Protein AF-A0A7R8CHY5-F1 (afdb_monomer)

Sequence (376 aa):
MGLAINRKIVLGVVNCPMIDQLFTAITGKGAFLNGEKLSVSDCRSLEKAMVICEVSCGENEAKKEANIGTMKNLLNNVQAIRCPGPAALDMCWIGAGYADSFFHFGIHCWDMAAGAIIIKEAGGVIMDPDGNDFDFMAKRCLCASSRELAEEMRKLIVSYKVDRDFPERLGEKNALWEYYDNIPDSMHRPRPHYQQKSFWDCGISCFIMILDEKDRKWMLNDNNIAKVCADEGFAQSTWTIDLCYLLKKFRIPFLFTTITKGVDPWKNYSEETYYDKVLQKDTERVIRRFEEAERNCISVQERSVPLSEIITHLAKAGPIIALVNANALRTFPSLDFSNYQGHYILVVGYDLQKKSIYFQDPSFKSSVNVASFCTI

Mean predicted aligned error: 16.59 Å

Nearest PDB structures (foldseek):
  4as5-assembly2_D  TM=9.707E-01  e=3.769E-18  Mus musculus
  2bji-assembly1_B  TM=9.649E-01  e=6.362E-18  Bos taurus
  4as4-assembly1_B  TM=9.680E-01  e=1.013E-17  Homo sapiens
  7vce-assembly1_A  TM=9.677E-01  e=2.723E-17  Homo sapiens
  8wip-assembly1_B  TM=9.138E-01  e=4.398E-14  Pseudomonas aeruginosa PAO1

Organism: Lepeophtheirus salmonis (NCBI:txid72036)

Solvent-accessible surface area (backbone atoms only — not comparable to full-atom values): 21299 Å² total; per-residue (Å²): 86,54,44,64,59,95,91,38,67,44,33,15,37,48,75,43,77,93,76,73,42,41,38,37,20,37,74,96,70,37,13,24,49,77,82,43,77,38,44,29,34,90,56,56,49,52,64,75,24,35,33,41,43,78,86,81,85,77,91,54,61,64,59,47,52,22,51,52,51,20,49,61,41,43,74,77,42,39,60,41,80,43,71,88,68,58,66,36,55,50,35,38,34,23,13,56,35,78,32,31,30,37,50,52,75,73,51,51,39,84,45,38,40,16,16,55,41,21,15,44,43,11,64,23,36,68,25,25,56,90,72,48,78,60,42,59,48,49,18,41,38,30,36,16,19,24,67,59,30,40,64,54,50,38,76,39,54,48,85,65,96,61,76,43,77,59,78,75,61,92,77,68,90,63,76,75,67,76,58,58,80,80,49,72,67,53,48,78,56,87,59,67,82,42,57,38,90,58,95,42,36,26,52,57,20,42,52,51,32,72,43,54,74,67,60,30,54,53,45,72,38,88,62,37,53,61,47,53,28,56,78,72,68,39,82,80,62,70,51,75,70,57,51,50,54,51,35,53,75,71,68,48,89,82,84,48,70,34,82,64,85,56,71,74,86,84,61,79,64,87,77,51,91,87,42,78,76,60,48,57,62,50,43,56,52,45,38,49,50,58,75,42,23,61,84,70,75,41,69,78,42,81,41,84,81,55,68,70,56,54,55,39,40,42,70,75,75,42,69,45,83,44,80,38,48,50,55,64,76,71,44,85,92,59,92,78,73,88,70,85,40,84,38,37,30,26,38,32,27,38,28,62,88,77,43,27,34,32,28,38,49,18,91,46,91,78,60,81,43,79,45,52,59,89,66,112

Secondary structure (DSSP, 8-state):
-EEEETTEEEEEEEEEGGGTEEEEEETTTEEEETTEEP------SGGG-EEEE----SS-HHHHHHHHHHHHHHHTT-SEEE--S-HHHHHHHHHTTS-SEEEEES--HHHHHHHHHHHHHTT-EEE-TTSSBP-TTTTEEEEESSHHHHHHHHHH--------SSPPPTTTTS-SSTTTTTS-SEEE--------SSSS-HHHHHHHHHS-HHHHHHHHSTTHHHHHHHHHT-SS---HHHHHHHHHHTT----EEESSSSS-TTS-GGG-TTSTTHHHHHHHHHHHHHHHTGGGT--EEESPPPHHHHHHHHHHT--EEEEEEHHHHH-SS-----S--EEEEEEEEEETTTTEEEEE-TTSSS-EEEEEGGG-

Foldseek 3Di:
DWDDDPQRTAKAWDADVVVGWIWIFGPPPAIDTVNHGWAADPDQFAQAFEEEEADDDDDDPLSNVQSVQLVVLSVVGHNYYDHDDQLLVNLLCRLRHVGFKYKDAQAALVSVRRSVRSNVRNQWDKAFLVGHRDRSQQRIIMIGSDPNVSVVSSVSGDDDDDDGNDPDPVPVPDDDVVLPPPFDLKDFFFFPAAADPALACLLVRLLLRPDDPVVNVVCPPPCNVVVLCVVLVNDRHDDPLSSLVVCVVSVNDDAAEEQDQADDPPDPPVVPPPPPPPCVVVRVSRNVSSVCCVVSVHDYHNDDDDVSNQQSCLRPPFKDWDWFFPVLVVDVPDPCPPDGDTGIKIFGMDRNVQQWTWIHGSNDPDDGDIDHVVRD

pLDDT: mean 84.25, std 16.62, range [32.69, 98.75]

InterPro domains:
  IPR000760 Inositol monophosphatase-like [PF00459] (2-158)
  IPR000760 Inositol monophosphatase-like [PR00377] (28-51)
  IPR000760 Inositol monophosphatase-like [PR00377] (76-97)
  IPR000760 Inositol monophosphatase-like [PR00377] (107-131)
  IPR018616 Protein GUCD1 [PF09778] (192-373)
  IPR020550 Inositol monophosphatase, conserved site [PS00630] (110-124)
  IPR020552 Inositol monophosphatase, lithium-sensitive [PR00378] (2-12)
  IPR020552 Inositol monophosphatase, lithium-sensitive [PR00378] (30-48)
  IPR020552 Inositol monophosphatase, lithium-sensitive [PR00378] (135-157)

Structure (mmCIF, N/CA/C/O backbone):
data_AF-A0A7R8CHY5-F1
#
_entry.id   AF-A0A7R8CHY5-F1
#
loop_
_atom_site.group_PDB
_atom_site.id
_atom_site.type_symbol
_atom_site.label_atom_id
_atom_site.label_alt_id
_atom_site.label_comp_id
_atom_site.label_asym_id
_atom_site.label_entity_id
_atom_site.label_seq_id
_atom_site.pdbx_PDB_ins_code
_atom_site.Cartn_x
_atom_site.Cartn_y
_atom_site.Cartn_z
_atom_site.occupancy
_atom_site.B_iso_or_equiv
_atom_site.auth_seq_id
_atom_site.auth_comp_id
_atom_site.auth_asym_id
_atom_site.auth_atom_id
_atom_site.pdbx_PDB_model_num
ATOM 1 N N . MET A 1 1 ? -3.179 -12.370 13.352 1.00 94.25 1 MET A N 1
ATOM 2 C CA . MET A 1 1 ? -3.044 -12.534 11.888 1.00 94.25 1 MET A CA 1
ATOM 3 C C . MET A 1 1 ? -4.039 -11.620 11.192 1.00 94.25 1 MET A C 1
ATOM 5 O O . MET A 1 1 ? -5.209 -11.651 11.546 1.00 94.25 1 MET A O 1
ATOM 9 N N . GLY A 1 2 ? -3.592 -10.815 10.228 1.00 95.44 2 GLY A N 1
ATOM 10 C CA . GLY A 1 2 ? -4.470 -10.021 9.366 1.00 95.44 2 GLY A CA 1
ATOM 11 C C . GLY A 1 2 ? -4.200 -10.339 7.898 1.00 95.44 2 GLY A C 1
ATOM 12 O O . GLY A 1 2 ? -3.045 -10.521 7.518 1.00 95.44 2 GLY A O 1
ATOM 13 N N . LEU A 1 3 ? -5.251 -10.418 7.084 1.00 95.44 3 LEU A N 1
ATOM 14 C CA . LEU A 1 3 ? -5.152 -10.561 5.633 1.00 95.44 3 LEU A CA 1
ATOM 15 C C . LEU A 1 3 ? -5.591 -9.254 4.982 1.00 95.44 3 LEU A C 1
ATOM 17 O O . LEU A 1 3 ? -6.716 -8.801 5.196 1.00 95.44 3 LEU A O 1
ATOM 21 N N . ALA A 1 4 ? -4.720 -8.678 4.158 1.00 92.06 4 ALA A N 1
ATOM 22 C CA . ALA A 1 4 ? -5.037 -7.513 3.349 1.00 92.06 4 ALA A CA 1
ATOM 23 C C . ALA A 1 4 ? -5.038 -7.872 1.860 1.00 92.06 4 ALA A C 1
ATOM 25 O O . ALA A 1 4 ? -4.083 -8.458 1.353 1.00 92.06 4 ALA A O 1
ATOM 26 N N . ILE A 1 5 ? -6.098 -7.480 1.155 1.00 85.12 5 ILE A N 1
ATOM 27 C CA . ILE A 1 5 ? -6.218 -7.570 -0.302 1.00 85.12 5 ILE A CA 1
ATOM 28 C C . ILE A 1 5 ? -6.340 -6.137 -0.816 1.00 85.12 5 ILE A C 1
ATOM 30 O O . ILE A 1 5 ? -7.161 -5.368 -0.323 1.00 85.12 5 ILE A O 1
ATOM 34 N N . ASN A 1 6 ? -5.501 -5.744 -1.778 1.00 81.06 6 ASN A N 1
ATOM 35 C CA . ASN A 1 6 ? -5.486 -4.384 -2.339 1.00 81.06 6 ASN A CA 1
ATOM 36 C C . ASN A 1 6 ? -5.360 -3.278 -1.271 1.00 81.06 6 ASN A C 1
ATOM 38 O O . ASN A 1 6 ? -6.093 -2.292 -1.298 1.00 81.06 6 ASN A O 1
ATOM 42 N N . ARG A 1 7 ? -4.448 -3.457 -0.302 1.00 80.06 7 ARG A N 1
ATOM 43 C CA . ARG A 1 7 ? -4.248 -2.556 0.856 1.00 80.06 7 ARG A CA 1
ATOM 44 C C . ARG A 1 7 ? -5.487 -2.385 1.755 1.00 80.06 7 ARG A C 1
ATOM 46 O O . ARG A 1 7 ? -5.478 -1.534 2.633 1.00 80.06 7 ARG A O 1
ATOM 53 N N . LYS A 1 8 ? -6.538 -3.191 1.585 1.00 87.75 8 LYS A N 1
ATOM 54 C CA . LYS A 1 8 ? -7.704 -3.221 2.475 1.00 87.75 8 LYS A CA 1
ATOM 55 C C . LYS A 1 8 ? -7.655 -4.487 3.312 1.00 87.75 8 LYS A C 1
ATOM 57 O O . LYS A 1 8 ? -7.514 -5.581 2.772 1.00 87.75 8 LYS A O 1
ATOM 62 N N . ILE A 1 9 ? -7.760 -4.340 4.625 1.00 95.06 9 ILE A N 1
ATOM 63 C CA . ILE A 1 9 ? -7.816 -5.477 5.544 1.00 95.06 9 ILE A CA 1
ATOM 64 C C . ILE A 1 9 ? -9.185 -6.145 5.375 1.00 95.06 9 ILE A C 1
ATOM 66 O O . ILE A 1 9 ? -10.208 -5.488 5.557 1.00 95.06 9 ILE A O 1
ATOM 70 N N . VAL A 1 10 ? -9.191 -7.427 5.004 1.00 96.75 10 VAL A N 1
ATOM 71 C CA . VAL A 1 10 ? -10.413 -8.195 4.709 1.00 96.75 10 VAL A CA 1
ATOM 72 C C . VAL A 1 10 ? -10.749 -9.245 5.765 1.00 96.75 10 VAL A C 1
ATOM 74 O O . VAL A 1 10 ? -11.901 -9.662 5.872 1.00 96.75 10 VAL A O 1
ATOM 77 N N . LEU A 1 11 ? -9.750 -9.686 6.533 1.00 98.12 11 LEU A N 1
ATOM 78 C CA . LEU A 1 11 ? -9.895 -10.705 7.569 1.00 98.12 11 LEU A CA 1
ATOM 79 C C . LEU A 1 11 ? -8.902 -10.456 8.703 1.00 98.12 11 LEU A C 1
ATOM 81 O O . LEU A 1 11 ? -7.751 -10.084 8.461 1.00 98.12 11 LEU A O 1
ATOM 85 N N . GLY A 1 12 ? -9.346 -10.688 9.935 1.00 98.31 12 GLY A N 1
ATOM 86 C CA . GLY A 1 12 ? -8.539 -10.561 11.144 1.00 98.31 12 GLY A CA 1
ATOM 87 C C . GLY A 1 12 ? -8.805 -11.711 12.103 1.00 98.31 12 GLY A C 1
ATOM 88 O O . GLY A 1 12 ? -9.951 -12.105 12.299 1.00 98.31 12 GLY A O 1
ATOM 89 N N . VAL A 1 13 ? -7.735 -12.248 12.688 1.00 98.50 13 VAL A N 1
ATOM 90 C CA . VAL A 1 13 ? -7.775 -13.268 13.740 1.00 98.50 13 VAL A CA 1
ATOM 91 C C . VAL A 1 13 ? -6.792 -12.878 14.836 1.00 98.50 13 VAL A C 1
ATOM 93 O O . VAL A 1 13 ? -5.598 -12.719 14.563 1.00 98.50 13 VAL A O 1
ATOM 96 N N . VAL A 1 14 ? -7.268 -12.755 16.071 1.00 98.31 14 VAL A N 1
ATOM 97 C CA . VAL A 1 14 ? -6.438 -12.531 17.264 1.00 98.31 14 VAL A CA 1
ATOM 98 C C . VAL A 1 14 ? -6.782 -13.614 18.276 1.00 98.31 14 VAL A C 1
ATOM 100 O O . VAL A 1 14 ? -7.942 -13.776 18.631 1.00 98.31 14 VAL A O 1
ATOM 103 N N . ASN A 1 15 ? -5.784 -14.379 18.710 1.00 97.56 15 ASN A N 1
ATOM 104 C CA . ASN A 1 15 ? -5.970 -15.481 19.648 1.00 97.56 15 ASN A CA 1
ATOM 105 C C . ASN A 1 15 ? -5.137 -15.233 20.908 1.00 97.56 15 ASN A C 1
ATOM 107 O O . ASN A 1 15 ? -3.912 -15.140 20.815 1.00 97.56 15 ASN A O 1
ATOM 111 N N . CYS A 1 16 ? -5.795 -15.155 22.063 1.00 96.12 16 CYS A N 1
ATOM 112 C CA . CYS A 1 16 ? -5.159 -15.178 23.372 1.00 96.12 16 CYS A CA 1
ATOM 113 C C . CYS A 1 16 ? -5.484 -16.505 24.075 1.00 96.12 16 CYS A C 1
ATOM 115 O O . CYS A 1 16 ? -6.512 -16.606 24.750 1.00 96.12 16 CYS A O 1
ATOM 117 N N . PRO A 1 17 ? -4.619 -17.527 23.957 1.00 94.94 17 PRO A N 1
ATOM 118 C CA . PRO A 1 17 ? -4.900 -18.850 24.513 1.00 94.94 17 PRO A CA 1
ATOM 119 C C . PRO A 1 17 ? -4.932 -18.858 26.047 1.00 94.94 17 PRO A C 1
ATOM 121 O O . PRO A 1 17 ? -5.616 -19.682 26.640 1.00 94.94 17 PRO A O 1
ATOM 124 N N . MET A 1 18 ? -4.226 -17.928 26.702 1.00 95.19 18 MET A N 1
ATOM 125 C CA . MET A 1 18 ? -4.131 -17.868 28.168 1.00 95.19 18 MET A CA 1
ATOM 126 C C . MET A 1 18 ? -5.463 -17.558 28.858 1.00 95.19 18 MET A C 1
ATOM 128 O O . MET A 1 18 ? -5.639 -17.912 30.020 1.00 95.19 18 MET A O 1
ATOM 132 N N . ILE A 1 19 ? -6.376 -16.886 28.157 1.00 94.56 19 ILE A N 1
ATOM 133 C CA . ILE A 1 19 ? -7.708 -16.515 28.658 1.00 94.56 19 ILE A CA 1
ATOM 134 C C . ILE A 1 19 ? -8.823 -17.033 27.744 1.00 94.56 19 ILE A C 1
ATOM 136 O O . ILE A 1 19 ? -9.947 -16.553 27.834 1.00 94.56 19 ILE A O 1
ATOM 140 N N . ASP A 1 20 ? -8.496 -17.989 26.869 1.00 96.38 20 ASP A N 1
ATOM 141 C CA . ASP A 1 20 ? -9.414 -18.618 25.915 1.00 96.38 20 ASP A CA 1
ATOM 142 C C . ASP A 1 20 ? -10.237 -17.600 25.105 1.00 96.38 20 ASP A C 1
ATOM 144 O O . ASP A 1 20 ? -11.463 -17.640 25.073 1.00 96.38 20 ASP A O 1
ATOM 148 N N . GLN A 1 21 ? -9.561 -16.627 24.486 1.00 97.75 21 GLN A N 1
ATOM 149 C CA . GLN A 1 21 ? -10.213 -15.609 23.658 1.00 97.75 21 GLN A CA 1
ATOM 150 C C . GLN A 1 21 ? -9.728 -15.673 22.211 1.00 97.75 21 GLN A C 1
ATOM 152 O O . GLN A 1 21 ? -8.613 -15.251 21.894 1.00 97.75 21 GLN A O 1
ATOM 157 N N . LEU A 1 22 ? -10.598 -16.149 21.320 1.00 98.38 22 LEU A N 1
ATOM 158 C CA . LEU A 1 22 ? -10.405 -16.144 19.876 1.00 98.38 22 LEU A CA 1
ATOM 159 C C . LEU A 1 22 ? -11.313 -15.097 19.225 1.00 98.38 22 LEU A C 1
ATOM 161 O O . LEU A 1 22 ? -12.509 -15.315 19.029 1.00 98.38 22 LEU A O 1
ATOM 165 N N . PHE A 1 23 ? -10.716 -13.976 18.838 1.00 98.69 23 PHE A N 1
ATOM 166 C CA . PHE A 1 23 ? -11.371 -12.926 18.075 1.00 98.69 23 PHE A CA 1
ATOM 167 C C . PHE A 1 23 ? -11.214 -13.174 16.577 1.00 98.69 23 PHE A C 1
ATOM 169 O O . PHE A 1 23 ? -10.108 -13.430 16.092 1.00 98.69 23 PHE A O 1
ATOM 176 N N . THR A 1 24 ? -12.307 -13.056 15.830 1.00 98.75 24 THR A N 1
ATOM 177 C CA . THR A 1 24 ? -12.322 -13.202 14.369 1.00 98.75 24 THR A CA 1
ATOM 178 C C . THR A 1 24 ? -13.204 -12.143 13.726 1.00 98.75 24 THR A C 1
ATOM 180 O O . THR A 1 24 ? -14.217 -11.746 14.294 1.00 98.75 24 THR A O 1
ATOM 183 N N . ALA A 1 25 ? -12.836 -11.678 12.536 1.00 98.62 25 ALA A N 1
ATOM 184 C CA . ALA A 1 25 ? -13.669 -10.784 11.741 1.00 98.62 25 ALA A CA 1
ATOM 185 C C . ALA A 1 25 ? -13.397 -10.962 10.248 1.00 98.62 25 ALA A C 1
ATOM 187 O O . ALA A 1 25 ? -12.261 -11.219 9.837 1.00 98.62 25 ALA A O 1
ATOM 188 N N . ILE A 1 26 ? -14.444 -10.793 9.442 1.00 98.25 26 ILE A N 1
ATOM 189 C CA . ILE A 1 26 ? -14.385 -10.764 7.977 1.00 98.25 26 ILE A CA 1
ATOM 190 C C . ILE A 1 26 ? -15.206 -9.567 7.512 1.00 98.25 26 ILE A C 1
ATOM 192 O O . ILE A 1 26 ? -16.299 -9.340 8.028 1.00 98.25 26 ILE A O 1
ATOM 196 N N . THR A 1 27 ? -14.709 -8.827 6.520 1.00 96.00 27 THR A N 1
ATOM 197 C CA . THR A 1 27 ? -15.409 -7.652 5.987 1.00 96.00 27 THR A CA 1
ATOM 198 C C . THR A 1 27 ? -16.862 -7.956 5.612 1.00 96.00 27 THR A C 1
ATOM 200 O O . THR A 1 27 ? -17.134 -8.844 4.800 1.00 96.00 27 THR A O 1
ATOM 203 N N . GLY A 1 28 ? -17.794 -7.191 6.182 1.00 96.25 28 GLY A N 1
ATOM 204 C CA . GLY A 1 28 ? -19.232 -7.306 5.948 1.00 96.25 28 GLY A CA 1
ATOM 205 C C . GLY A 1 28 ? -19.891 -8.540 6.574 1.00 96.25 28 GLY A C 1
ATOM 206 O O . GLY A 1 28 ? -21.029 -8.858 6.225 1.00 96.25 28 GLY A O 1
ATOM 207 N N . LYS A 1 29 ? -19.196 -9.267 7.456 1.00 97.81 29 LYS A N 1
ATOM 208 C CA . LYS A 1 29 ? -19.716 -10.462 8.144 1.00 97.81 29 LYS A CA 1
ATOM 209 C C . LYS A 1 29 ? -19.791 -10.293 9.660 1.00 97.81 29 LYS A C 1
ATOM 211 O O . LYS A 1 29 ? -20.325 -11.182 10.321 1.00 97.81 29 LYS A O 1
ATOM 216 N N . GLY A 1 30 ? -19.335 -9.163 10.196 1.00 97.94 30 GLY A N 1
ATOM 217 C CA . GLY A 1 30 ? -19.265 -8.926 11.630 1.00 97.94 30 GLY A CA 1
ATOM 218 C C . GLY A 1 30 ? -17.987 -9.477 12.264 1.00 97.94 30 GLY A C 1
ATOM 219 O O . GLY A 1 30 ? -17.177 -10.159 11.625 1.00 97.94 30 GLY A O 1
ATOM 220 N N . ALA A 1 31 ? -17.820 -9.143 13.541 1.00 98.56 31 ALA A N 1
ATOM 221 C CA . ALA A 1 31 ? -16.749 -9.629 14.396 1.00 98.56 31 ALA A CA 1
ATOM 222 C C . ALA A 1 31 ? -17.303 -10.561 15.479 1.00 98.56 31 ALA A C 1
ATOM 224 O O . ALA A 1 31 ? -18.441 -10.397 15.922 1.00 98.56 31 ALA A O 1
ATOM 225 N N . PHE A 1 32 ? -16.492 -11.527 15.904 1.00 98.75 32 PHE A N 1
ATOM 226 C CA . PHE A 1 32 ? -16.882 -12.576 16.839 1.00 98.75 32 PHE A CA 1
ATOM 227 C C . PHE A 1 32 ? -15.782 -12.846 17.864 1.00 98.75 32 PHE A C 1
ATOM 229 O O . PHE A 1 32 ? -14.603 -12.829 17.511 1.00 98.75 32 PHE A O 1
ATOM 236 N N . LEU A 1 33 ? -16.175 -13.166 19.095 1.00 98.62 33 LEU A N 1
ATOM 237 C CA . LEU A 1 33 ? -15.331 -13.722 20.150 1.00 98.62 33 LEU A CA 1
ATOM 238 C C . LEU A 1 33 ? -15.844 -15.123 20.476 1.00 98.62 33 LEU A C 1
ATOM 240 O O . LEU A 1 33 ? -16.982 -15.276 20.905 1.00 98.62 33 LEU A O 1
ATOM 244 N N . ASN A 1 34 ? -15.030 -16.151 20.238 1.00 98.31 34 ASN A N 1
ATOM 245 C CA . ASN A 1 34 ? -15.402 -17.557 20.454 1.00 98.31 34 ASN A CA 1
ATOM 246 C C . ASN A 1 34 ? -16.720 -17.965 19.760 1.00 98.31 34 ASN A C 1
ATOM 248 O O . ASN A 1 34 ? -17.454 -18.818 20.246 1.00 98.31 34 ASN A O 1
ATOM 252 N N . GLY A 1 35 ? -17.017 -17.352 18.610 1.00 97.12 35 GLY A N 1
ATOM 253 C CA . GLY A 1 35 ? -18.245 -17.589 17.842 1.00 97.12 35 GLY A CA 1
ATOM 254 C C . GLY A 1 35 ? -19.426 -16.688 18.216 1.00 97.12 35 GLY A C 1
ATOM 255 O O . GLY A 1 35 ? -20.372 -16.604 17.436 1.00 97.12 35 GLY A O 1
ATOM 256 N N . GLU A 1 36 ? -19.355 -15.955 19.327 1.00 98.25 36 GLU A N 1
ATOM 257 C CA . GLU A 1 36 ? -20.380 -14.991 19.736 1.00 98.25 36 GLU A CA 1
ATOM 258 C C . GLU A 1 36 ? -20.137 -13.628 19.092 1.00 98.25 36 GLU A C 1
ATOM 260 O O . GLU A 1 36 ? -19.008 -13.135 19.055 1.00 98.25 36 GLU A O 1
ATOM 265 N N . LYS A 1 37 ? -21.195 -13.008 18.560 1.00 98.25 37 LYS A N 1
ATOM 266 C CA . LYS A 1 37 ? -21.084 -11.739 17.832 1.00 98.25 37 LYS A CA 1
ATOM 267 C C . LYS A 1 37 ? -20.717 -10.596 18.780 1.00 98.25 37 LYS A C 1
ATOM 269 O O . LYS A 1 37 ? -21.323 -10.433 19.834 1.00 98.25 37 LYS A O 1
ATOM 274 N N . LEU A 1 38 ? -19.763 -9.775 18.359 1.00 98.12 38 LEU A N 1
ATOM 275 C CA . LEU A 1 38 ? -19.302 -8.608 19.100 1.00 98.12 38 LEU A CA 1
ATOM 276 C C . LEU A 1 38 ? -20.128 -7.358 18.791 1.00 98.12 38 LEU A C 1
ATOM 278 O O . LEU A 1 38 ? -20.670 -7.196 17.695 1.00 98.12 38 LEU A O 1
ATOM 282 N N . SER A 1 39 ? -20.151 -6.459 19.769 1.00 98.19 39 SER A N 1
ATOM 283 C CA . SER A 1 39 ? -20.581 -5.074 19.635 1.00 98.19 39 SER A CA 1
ATOM 284 C C . SER A 1 39 ? -19.730 -4.226 20.567 1.00 98.19 39 SER A C 1
ATOM 286 O O . SER A 1 39 ? -19.491 -4.611 21.713 1.00 98.19 39 SER A O 1
ATOM 288 N N . VAL A 1 40 ? -19.309 -3.062 20.087 1.00 98.50 40 VAL A N 1
ATOM 289 C CA . VAL A 1 40 ? -18.692 -2.038 20.936 1.00 98.50 40 VAL A CA 1
ATOM 290 C C . VAL A 1 40 ? -19.674 -1.510 21.990 1.00 98.50 40 VAL A C 1
ATOM 292 O O . VAL A 1 40 ? -20.882 -1.743 21.904 1.00 98.50 40 VAL A O 1
ATOM 295 N N . SER A 1 41 ? -19.155 -0.779 22.980 1.00 98.12 41 SER A N 1
ATOM 296 C CA . SER A 1 41 ? -19.964 -0.114 24.006 1.00 98.12 41 SER A CA 1
ATOM 297 C C . SER A 1 41 ? -20.772 1.076 23.457 1.00 98.12 41 SER A C 1
ATOM 299 O O . SER A 1 41 ? -20.447 1.687 22.435 1.00 98.12 41 SER A O 1
ATOM 301 N N . ASP A 1 42 ? -21.794 1.495 24.205 1.00 97.56 42 ASP A N 1
ATOM 302 C CA . ASP A 1 42 ? -22.570 2.704 23.901 1.00 97.56 42 ASP A CA 1
ATOM 303 C C . ASP A 1 42 ? -21.943 4.001 24.451 1.00 97.56 42 ASP A C 1
ATOM 305 O O . ASP A 1 42 ? -22.589 5.050 24.482 1.00 97.56 42 ASP A O 1
ATOM 309 N N . CYS A 1 43 ? -20.674 3.975 24.871 1.00 97.81 43 CYS A N 1
ATOM 310 C CA . CYS A 1 43 ? -20.007 5.160 25.407 1.00 97.81 43 CYS A CA 1
ATOM 311 C C . CYS A 1 43 ? -19.796 6.232 24.319 1.00 97.81 43 CYS A C 1
ATOM 313 O O . CYS A 1 43 ? -19.354 5.941 23.202 1.00 97.81 43 CYS A O 1
ATOM 315 N N . ARG A 1 44 ? -20.145 7.484 24.642 1.00 97.06 44 ARG A N 1
ATOM 316 C CA . ARG A 1 44 ? -20.049 8.656 23.745 1.00 97.06 44 ARG A CA 1
ATOM 317 C C . ARG A 1 44 ? -19.315 9.851 24.367 1.00 97.06 44 ARG A C 1
ATOM 319 O O . ARG A 1 44 ? -19.189 10.869 23.702 1.00 97.06 44 ARG A O 1
ATOM 326 N N . SER A 1 45 ? -18.883 9.750 25.626 1.00 96.50 45 SER A N 1
ATOM 327 C CA . SER A 1 45 ? -18.353 10.873 26.414 1.00 96.50 45 SER A CA 1
ATOM 328 C C . SER A 1 45 ? -17.098 10.475 27.184 1.00 96.50 45 SER A C 1
ATOM 330 O O . SER A 1 45 ? -17.116 9.445 27.865 1.00 96.50 45 SER A O 1
ATOM 332 N N . LEU A 1 46 ? -16.064 11.318 27.162 1.00 97.31 46 LEU A N 1
ATOM 333 C CA . LEU A 1 46 ? -14.790 11.070 27.857 1.00 97.31 46 LEU A C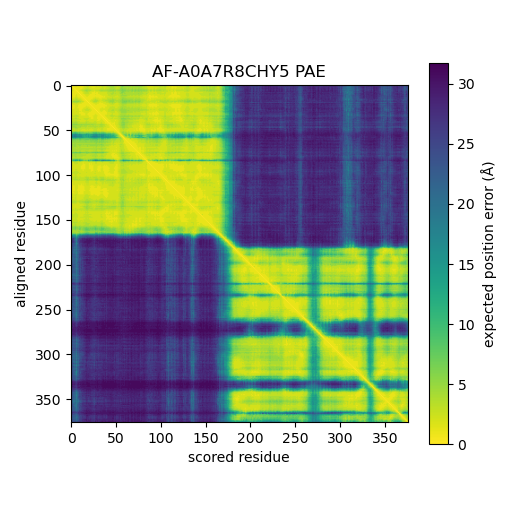A 1
ATOM 334 C C . LEU A 1 46 ? -14.943 10.706 29.341 1.00 97.31 46 LEU A C 1
ATOM 336 O O . LEU A 1 46 ? -14.355 9.729 29.793 1.00 97.31 46 LEU A O 1
ATOM 340 N N . GLU A 1 47 ? -15.781 11.426 30.086 1.00 97.12 47 GLU A N 1
ATOM 341 C CA . GLU A 1 47 ? -15.926 11.285 31.547 1.00 97.12 47 GLU A CA 1
ATOM 342 C C . GLU A 1 47 ? -16.403 9.892 32.008 1.00 97.12 47 GLU A C 1
ATOM 344 O O . GLU A 1 47 ? -16.235 9.525 33.170 1.00 97.12 47 GLU A O 1
ATOM 349 N N . LYS A 1 48 ? -16.990 9.110 31.092 1.00 97.12 48 LYS A N 1
ATOM 350 C CA . LYS A 1 48 ? -17.458 7.729 31.309 1.00 97.12 48 LYS A CA 1
ATOM 351 C C . LYS A 1 48 ? -16.589 6.694 30.600 1.00 97.12 48 LYS A C 1
ATOM 353 O O . LYS A 1 48 ? -16.883 5.510 30.682 1.00 97.12 48 LYS A O 1
ATOM 358 N N . ALA A 1 49 ? -15.573 7.134 29.865 1.00 98.06 49 ALA A N 1
ATOM 359 C CA . ALA A 1 49 ? -14.758 6.261 29.045 1.00 98.06 49 ALA A CA 1
ATOM 360 C C . ALA A 1 49 ? -13.673 5.572 29.879 1.00 98.06 49 ALA A C 1
ATOM 362 O O . ALA A 1 49 ? -12.915 6.215 30.616 1.00 98.06 49 ALA A O 1
ATOM 363 N N . MET A 1 50 ? -13.557 4.260 29.702 1.00 98.19 50 MET A N 1
ATOM 364 C CA . MET A 1 50 ? -12.376 3.488 30.049 1.00 98.19 50 MET A CA 1
ATOM 365 C C . MET A 1 50 ? -11.408 3.497 28.867 1.00 98.19 50 MET A C 1
ATOM 367 O O . MET A 1 50 ? -11.681 2.923 27.811 1.00 98.19 50 MET A O 1
ATOM 371 N N . VAL A 1 51 ? -10.263 4.148 29.053 1.00 97.88 51 VAL A N 1
ATOM 372 C CA . VAL A 1 51 ? -9.226 4.275 28.028 1.00 97.88 51 VAL A CA 1
ATOM 373 C C . VAL A 1 51 ? -8.113 3.271 28.286 1.00 97.88 51 VAL A C 1
ATOM 375 O O . VAL A 1 51 ? -7.550 3.215 29.380 1.00 97.88 51 VAL A O 1
ATOM 378 N N . ILE A 1 52 ? -7.766 2.500 27.263 1.00 96.88 52 ILE A N 1
ATOM 379 C CA . ILE A 1 52 ? -6.549 1.701 27.243 1.00 96.88 52 ILE A CA 1
ATOM 380 C C . ILE A 1 52 ? -5.421 2.530 26.622 1.00 96.88 52 ILE A C 1
ATOM 382 O O . ILE A 1 52 ? -5.582 3.125 25.557 1.00 96.88 52 ILE A O 1
ATOM 386 N N . CYS A 1 53 ? -4.269 2.566 27.280 1.00 89.75 53 CYS A N 1
ATOM 387 C CA . CYS A 1 53 ? -3.054 3.154 26.735 1.00 89.75 53 CYS A CA 1
ATOM 388 C C . CYS A 1 53 ? -1.841 2.301 27.098 1.00 89.75 53 CYS A C 1
ATOM 390 O O . CYS A 1 53 ? -1.786 1.725 28.186 1.00 89.75 53 CYS A O 1
ATOM 392 N N . GLU A 1 54 ? -0.830 2.306 26.235 1.00 83.12 54 GLU A N 1
ATOM 393 C CA . GLU A 1 54 ? 0.483 1.770 26.574 1.00 83.12 54 GLU A CA 1
ATOM 394 C C . GLU A 1 54 ? 1.451 2.905 26.919 1.00 83.12 54 GLU A C 1
ATOM 396 O O . GLU A 1 54 ? 1.563 3.910 26.211 1.00 83.12 54 GLU A O 1
ATOM 401 N N . VAL A 1 55 ? 2.203 2.720 28.002 1.00 76.44 55 VAL A N 1
ATOM 402 C CA . VAL A 1 55 ? 3.298 3.618 28.370 1.00 76.44 55 VAL A CA 1
ATOM 403 C C . VAL A 1 55 ? 4.591 3.001 27.868 1.00 76.44 55 VAL A C 1
ATOM 405 O O . VAL A 1 55 ? 5.171 2.128 28.508 1.00 76.44 55 VAL A O 1
ATOM 408 N N . SER A 1 56 ? 5.061 3.439 26.703 1.00 69.94 56 SER A N 1
ATOM 409 C CA . SER A 1 56 ? 6.339 2.933 26.209 1.00 69.94 56 SER A CA 1
ATOM 410 C C . SER A 1 56 ? 7.527 3.616 26.893 1.00 69.94 56 SER A C 1
ATOM 412 O O . SER A 1 56 ? 7.624 4.845 26.914 1.00 69.94 56 SER A O 1
ATOM 414 N N . CYS A 1 57 ? 8.484 2.806 27.335 1.00 65.50 57 CYS A N 1
ATOM 415 C CA . CYS A 1 57 ? 9.788 3.233 27.841 1.00 65.50 57 CYS A CA 1
ATOM 416 C C . CYS A 1 57 ? 10.841 3.193 26.715 1.00 65.50 57 CYS A C 1
ATOM 418 O O . CYS A 1 57 ? 10.782 2.332 25.840 1.00 65.50 57 CYS A O 1
ATOM 420 N N . GLY A 1 58 ? 11.806 4.116 26.710 1.00 68.88 58 GLY A N 1
ATOM 421 C CA . GLY A 1 58 ? 12.881 4.158 25.707 1.00 68.88 58 GLY A CA 1
ATOM 422 C C . GLY A 1 58 ? 13.656 5.475 25.730 1.00 68.88 58 GLY A C 1
ATOM 423 O O . GLY A 1 58 ? 13.369 6.335 26.552 1.00 68.88 58 GLY A O 1
ATOM 424 N N . GLU A 1 59 ? 14.625 5.653 24.833 1.00 74.62 59 GLU A N 1
ATOM 425 C CA . GLU A 1 59 ? 15.499 6.846 24.791 1.00 74.62 59 GLU A CA 1
ATOM 426 C C . GLU A 1 59 ? 14.908 8.033 24.004 1.00 74.62 59 GLU A C 1
ATOM 428 O O . GLU A 1 59 ? 15.465 9.125 24.003 1.00 74.62 59 GLU A O 1
ATOM 433 N N . ASN A 1 60 ? 13.762 7.853 23.340 1.00 82.75 60 ASN A N 1
ATOM 434 C CA . ASN A 1 60 ? 13.137 8.906 22.538 1.00 82.75 60 ASN A CA 1
ATOM 435 C C . ASN A 1 60 ? 12.413 9.938 23.427 1.00 82.75 60 ASN A C 1
ATOM 437 O O . ASN A 1 60 ? 11.293 9.699 23.878 1.00 82.75 60 ASN A O 1
ATOM 441 N N . GLU A 1 61 ? 13.036 11.098 23.642 1.00 85.88 61 GLU A N 1
ATOM 442 C CA . GLU A 1 61 ? 12.483 12.188 24.461 1.00 85.88 61 GLU A CA 1
ATOM 443 C C . GLU A 1 61 ? 11.159 12.754 23.926 1.00 85.88 61 GLU A C 1
ATOM 445 O O . GLU A 1 61 ? 10.241 12.996 24.704 1.00 85.88 61 GLU A O 1
ATOM 450 N N . ALA A 1 62 ? 10.996 12.892 22.605 1.00 85.94 62 ALA A N 1
ATOM 451 C CA . ALA A 1 62 ? 9.742 13.385 22.025 1.00 85.94 62 ALA A CA 1
ATOM 452 C C . ALA A 1 62 ? 8.565 12.439 22.319 1.00 85.94 62 ALA A C 1
ATOM 454 O O . ALA A 1 62 ? 7.461 12.885 22.626 1.00 85.94 62 ALA A O 1
ATOM 455 N N . LYS A 1 63 ? 8.817 11.125 22.282 1.00 87.31 63 LYS A N 1
ATOM 456 C CA . LYS A 1 63 ? 7.844 10.101 22.680 1.00 87.31 63 LYS A CA 1
ATOM 457 C C . LYS A 1 63 ? 7.502 10.195 24.170 1.00 87.31 63 LYS A C 1
ATOM 459 O O . LYS A 1 63 ? 6.332 10.073 24.525 1.00 87.31 63 LYS A O 1
ATOM 464 N N . LYS A 1 64 ? 8.495 10.416 25.042 1.00 88.19 64 LYS A N 1
ATOM 465 C CA . LYS A 1 64 ? 8.268 10.581 26.490 1.00 88.19 64 LYS A CA 1
ATOM 466 C C . LYS A 1 64 ? 7.400 11.797 26.785 1.00 88.19 64 LYS A C 1
ATOM 468 O O . LYS A 1 64 ? 6.413 11.662 27.501 1.00 88.19 64 LYS A O 1
ATOM 473 N N . GLU A 1 65 ? 7.734 12.947 26.206 1.00 89.62 65 GLU A N 1
ATOM 474 C CA . GLU A 1 65 ? 6.987 14.190 26.410 1.00 89.62 65 GLU A CA 1
ATOM 475 C C . GLU A 1 65 ? 5.538 14.049 25.927 1.00 89.62 65 GLU A C 1
ATOM 477 O O . GLU A 1 65 ? 4.602 14.403 26.641 1.00 89.62 65 GLU A O 1
ATOM 482 N N . ALA A 1 66 ? 5.334 13.429 24.760 1.00 90.50 66 ALA A N 1
ATOM 483 C CA . ALA A 1 66 ? 4.003 13.126 24.243 1.00 90.50 66 ALA A CA 1
ATOM 484 C C . ALA A 1 66 ? 3.205 12.181 25.161 1.00 90.50 66 ALA A C 1
ATOM 486 O O . ALA A 1 66 ? 2.028 12.435 25.431 1.00 90.50 66 ALA A O 1
ATOM 487 N N . ASN A 1 67 ? 3.834 11.124 25.688 1.00 89.88 67 ASN A N 1
ATOM 488 C CA . ASN A 1 67 ? 3.197 10.202 26.632 1.00 89.88 67 ASN A CA 1
ATOM 489 C C . ASN A 1 67 ? 2.804 10.911 27.937 1.00 89.88 67 ASN A C 1
ATOM 491 O O . ASN A 1 67 ? 1.682 10.738 28.411 1.00 89.88 67 ASN A O 1
ATOM 495 N N . ILE A 1 68 ? 3.695 11.733 28.500 1.00 90.69 68 ILE A N 1
ATOM 496 C CA . ILE A 1 68 ? 3.441 12.498 29.730 1.00 90.69 68 ILE A CA 1
ATOM 497 C C . ILE A 1 68 ? 2.321 13.519 29.504 1.00 90.69 68 ILE A C 1
ATOM 499 O O . ILE A 1 68 ? 1.380 13.583 30.298 1.00 90.69 68 ILE A O 1
ATOM 503 N N . GLY A 1 69 ? 2.389 14.285 28.411 1.00 93.00 69 GLY A N 1
ATOM 504 C CA . GLY A 1 69 ? 1.373 15.269 28.045 1.00 93.00 69 GLY A CA 1
ATOM 505 C C . GLY A 1 69 ? 0.000 14.629 27.849 1.00 93.00 69 GLY A C 1
ATOM 506 O O . GLY A 1 69 ? -0.984 15.085 28.431 1.00 93.00 69 GLY A O 1
ATOM 507 N N . THR A 1 70 ? -0.056 13.515 27.116 1.00 94.00 70 THR A N 1
ATOM 508 C CA . THR A 1 70 ? -1.304 12.772 26.899 1.00 94.00 70 THR A CA 1
ATOM 509 C C . THR A 1 70 ? -1.852 12.203 28.206 1.00 94.00 70 THR A C 1
ATOM 511 O O . THR A 1 70 ? -3.030 12.385 28.503 1.00 94.00 70 THR A O 1
ATOM 514 N N . MET A 1 71 ? -1.014 11.585 29.044 1.00 93.44 71 MET A N 1
ATOM 515 C CA . MET A 1 71 ? -1.452 11.061 30.342 1.00 93.44 71 MET A CA 1
ATOM 516 C C . MET A 1 71 ? -1.994 12.152 31.264 1.00 93.44 71 MET A C 1
ATOM 518 O O . MET A 1 71 ? -3.023 11.953 31.907 1.00 93.44 71 MET A O 1
ATOM 522 N N . LYS A 1 72 ? -1.352 13.325 31.299 1.00 94.50 72 LYS A N 1
ATOM 523 C CA . LYS A 1 72 ? -1.839 14.477 32.068 1.00 94.50 72 LYS A CA 1
ATOM 524 C C . LYS A 1 72 ? -3.220 14.936 31.592 1.00 94.50 72 LYS A C 1
ATOM 526 O O . LYS A 1 72 ? -4.062 15.287 32.418 1.00 94.50 72 LYS A O 1
ATOM 531 N N . ASN A 1 73 ? -3.463 14.916 30.283 1.00 95.75 73 ASN A N 1
ATOM 532 C CA . ASN A 1 73 ? -4.768 15.246 29.719 1.00 95.75 73 ASN A CA 1
ATOM 533 C C . ASN A 1 73 ? -5.815 14.181 30.079 1.00 95.75 73 ASN A C 1
ATOM 535 O O . ASN A 1 73 ? -6.903 14.533 30.527 1.00 95.75 73 ASN A O 1
ATOM 539 N N . LEU A 1 74 ? -5.488 12.891 29.961 1.00 95.81 74 LEU A N 1
ATOM 540 C CA . LEU A 1 74 ? -6.418 11.798 30.267 1.00 95.81 74 LEU A CA 1
ATOM 541 C C . LEU A 1 74 ? -6.843 11.782 31.739 1.00 95.81 74 LEU A C 1
ATOM 543 O O . LEU A 1 74 ? -8.036 11.699 32.015 1.00 95.81 74 LEU A O 1
ATOM 547 N N . LEU A 1 75 ? -5.900 11.935 32.676 1.00 94.94 75 LEU A N 1
ATOM 548 C CA . LEU A 1 75 ? -6.162 11.869 34.124 1.00 94.94 75 LEU A CA 1
ATOM 549 C C . LEU A 1 75 ? -7.253 12.834 34.615 1.00 94.94 75 LEU A C 1
ATOM 551 O O . LEU A 1 75 ? -7.855 12.583 35.653 1.00 94.94 75 LEU A O 1
ATOM 555 N N . ASN A 1 76 ? -7.502 13.923 33.885 1.00 93.44 76 ASN A N 1
ATOM 556 C CA . ASN A 1 76 ? -8.506 14.924 34.244 1.00 93.44 76 ASN A CA 1
ATOM 557 C C . ASN A 1 76 ? -9.851 14.745 33.528 1.00 93.44 76 ASN A C 1
ATOM 559 O O . ASN A 1 76 ? -10.808 15.425 33.883 1.00 93.44 76 ASN A O 1
ATOM 563 N N . ASN A 1 77 ? -9.920 13.896 32.500 1.00 96.25 77 ASN A N 1
ATOM 564 C CA . ASN A 1 77 ? -11.050 13.877 31.569 1.00 96.25 77 ASN A CA 1
ATOM 565 C C . ASN A 1 77 ? -11.724 12.507 31.430 1.00 96.25 77 ASN A C 1
ATOM 567 O O . ASN A 1 77 ? -12.837 12.464 30.919 1.00 96.25 77 ASN A O 1
ATOM 571 N N . VAL A 1 78 ? -11.086 11.407 31.852 1.00 97.25 78 VAL A N 1
ATOM 572 C CA . VAL A 1 78 ? -11.612 10.046 31.638 1.00 97.25 78 VAL A CA 1
ATOM 573 C C . VAL A 1 78 ? -11.948 9.318 32.934 1.00 97.25 78 VAL A C 1
ATOM 575 O O . VAL A 1 78 ? -11.378 9.611 33.983 1.00 97.25 78 VAL A O 1
ATOM 578 N N . GLN A 1 79 ? -12.853 8.337 32.863 1.00 97.25 79 GLN A N 1
ATOM 579 C CA . GLN A 1 79 ? -13.277 7.568 34.038 1.00 97.25 79 GLN A CA 1
ATOM 580 C C . GLN A 1 79 ? -12.140 6.707 34.594 1.00 97.25 79 GLN A C 1
ATOM 582 O O . GLN A 1 79 ? -11.954 6.590 35.806 1.00 97.25 79 GLN A O 1
ATOM 587 N N . ALA A 1 80 ? -11.416 6.035 33.701 1.00 96.50 80 ALA A N 1
ATOM 588 C CA . ALA A 1 80 ? -10.381 5.090 34.072 1.00 96.50 80 ALA A CA 1
ATOM 589 C C . ALA A 1 80 ? -9.365 4.917 32.947 1.00 96.50 80 ALA A C 1
ATOM 591 O O . ALA A 1 80 ? -9.711 4.921 31.769 1.00 96.50 80 ALA A O 1
ATOM 592 N N . ILE A 1 81 ? -8.114 4.686 33.340 1.00 96.25 81 ILE A N 1
ATOM 593 C CA . ILE A 1 81 ? -7.020 4.342 32.435 1.00 96.25 81 ILE A CA 1
ATOM 594 C C . ILE A 1 81 ? -6.565 2.911 32.750 1.00 96.25 81 ILE A C 1
ATOM 596 O O . ILE A 1 81 ? -6.508 2.510 33.922 1.00 96.25 81 ILE A O 1
ATOM 600 N N . ARG A 1 82 ? -6.286 2.115 31.717 1.00 95.56 82 ARG A N 1
ATOM 601 C CA . ARG A 1 82 ? -5.774 0.739 31.809 1.00 95.56 82 ARG A CA 1
ATOM 602 C C . ARG A 1 82 ? -4.578 0.559 30.874 1.00 95.56 82 ARG A C 1
ATOM 604 O O . ARG A 1 82 ? -4.490 1.229 29.855 1.00 95.56 82 ARG A O 1
ATOM 611 N N . CYS A 1 83 ? -3.693 -0.375 31.215 1.00 91.69 83 CYS A N 1
ATOM 612 C CA . CYS A 1 83 ? -2.551 -0.787 30.388 1.00 91.69 83 CYS A CA 1
ATOM 613 C C . CYS A 1 83 ? -2.436 -2.329 30.418 1.00 91.69 83 CYS A C 1
ATOM 615 O O . CYS A 1 83 ? -1.539 -2.855 31.079 1.00 91.69 83 CYS A O 1
ATOM 617 N N . PRO A 1 84 ? -3.418 -3.064 29.858 1.00 86.00 84 PRO A N 1
ATOM 618 C CA . PRO A 1 84 ? -3.617 -4.479 30.158 1.00 86.00 84 PRO A CA 1
ATOM 619 C C . PRO A 1 84 ? -2.908 -5.452 29.208 1.00 86.00 84 PRO A C 1
ATOM 621 O O . PRO A 1 84 ? -2.609 -6.568 29.634 1.00 86.00 84 PRO A O 1
ATOM 624 N N . GLY A 1 85 ? -2.664 -5.092 27.947 1.00 75.25 85 GLY A N 1
ATOM 625 C CA . GLY A 1 85 ? -2.257 -6.076 26.953 1.00 75.25 85 GLY A CA 1
ATOM 626 C C . GLY A 1 85 ? -1.484 -5.506 25.771 1.00 75.25 85 GLY A C 1
ATOM 627 O O . GLY A 1 85 ? -1.173 -4.323 25.741 1.00 75.25 85 GLY A O 1
ATOM 628 N N . PRO A 1 86 ? -1.118 -6.378 24.819 1.00 91.06 86 PRO A N 1
ATOM 629 C CA . PRO A 1 86 ? -0.570 -5.963 23.540 1.00 91.06 86 PRO A CA 1
ATOM 630 C C . PRO A 1 86 ? -1.650 -5.282 22.690 1.00 91.06 86 PRO A C 1
ATOM 632 O O . PRO A 1 86 ? -2.785 -5.765 22.636 1.00 91.06 86 PRO A O 1
ATOM 635 N N . ALA A 1 87 ? -1.261 -4.259 21.928 1.00 93.88 87 ALA A N 1
ATOM 636 C CA . ALA A 1 87 ? -2.126 -3.482 21.032 1.00 93.88 87 ALA A CA 1
ATOM 637 C C . ALA A 1 87 ? -3.208 -4.277 20.266 1.00 93.88 87 ALA A C 1
ATOM 639 O O . ALA A 1 87 ? -4.356 -3.841 20.179 1.00 93.88 87 ALA A O 1
ATOM 640 N N . ALA A 1 88 ? -2.883 -5.459 19.725 1.00 95.56 88 ALA A N 1
ATOM 641 C CA . ALA A 1 88 ? -3.854 -6.282 19.000 1.00 95.56 88 ALA A CA 1
ATOM 642 C C . ALA A 1 88 ? -5.040 -6.727 19.878 1.00 95.56 88 ALA A C 1
ATOM 644 O O . ALA A 1 88 ? -6.176 -6.743 19.402 1.00 95.56 88 ALA A O 1
ATOM 645 N N . LEU A 1 89 ? -4.789 -7.090 21.142 1.00 96.12 89 LEU A N 1
ATOM 646 C CA . LEU A 1 89 ? -5.835 -7.459 22.101 1.00 96.12 89 LEU A CA 1
ATOM 647 C C . LEU A 1 89 ? -6.579 -6.236 22.618 1.00 96.12 89 LEU A C 1
ATOM 649 O O . LEU A 1 89 ? -7.802 -6.289 22.715 1.00 96.12 89 LEU A O 1
ATOM 653 N N . ASP A 1 90 ? -5.877 -5.130 22.853 1.00 96.62 90 ASP A N 1
ATOM 654 C CA . ASP A 1 90 ? -6.506 -3.885 23.291 1.00 96.62 90 ASP A CA 1
ATOM 655 C C . ASP A 1 90 ? -7.565 -3.418 22.283 1.00 96.62 90 ASP A C 1
ATOM 657 O O . ASP A 1 90 ? -8.700 -3.136 22.664 1.00 96.62 90 ASP A O 1
ATOM 661 N N . MET A 1 91 ? -7.256 -3.457 20.980 1.00 97.31 91 MET A N 1
ATOM 662 C CA . MET A 1 91 ? -8.234 -3.187 19.915 1.00 97.31 91 MET A CA 1
ATOM 663 C C . MET A 1 91 ? -9.432 -4.146 19.945 1.00 97.31 91 MET A C 1
ATOM 665 O O . MET A 1 91 ? -10.574 -3.725 19.743 1.00 97.31 91 MET A O 1
ATOM 669 N N . CYS A 1 92 ? -9.188 -5.436 20.189 1.00 97.81 92 CYS A N 1
ATOM 670 C CA . CYS A 1 92 ? -10.246 -6.444 20.266 1.00 97.81 92 CYS A CA 1
ATOM 671 C C . CYS A 1 92 ? -11.160 -6.225 21.475 1.00 97.81 92 CYS A C 1
ATOM 673 O O . CYS A 1 92 ? -12.369 -6.414 21.367 1.00 97.81 92 CYS A O 1
ATOM 675 N N . TRP A 1 93 ? -10.609 -5.780 22.605 1.00 97.69 93 TRP A N 1
ATOM 676 C CA . TRP A 1 93 ? -11.375 -5.449 23.803 1.00 97.69 93 TRP A CA 1
ATOM 677 C C . TRP A 1 93 ? -12.221 -4.188 23.644 1.00 97.69 93 TRP A C 1
ATOM 679 O O . TRP A 1 93 ? -13.315 -4.146 24.206 1.00 97.69 93 TRP A O 1
ATOM 689 N N . ILE A 1 94 ? -11.801 -3.222 22.815 1.00 98.06 94 ILE A N 1
ATOM 690 C CA . ILE A 1 94 ? -12.709 -2.149 22.376 1.00 98.06 94 ILE A CA 1
ATOM 691 C C . ILE A 1 94 ? -13.857 -2.745 21.555 1.00 98.06 94 ILE A C 1
ATOM 693 O O . ILE A 1 94 ? -15.023 -2.473 21.831 1.00 98.06 94 ILE A O 1
ATOM 697 N N . GLY A 1 95 ? -13.535 -3.616 20.590 1.00 97.88 95 GLY A N 1
ATOM 698 C CA . GLY A 1 95 ? -14.518 -4.342 19.776 1.00 97.88 95 GLY A CA 1
ATOM 699 C C . GLY A 1 95 ? -15.527 -5.154 20.599 1.00 97.88 95 GLY A C 1
ATOM 700 O O . GLY A 1 95 ? -16.685 -5.260 20.215 1.00 97.88 95 GLY A O 1
ATOM 701 N N . ALA A 1 96 ? -15.104 -5.693 21.742 1.00 97.62 96 ALA A N 1
ATOM 702 C CA . ALA A 1 96 ? -15.953 -6.441 22.667 1.00 97.62 96 ALA A CA 1
ATOM 703 C C . ALA A 1 96 ? -16.692 -5.574 23.700 1.00 97.62 96 ALA A C 1
ATOM 705 O O . ALA A 1 96 ? -17.423 -6.114 24.529 1.00 97.62 96 ALA A O 1
ATOM 706 N N . GLY A 1 97 ? -16.482 -4.254 23.690 1.00 97.50 97 GLY A N 1
ATOM 707 C CA . GLY A 1 97 ? -17.101 -3.332 24.640 1.00 97.50 97 GLY A CA 1
ATOM 708 C C . GLY A 1 97 ? -16.563 -3.440 26.072 1.00 97.50 97 GLY A C 1
ATOM 709 O O . GLY A 1 97 ? -17.221 -2.977 26.999 1.00 97.50 97 GLY A O 1
ATOM 710 N N . TYR A 1 98 ? -15.386 -4.041 26.278 1.00 96.81 98 TYR A N 1
ATOM 711 C CA . TYR A 1 98 ? -14.733 -4.106 27.596 1.00 96.81 98 TYR A CA 1
ATOM 712 C C . TYR A 1 98 ? -14.020 -2.802 27.970 1.00 96.81 98 TYR A C 1
ATOM 714 O O . TYR A 1 98 ? -13.790 -2.539 29.150 1.00 96.81 98 TYR A O 1
ATOM 722 N N . ALA A 1 99 ? -13.674 -1.997 26.970 1.00 97.81 99 ALA A N 1
ATOM 723 C CA . ALA A 1 99 ? -13.163 -0.643 27.113 1.00 97.81 99 ALA A CA 1
ATOM 724 C C . ALA A 1 99 ? -13.672 0.219 25.949 1.00 97.81 99 ALA A C 1
ATOM 726 O O . ALA A 1 99 ? -14.215 -0.294 24.969 1.00 97.81 99 ALA A O 1
ATOM 727 N N . ASP A 1 100 ? -13.509 1.534 26.060 1.00 98.50 100 ASP A N 1
ATOM 728 C CA . ASP A 1 100 ? -14.188 2.488 25.182 1.00 98.50 100 ASP A CA 1
ATOM 729 C C . ASP A 1 100 ? -13.257 3.139 24.164 1.00 98.50 100 ASP A C 1
ATOM 731 O O . ASP A 1 100 ? -13.696 3.497 23.073 1.00 98.50 100 ASP A O 1
ATOM 735 N N . SER A 1 101 ? -11.970 3.294 24.482 1.00 98.12 101 SER A N 1
ATOM 736 C CA . SER A 1 101 ? -10.989 3.824 23.537 1.00 98.12 101 SER A CA 1
ATOM 737 C C . SER A 1 101 ? -9.588 3.269 23.777 1.00 98.12 101 SER A C 1
ATOM 739 O O . SER A 1 101 ? -9.224 2.927 24.898 1.00 98.12 101 SER A O 1
ATOM 741 N N . PHE A 1 102 ? -8.806 3.190 22.704 1.00 97.38 102 PHE A N 1
ATOM 742 C CA . PHE A 1 102 ? -7.399 2.807 22.695 1.00 97.38 102 PHE A CA 1
ATOM 743 C C . PHE A 1 102 ? -6.653 3.677 21.690 1.00 97.38 102 PHE A C 1
ATOM 745 O O . PHE A 1 102 ? -7.147 3.914 20.591 1.00 97.38 102 PHE A O 1
ATOM 752 N N . PHE A 1 103 ? -5.447 4.121 22.021 1.00 95.25 103 PHE A N 1
ATOM 753 C CA . PHE A 1 103 ? -4.572 4.775 21.053 1.00 95.25 103 PHE A CA 1
ATOM 754 C C . PHE A 1 103 ? -3.130 4.337 21.251 1.00 95.25 103 PHE A C 1
ATOM 756 O O . PHE A 1 103 ? -2.706 4.013 22.361 1.00 95.25 103 PHE A O 1
ATOM 763 N N . HIS A 1 104 ? -2.365 4.363 20.164 1.00 92.81 104 HIS A N 1
ATOM 764 C CA . HIS A 1 104 ? -0.951 4.035 20.216 1.00 92.81 104 HIS A CA 1
ATOM 765 C C . HIS A 1 104 ? -0.179 4.704 19.079 1.00 92.81 104 HIS A C 1
ATOM 767 O O . HIS A 1 104 ? -0.682 4.851 17.965 1.00 92.81 104 HIS A O 1
ATOM 773 N N . PHE A 1 105 ? 1.077 5.055 19.357 1.00 91.06 105 PHE A N 1
ATOM 774 C CA . PHE A 1 105 ? 2.062 5.522 18.380 1.00 91.06 105 PHE A CA 1
ATOM 775 C C . PHE A 1 105 ? 3.309 4.636 18.409 1.00 91.06 105 PHE A C 1
ATOM 777 O O . PHE A 1 105 ? 3.794 4.268 19.478 1.00 91.06 105 PHE A O 1
ATOM 784 N N . GLY A 1 106 ? 3.865 4.341 17.243 1.00 88.44 106 GLY A N 1
ATOM 785 C CA . GLY A 1 106 ? 5.070 3.535 17.077 1.00 88.44 106 GLY A CA 1
ATOM 786 C C . GLY A 1 106 ? 4.841 2.022 17.062 1.00 88.44 106 GLY A C 1
ATOM 787 O O . GLY A 1 106 ? 5.824 1.298 17.161 1.00 88.44 106 GLY A O 1
ATOM 788 N N . ILE A 1 107 ? 3.594 1.552 16.947 1.00 91.12 107 ILE A N 1
ATOM 789 C CA . ILE A 1 107 ? 3.289 0.131 16.690 1.00 91.12 107 ILE A CA 1
ATOM 790 C C . ILE A 1 107 ? 3.318 -0.159 15.199 1.00 91.12 107 ILE A C 1
ATOM 792 O O . ILE A 1 107 ? 3.161 0.748 14.390 1.00 91.12 107 ILE A O 1
ATOM 796 N N . HIS A 1 108 ? 3.513 -1.411 14.825 1.00 92.94 108 HIS A N 1
ATOM 797 C CA . HIS A 1 108 ? 3.689 -1.802 13.438 1.00 92.94 108 HIS A CA 1
ATOM 798 C C . HIS A 1 108 ? 2.387 -2.316 12.814 1.00 92.94 108 HIS A C 1
ATOM 800 O O . HIS A 1 108 ? 1.407 -2.640 13.489 1.00 92.94 108 HIS A O 1
ATOM 806 N N . CYS A 1 109 ? 2.378 -2.438 11.492 1.00 94.50 109 CYS A N 1
ATOM 807 C CA . CYS A 1 109 ? 1.238 -2.915 10.723 1.00 94.50 109 CYS A CA 1
ATOM 808 C C . CYS A 1 109 ? 0.738 -4.294 11.168 1.00 94.50 109 CYS A C 1
ATOM 810 O O . CYS A 1 10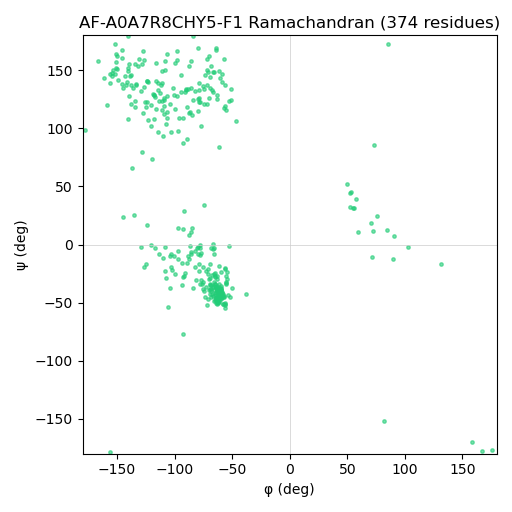9 ? -0.470 -4.540 11.167 1.00 94.50 109 CYS A O 1
ATOM 812 N N . TRP A 1 110 ? 1.636 -5.179 11.605 1.00 94.44 110 TRP A N 1
ATOM 813 C CA . TRP A 1 110 ? 1.274 -6.497 12.126 1.00 94.44 110 TRP A CA 1
ATOM 814 C C . TRP A 1 110 ? 0.581 -6.446 13.494 1.00 94.44 110 TRP A C 1
ATOM 816 O O . TRP A 1 110 ? -0.215 -7.343 13.779 1.00 94.44 110 TRP A O 1
ATOM 826 N N . ASP A 1 111 ? 0.808 -5.398 14.289 1.00 95.31 111 ASP A N 1
ATOM 827 C CA . ASP A 1 111 ? 0.133 -5.185 15.576 1.00 95.31 111 ASP A CA 1
ATOM 828 C C . ASP A 1 111 ? -1.306 -4.690 15.370 1.00 95.31 111 ASP A C 1
ATOM 830 O O . ASP A 1 111 ? -2.216 -5.055 16.112 1.00 95.31 111 ASP A O 1
ATOM 834 N N . MET A 1 112 ? -1.530 -3.888 14.323 1.00 96.06 112 MET A N 1
ATOM 835 C CA . MET A 1 112 ? -2.814 -3.226 14.074 1.00 96.06 112 MET A CA 1
ATOM 836 C C . MET A 1 112 ? -3.743 -4.003 13.140 1.00 96.06 112 MET A C 1
ATOM 838 O O . MET A 1 112 ? -4.959 -3.959 13.313 1.00 96.06 112 MET A O 1
ATOM 842 N N . ALA A 1 113 ? -3.211 -4.702 12.130 1.00 96.62 113 ALA A N 1
ATOM 843 C CA . ALA A 1 113 ? -4.018 -5.184 11.006 1.00 96.62 113 ALA A CA 1
ATOM 844 C C . ALA A 1 113 ? -5.198 -6.071 11.435 1.00 96.62 113 ALA A C 1
ATOM 846 O O . ALA A 1 113 ? -6.311 -5.898 10.952 1.00 96.62 113 ALA A O 1
ATOM 847 N N . ALA A 1 114 ? -4.978 -7.012 12.354 1.00 98.00 114 ALA A N 1
ATOM 848 C CA . ALA A 1 114 ? -6.045 -7.901 12.808 1.00 98.00 114 ALA A CA 1
ATOM 849 C C . ALA A 1 114 ? -7.083 -7.165 13.673 1.00 98.00 114 ALA A C 1
ATOM 851 O O . ALA A 1 114 ? -8.281 -7.294 13.429 1.00 98.00 114 ALA A O 1
ATOM 852 N N . GLY A 1 115 ? -6.629 -6.366 14.644 1.00 97.69 115 GLY A N 1
ATOM 853 C CA . GLY A 1 115 ? -7.507 -5.612 15.542 1.00 97.69 115 GLY A CA 1
ATOM 854 C C . GLY A 1 115 ? -8.350 -4.566 14.810 1.00 97.69 115 GLY A C 1
ATOM 855 O O . GLY A 1 115 ? -9.530 -4.409 15.111 1.00 97.69 115 GLY A O 1
ATOM 856 N N . ALA A 1 116 ? -7.789 -3.926 13.781 1.00 97.81 116 ALA A N 1
ATOM 857 C CA . ALA A 1 116 ? -8.445 -2.884 12.996 1.00 97.81 116 ALA A CA 1
ATOM 858 C C . ALA A 1 116 ? -9.731 -3.348 12.295 1.00 97.81 116 ALA A C 1
ATOM 860 O O . ALA A 1 116 ? -10.730 -2.630 12.288 1.00 97.81 116 ALA A O 1
ATOM 861 N N . ILE A 1 117 ? -9.729 -4.543 11.697 1.00 98.38 117 ILE A N 1
ATOM 862 C CA . ILE A 1 117 ? -10.946 -5.090 11.078 1.00 98.38 117 ILE A CA 1
ATOM 863 C C . ILE A 1 117 ? -11.931 -5.602 12.132 1.00 98.38 117 ILE A C 1
ATOM 865 O O . ILE A 1 117 ? -13.135 -5.474 11.938 1.00 98.38 117 ILE A O 1
ATOM 869 N N . ILE A 1 118 ? -11.437 -6.113 13.266 1.00 98.62 118 ILE A N 1
ATOM 870 C CA . ILE A 1 118 ? -12.278 -6.594 14.370 1.00 98.62 118 ILE A CA 1
ATOM 871 C C . ILE A 1 118 ? -13.095 -5.449 14.969 1.00 98.62 118 ILE A C 1
ATOM 873 O O . ILE A 1 118 ? -14.317 -5.556 15.034 1.00 98.62 118 ILE A O 1
ATOM 877 N N . ILE A 1 119 ? -12.463 -4.329 15.335 1.00 98.06 119 ILE A N 1
ATOM 878 C CA . ILE A 1 119 ? -13.194 -3.174 15.877 1.00 98.06 119 ILE A CA 1
ATOM 879 C C . ILE A 1 119 ? -14.179 -2.594 14.856 1.00 98.06 119 ILE A C 1
ATOM 881 O O . ILE A 1 119 ? -15.316 -2.283 15.206 1.00 98.06 119 ILE A O 1
ATOM 885 N N . LYS A 1 120 ? -13.773 -2.498 13.585 1.00 97.94 120 LYS A N 1
ATOM 886 C CA . LYS A 1 120 ? -14.620 -1.965 12.515 1.00 97.94 120 LYS A CA 1
ATOM 887 C C . LYS A 1 120 ? -15.881 -2.807 12.316 1.00 97.94 120 LYS A C 1
ATOM 889 O O . LYS A 1 120 ? -16.976 -2.263 12.224 1.00 97.94 120 LYS A O 1
ATOM 894 N N . GLU A 1 121 ? -15.740 -4.128 12.263 1.00 98.50 121 GLU A N 1
ATOM 895 C CA . GLU A 1 121 ? -16.868 -5.050 12.090 1.00 98.50 121 GLU A CA 1
ATOM 896 C C . GLU A 1 121 ? -17.716 -5.215 13.366 1.00 98.50 121 GLU A C 1
ATOM 898 O O . GLU A 1 121 ? -18.875 -5.619 13.276 1.00 98.50 121 GLU A O 1
ATOM 903 N N . ALA A 1 122 ? -17.178 -4.866 14.539 1.00 98.44 122 ALA A N 1
ATOM 904 C CA . ALA A 1 122 ? -17.928 -4.754 15.793 1.00 98.44 122 ALA A CA 1
ATOM 905 C C . ALA A 1 122 ? -18.720 -3.433 15.924 1.00 98.44 122 ALA A C 1
ATOM 907 O O . ALA A 1 122 ? -19.413 -3.230 16.919 1.00 98.44 122 ALA A O 1
ATOM 908 N N . GLY A 1 123 ? -18.624 -2.530 14.939 1.00 98.00 123 GLY A N 1
ATOM 909 C CA . GLY A 1 123 ? -19.330 -1.244 14.926 1.00 98.00 123 GLY A CA 1
ATOM 910 C C . GLY A 1 123 ? -18.563 -0.075 15.551 1.00 98.00 123 GLY A C 1
ATOM 911 O O . GLY A 1 123 ? -19.128 1.006 15.696 1.00 98.00 123 GLY A O 1
ATOM 912 N N . GLY A 1 124 ? -17.292 -0.267 15.905 1.00 98.00 124 GLY A N 1
ATOM 913 C CA . GLY A 1 124 ? -16.430 0.794 16.415 1.00 98.00 124 GLY A CA 1
ATOM 914 C C . GLY A 1 124 ? -15.773 1.635 15.324 1.00 98.00 124 GLY A C 1
ATOM 915 O O . GLY A 1 124 ? -15.921 1.406 14.121 1.00 98.00 124 GLY A O 1
ATOM 916 N N . VAL A 1 125 ? -14.988 2.610 15.769 1.00 97.94 125 VAL A N 1
ATOM 917 C CA . VAL A 1 125 ? -14.229 3.533 14.924 1.00 97.94 125 VAL A CA 1
ATOM 918 C C . VAL A 1 125 ? -12.742 3.257 15.072 1.00 97.94 125 VAL A C 1
ATOM 920 O O . VAL A 1 125 ? -12.240 3.095 16.182 1.00 97.94 125 VAL A O 1
ATOM 923 N N . ILE A 1 126 ? -12.031 3.259 13.946 1.00 97.56 126 ILE A N 1
ATOM 924 C CA . ILE A 1 126 ? -10.573 3.320 13.898 1.00 97.56 126 ILE A CA 1
ATOM 925 C C . ILE A 1 126 ? -10.143 4.438 12.946 1.00 97.56 126 ILE A C 1
ATOM 927 O O . ILE A 1 126 ? -10.669 4.550 11.838 1.00 97.56 126 ILE A O 1
ATOM 931 N N . MET A 1 127 ? -9.211 5.278 13.387 1.00 96.75 127 MET A N 1
ATOM 932 C CA . MET A 1 127 ? -8.723 6.443 12.646 1.00 96.75 127 MET A CA 1
ATOM 933 C C . MET A 1 127 ? -7.279 6.795 13.016 1.00 96.75 127 MET A C 1
ATOM 935 O O . MET A 1 127 ? -6.694 6.220 13.935 1.00 96.75 127 MET A O 1
ATOM 939 N N . ASP A 1 128 ? -6.695 7.742 12.290 1.00 95.19 128 ASP A N 1
ATOM 940 C CA . ASP A 1 128 ? -5.438 8.375 12.674 1.00 95.19 128 ASP A CA 1
ATOM 941 C C . ASP A 1 128 ? -5.687 9.381 13.822 1.00 95.19 128 ASP A C 1
ATOM 943 O O . ASP A 1 128 ? -6.651 10.151 13.740 1.00 95.19 128 ASP A O 1
ATOM 947 N N . PRO A 1 129 ? -4.846 9.424 14.876 1.00 94.12 129 PRO A N 1
ATOM 948 C CA . PRO A 1 129 ? -5.006 10.382 15.975 1.00 94.12 129 PRO A CA 1
ATOM 949 C C . PRO A 1 129 ? -5.055 11.856 15.534 1.00 94.12 129 PRO A C 1
ATOM 951 O O . PRO A 1 129 ? -5.718 12.664 16.181 1.00 94.12 129 PRO A O 1
ATOM 954 N N . ASP A 1 130 ? -4.432 12.214 14.407 1.00 91.38 130 ASP A N 1
ATOM 955 C CA . ASP A 1 130 ? -4.466 13.581 13.873 1.00 91.38 130 ASP A CA 1
ATOM 956 C C . ASP A 1 130 ? -5.783 13.912 13.145 1.00 91.38 130 ASP A C 1
ATOM 958 O O . ASP A 1 130 ? -5.983 15.053 12.730 1.00 91.38 130 ASP A O 1
ATOM 962 N N . GLY A 1 131 ? -6.715 12.962 13.011 1.00 89.81 131 GLY A N 1
ATOM 963 C CA . GLY A 1 131 ? -8.016 13.158 12.358 1.00 89.81 131 GLY A CA 1
ATOM 964 C C . GLY A 1 131 ? -8.132 12.597 10.942 1.00 89.81 131 GLY A C 1
ATOM 965 O O . GLY A 1 131 ? -9.199 12.706 10.342 1.00 89.81 131 GLY A O 1
ATOM 966 N N . ASN A 1 132 ? -7.054 12.029 10.400 1.00 91.44 132 ASN A N 1
ATOM 967 C CA . ASN A 1 132 ? -7.046 11.436 9.063 1.00 91.44 132 ASN A CA 1
ATOM 968 C C . ASN A 1 132 ? -7.658 10.026 9.063 1.00 91.44 132 ASN A C 1
ATOM 970 O O . ASN A 1 132 ? -7.870 9.409 10.113 1.00 91.44 132 ASN A O 1
ATOM 974 N N . ASP A 1 133 ? -7.895 9.498 7.863 1.00 92.06 133 ASP A N 1
ATOM 975 C CA . ASP A 1 133 ? -8.274 8.099 7.689 1.00 92.06 133 ASP A CA 1
ATOM 976 C C . ASP A 1 133 ? -7.207 7.162 8.262 1.00 92.06 133 ASP A C 1
ATOM 978 O O . ASP A 1 133 ? -6.006 7.442 8.223 1.00 92.06 133 ASP A O 1
ATOM 982 N N . PHE A 1 134 ? -7.657 6.025 8.791 1.00 94.94 134 PHE A N 1
ATOM 983 C CA . PHE A 1 134 ? -6.756 5.018 9.330 1.00 94.94 134 PHE A CA 1
ATOM 984 C C . PHE A 1 134 ? -5.842 4.443 8.243 1.00 94.94 134 PHE A C 1
ATOM 986 O O . PHE A 1 134 ? -6.301 3.872 7.251 1.00 94.94 134 PHE A O 1
ATOM 993 N N . ASP A 1 135 ? -4.540 4.513 8.501 1.00 91.12 135 ASP A N 1
ATOM 994 C CA . ASP A 1 135 ? -3.500 3.885 7.704 1.00 91.12 135 ASP A CA 1
ATOM 995 C C . ASP A 1 135 ? -2.671 2.952 8.590 1.00 91.12 135 ASP A C 1
ATOM 997 O O . ASP A 1 135 ? -1.842 3.383 9.394 1.00 91.12 135 ASP A O 1
ATOM 1001 N N . PHE A 1 136 ? -2.870 1.647 8.411 1.00 90.81 136 PHE A N 1
ATOM 1002 C CA . PHE A 1 136 ? -2.194 0.611 9.191 1.00 90.81 136 PHE A CA 1
ATOM 1003 C C . PHE A 1 136 ? -0.671 0.555 8.968 1.00 90.81 136 PHE A C 1
ATOM 1005 O O . PHE A 1 136 ? -0.006 -0.230 9.629 1.00 90.81 136 PHE A O 1
ATOM 1012 N N . MET A 1 137 ? -0.102 1.371 8.074 1.00 90.69 137 MET A N 1
ATOM 1013 C CA . MET A 1 137 ? 1.345 1.499 7.849 1.00 90.69 137 MET A CA 1
ATOM 1014 C C . MET A 1 137 ? 1.934 2.770 8.483 1.00 90.69 137 MET A C 1
ATOM 1016 O O . MET A 1 137 ? 3.156 2.938 8.505 1.00 90.69 137 MET A O 1
ATOM 1020 N N . ALA A 1 138 ? 1.092 3.678 8.993 1.00 90.12 138 ALA A N 1
ATOM 1021 C CA . ALA A 1 138 ? 1.499 4.963 9.574 1.00 90.12 138 ALA A CA 1
ATOM 1022 C C . ALA A 1 138 ? 2.061 4.854 11.002 1.00 90.12 138 ALA A C 1
ATOM 1024 O O . ALA A 1 138 ? 2.440 5.859 11.602 1.00 90.12 138 ALA A O 1
ATOM 1025 N N . LYS A 1 139 ? 2.109 3.636 11.549 1.00 92.56 139 LYS A N 1
ATOM 1026 C CA . LYS A 1 139 ? 2.505 3.329 12.926 1.00 92.56 139 LYS A CA 1
ATOM 1027 C C . LYS A 1 139 ? 1.726 4.073 14.005 1.00 92.56 139 LYS A C 1
ATOM 1029 O O . LYS A 1 139 ? 2.268 4.408 15.058 1.00 92.56 139 LYS A O 1
ATOM 1034 N N . ARG A 1 140 ? 0.459 4.380 13.756 1.00 93.19 140 ARG A N 1
ATOM 1035 C CA . ARG A 1 140 ? -0.385 5.092 14.713 1.00 93.19 140 ARG A CA 1
ATOM 1036 C C . ARG A 1 140 ? -1.847 4.773 14.491 1.00 93.19 140 ARG A C 1
ATOM 1038 O O . ARG A 1 140 ? -2.281 4.600 13.355 1.00 93.19 140 ARG A O 1
ATOM 1045 N N . CYS A 1 141 ? -2.600 4.719 15.577 1.00 95.75 141 CYS A N 1
ATOM 1046 C CA . CYS A 1 141 ? -4.033 4.486 15.527 1.00 95.75 141 CYS A CA 1
ATOM 1047 C C . CYS A 1 141 ? -4.731 5.086 16.745 1.00 95.75 141 CYS A C 1
ATOM 1049 O O . CYS A 1 141 ? -4.175 5.120 17.844 1.00 95.75 141 CYS A O 1
ATOM 1051 N N . LEU A 1 142 ? -5.980 5.479 16.538 1.00 97.50 142 LEU A N 1
ATOM 1052 C CA . LEU A 1 142 ? -6.974 5.763 17.556 1.00 97.50 142 LEU A CA 1
ATOM 1053 C C . LEU A 1 142 ? -8.192 4.883 17.272 1.00 97.50 142 LEU A C 1
ATOM 1055 O O . LEU A 1 142 ? -8.766 4.927 16.187 1.00 97.50 142 LEU A O 1
ATOM 1059 N N . CYS A 1 143 ? -8.560 4.083 18.257 1.00 97.94 143 CYS A N 1
ATOM 1060 C CA . CYS A 1 143 ? -9.719 3.213 18.290 1.00 97.94 143 CYS A CA 1
ATOM 1061 C C . CYS A 1 143 ? -10.713 3.752 19.320 1.00 97.94 143 CYS A C 1
ATOM 1063 O O . CYS A 1 143 ? -10.312 4.166 20.411 1.00 97.94 143 CYS A O 1
ATOM 1065 N N . ALA A 1 144 ? -12.003 3.728 19.009 1.00 98.44 144 ALA A N 1
ATOM 1066 C CA . ALA A 1 144 ? -13.050 4.107 19.951 1.00 98.44 144 ALA A CA 1
ATOM 1067 C C . ALA A 1 144 ? -14.357 3.361 19.676 1.00 98.44 144 ALA A C 1
ATOM 1069 O O . ALA A 1 144 ? -14.617 2.936 18.550 1.00 98.44 144 ALA A O 1
ATOM 1070 N N . SER A 1 145 ? -15.208 3.248 20.691 1.00 98.25 145 SER A N 1
ATOM 1071 C CA . SER A 1 145 ? -16.548 2.673 20.560 1.00 98.25 145 SER A CA 1
ATOM 1072 C C . SER A 1 145 ? -17.512 3.552 19.754 1.00 98.25 145 SER A C 1
ATOM 1074 O O . SER A 1 145 ? -18.528 3.067 19.267 1.00 98.25 145 SER A O 1
ATOM 1076 N N . SER A 1 146 ? -17.195 4.836 19.558 1.00 98.12 146 SER A N 1
ATOM 1077 C CA . SER A 1 146 ? -18.007 5.770 18.773 1.00 98.12 146 SER A CA 1
ATOM 1078 C C . SER A 1 146 ? -17.186 6.867 18.105 1.00 98.12 146 SER A C 1
ATOM 1080 O O . SER A 1 146 ? -16.047 7.141 18.494 1.00 98.12 146 SER A O 1
ATOM 1082 N N . ARG A 1 147 ? -17.774 7.524 17.096 1.00 97.31 147 ARG A N 1
ATOM 1083 C CA . ARG A 1 147 ? -17.123 8.648 16.408 1.00 97.31 147 ARG A CA 1
ATOM 1084 C C . ARG A 1 147 ? -17.014 9.860 17.325 1.00 97.31 147 ARG A C 1
ATOM 1086 O O . ARG A 1 147 ? -15.993 10.534 17.300 1.00 97.31 147 ARG A O 1
ATOM 1093 N N . GLU A 1 148 ? -18.033 10.106 18.141 1.00 98.12 148 GLU A N 1
ATOM 1094 C CA . GLU A 1 148 ? -18.070 11.182 19.126 1.00 98.12 148 GLU A CA 1
ATOM 1095 C C . GLU A 1 148 ? -16.906 11.046 20.109 1.00 98.12 148 GLU A C 1
ATOM 1097 O O . GLU A 1 148 ? -16.106 11.972 20.242 1.00 98.12 148 GLU A O 1
ATOM 1102 N N . LEU A 1 149 ? -16.738 9.857 20.701 1.00 98.31 149 LEU A N 1
ATOM 1103 C CA . LEU A 1 149 ? -15.640 9.598 21.627 1.00 98.31 149 LEU A CA 1
ATOM 1104 C C . LEU A 1 149 ? -14.271 9.709 20.939 1.00 98.31 149 LEU A C 1
ATOM 1106 O O . LEU A 1 149 ? -13.346 10.264 21.525 1.00 98.31 149 LEU A O 1
ATOM 1110 N N . ALA A 1 150 ? -14.129 9.244 19.692 1.00 97.88 150 ALA A N 1
ATOM 1111 C CA . ALA A 1 150 ? -12.881 9.396 18.939 1.00 97.88 150 ALA A CA 1
ATOM 1112 C C . ALA A 1 150 ? -12.503 10.878 18.727 1.00 97.88 150 ALA A C 1
ATOM 1114 O O . ALA A 1 150 ? -11.347 11.264 18.918 1.00 97.88 150 ALA A O 1
ATOM 1115 N N . GLU A 1 151 ? -13.474 11.728 18.377 1.00 97.62 151 GLU A N 1
ATOM 1116 C CA . GLU A 1 151 ? -13.255 13.170 18.194 1.00 97.62 151 GLU A CA 1
ATOM 1117 C C . GLU A 1 151 ? -12.954 13.905 19.505 1.00 97.62 151 GLU A C 1
ATOM 1119 O O . GLU A 1 151 ? -12.254 14.921 19.497 1.00 97.62 151 GLU A O 1
ATOM 1124 N N . GLU A 1 152 ? -13.456 13.424 20.641 1.00 97.62 152 GLU A N 1
ATOM 1125 C CA . GLU A 1 152 ? -13.051 13.950 21.943 1.00 97.62 152 GLU A CA 1
ATOM 1126 C C . GLU A 1 152 ? -11.640 13.487 22.329 1.00 97.62 152 GLU A C 1
ATOM 1128 O O . GLU A 1 152 ? -10.806 14.304 22.723 1.00 97.62 152 GLU A O 1
ATOM 1133 N N . MET A 1 153 ? -11.336 12.201 22.142 1.00 97.44 153 MET A N 1
ATOM 1134 C CA . MET A 1 153 ? -10.050 11.596 22.495 1.00 97.44 153 MET A CA 1
ATOM 1135 C C . MET A 1 153 ? -8.870 12.245 21.776 1.00 97.44 153 MET A C 1
ATOM 1137 O O . MET A 1 153 ? -7.863 12.560 22.409 1.00 97.44 153 MET A O 1
ATOM 1141 N N . ARG A 1 154 ? -8.988 12.526 20.474 1.00 96.31 154 ARG A N 1
ATOM 1142 C CA . ARG A 1 154 ? -7.912 13.189 19.715 1.00 96.31 154 ARG A CA 1
ATOM 1143 C C . ARG A 1 154 ? -7.528 14.570 20.255 1.00 96.31 154 ARG A C 1
ATOM 1145 O O . ARG A 1 154 ? -6.407 15.004 20.034 1.00 96.31 154 ARG A O 1
ATOM 1152 N N . LYS A 1 155 ? -8.424 15.263 20.973 1.00 96.44 155 LYS A N 1
ATOM 1153 C CA . LYS A 1 155 ? -8.116 16.564 21.600 1.00 96.44 155 LYS A CA 1
ATOM 1154 C C . LYS A 1 155 ? -7.202 16.410 22.817 1.00 96.44 155 LYS A C 1
ATOM 1156 O O . LYS A 1 155 ? -6.545 17.371 23.205 1.00 96.44 155 LYS A O 1
ATOM 1161 N N . LEU A 1 156 ? -7.184 15.224 23.427 1.00 96.06 156 LEU A N 1
ATOM 1162 C CA . LEU A 1 156 ? -6.351 14.906 24.586 1.00 96.06 156 LEU A CA 1
ATOM 1163 C C . LEU A 1 156 ? -4.988 14.328 24.186 1.00 96.06 156 LEU A C 1
ATOM 1165 O O . LEU A 1 156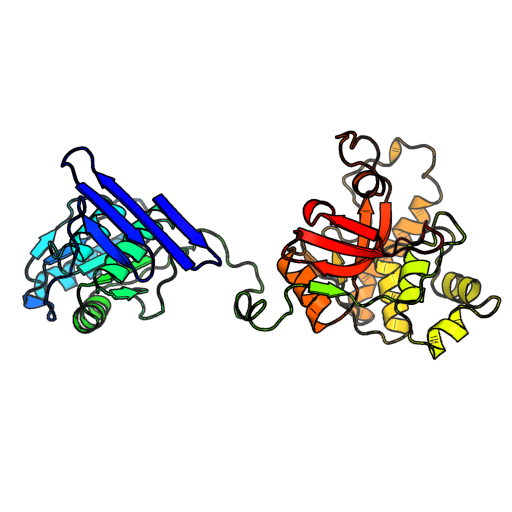 ? -4.040 14.417 24.968 1.00 96.06 156 LEU A O 1
ATOM 1169 N N . ILE A 1 157 ? -4.892 13.735 22.995 1.00 95.06 157 ILE A N 1
ATOM 1170 C CA . ILE A 1 157 ? -3.692 13.054 22.507 1.00 95.06 157 ILE A CA 1
ATOM 1171 C C . ILE A 1 157 ? -2.662 14.071 22.009 1.00 95.06 157 ILE A C 1
ATOM 1173 O O . ILE A 1 157 ? -2.935 14.888 21.133 1.00 95.06 157 ILE A O 1
ATOM 1177 N N . VAL A 1 158 ? -1.446 13.982 22.543 1.00 93.31 158 VAL A N 1
ATOM 1178 C CA . VAL A 1 158 ? -0.288 14.736 22.060 1.00 93.31 158 VAL A CA 1
ATOM 1179 C C . VAL A 1 158 ? 0.453 13.878 21.038 1.00 93.31 158 VAL A C 1
ATOM 1181 O O . VAL A 1 158 ? 1.086 12.884 21.389 1.00 93.31 158 VAL A O 1
ATOM 1184 N N . SER A 1 159 ? 0.371 14.255 19.764 1.00 89.75 159 SER A N 1
ATOM 1185 C CA . SER A 1 159 ? 1.059 13.550 18.679 1.00 89.75 159 SER A CA 1
ATOM 1186 C C . SER A 1 159 ? 2.566 13.821 18.680 1.00 89.75 159 SER A C 1
ATOM 1188 O O . SER A 1 159 ? 3.022 14.932 18.948 1.00 89.75 159 SER A O 1
ATOM 1190 N N . TYR A 1 160 ? 3.350 12.817 18.289 1.00 88.25 160 TYR A N 1
ATOM 1191 C CA . TYR A 1 160 ? 4.764 12.972 17.945 1.00 88.25 160 TYR A CA 1
ATOM 1192 C C . TYR A 1 160 ? 5.060 12.305 16.601 1.00 88.25 160 TYR A C 1
ATOM 1194 O O . TYR A 1 160 ? 4.303 11.460 16.116 1.00 88.25 160 TYR A O 1
ATOM 1202 N N . LYS A 1 161 ? 6.167 12.707 15.972 1.00 83.94 161 LYS A N 1
ATOM 1203 C CA . LYS A 1 161 ? 6.553 12.176 14.665 1.00 83.94 161 LYS A CA 1
ATOM 1204 C C . LYS A 1 161 ? 6.993 10.717 14.791 1.00 83.94 161 LYS A C 1
ATOM 1206 O O . LYS A 1 161 ? 7.914 10.403 15.542 1.00 83.94 161 LYS A O 1
ATOM 1211 N N . VAL A 1 162 ? 6.375 9.860 13.987 1.00 85.31 162 VAL A N 1
ATOM 1212 C CA . VAL A 1 162 ? 6.757 8.460 13.784 1.00 85.31 162 VAL A CA 1
ATOM 1213 C C . VAL A 1 162 ? 6.932 8.196 12.299 1.00 85.31 162 VAL A C 1
ATOM 1215 O O . VAL A 1 162 ? 6.120 8.628 11.481 1.00 85.31 162 VAL A O 1
ATOM 1218 N N . ASP A 1 163 ? 8.004 7.491 11.956 1.00 81.44 163 ASP A N 1
ATOM 1219 C CA . ASP A 1 163 ? 8.235 7.062 10.585 1.00 81.44 163 ASP A CA 1
ATOM 1220 C C . ASP A 1 163 ? 7.383 5.833 10.275 1.00 81.44 163 ASP A C 1
ATOM 1222 O O . ASP A 1 163 ? 7.270 4.913 11.091 1.00 81.44 163 ASP A O 1
ATOM 1226 N N . ARG A 1 164 ? 6.815 5.804 9.071 1.00 86.38 164 ARG A N 1
ATOM 1227 C CA . ARG A 1 164 ? 5.997 4.698 8.560 1.00 86.38 164 ARG A CA 1
ATOM 1228 C C . ARG A 1 164 ? 6.768 3.372 8.580 1.00 86.38 164 ARG A C 1
ATOM 1230 O O . ARG A 1 164 ? 7.998 3.358 8.607 1.00 86.38 164 ARG A O 1
ATOM 1237 N N . ASP A 1 165 ? 6.059 2.244 8.557 1.00 78.00 165 ASP A N 1
ATOM 1238 C CA . ASP A 1 165 ? 6.690 0.911 8.471 1.00 78.00 165 ASP A CA 1
ATOM 1239 C C . ASP A 1 165 ? 7.531 0.733 7.217 1.00 78.00 165 ASP A C 1
ATOM 1241 O O . ASP A 1 165 ? 8.606 0.141 7.247 1.00 78.00 165 ASP A O 1
ATOM 1245 N N . PHE A 1 166 ? 7.041 1.294 6.120 1.00 72.38 166 PHE A N 1
ATOM 1246 C CA . PHE A 1 166 ? 7.731 1.312 4.850 1.00 72.38 166 PHE A CA 1
ATOM 1247 C C . PHE A 1 166 ? 7.647 2.735 4.307 1.00 72.38 166 PHE A C 1
ATOM 1249 O O . PHE A 1 166 ? 6.577 3.354 4.401 1.00 72.38 166 PHE A O 1
ATOM 1256 N N . PRO A 1 167 ? 8.749 3.276 3.759 1.00 56.78 167 PRO A N 1
ATOM 1257 C CA . PRO A 1 167 ? 8.708 4.577 3.117 1.00 56.78 167 PRO A CA 1
ATOM 1258 C C . PRO A 1 167 ? 7.647 4.551 2.015 1.00 56.78 167 PRO A C 1
ATOM 1260 O O . PRO A 1 167 ? 7.541 3.576 1.265 1.00 56.78 167 PRO A O 1
ATOM 1263 N N . GLU A 1 168 ? 6.851 5.619 1.920 1.00 50.47 168 GLU A N 1
ATOM 1264 C CA . GLU A 1 168 ? 6.041 5.846 0.725 1.00 50.47 168 GLU A CA 1
ATOM 1265 C C . GLU A 1 168 ? 6.992 5.789 -0.469 1.00 50.47 168 GLU A C 1
ATOM 1267 O O . GLU A 1 168 ? 8.001 6.501 -0.495 1.00 50.47 168 GLU A O 1
ATOM 1272 N N . ARG A 1 169 ? 6.722 4.914 -1.446 1.00 42.53 169 ARG A N 1
ATOM 1273 C CA . ARG A 1 169 ? 7.476 4.958 -2.699 1.00 42.53 169 ARG A CA 1
ATOM 1274 C C . ARG A 1 169 ? 7.293 6.368 -3.253 1.00 42.53 169 ARG A C 1
ATOM 1276 O O . ARG A 1 169 ? 6.160 6.783 -3.497 1.00 42.53 169 ARG A O 1
ATOM 1283 N N . LEU A 1 170 ? 8.392 7.113 -3.380 1.00 32.69 170 LEU A N 1
ATOM 1284 C CA . LEU A 1 170 ? 8.424 8.462 -3.948 1.00 32.69 170 LEU A CA 1
ATOM 1285 C C . LEU A 1 170 ? 7.620 8.462 -5.260 1.00 32.69 170 LEU A C 1
ATOM 1287 O O . LEU A 1 170 ? 8.045 7.866 -6.246 1.00 32.69 170 LEU A O 1
ATOM 1291 N N . GLY A 1 171 ? 6.422 9.056 -5.222 1.00 40.88 171 GLY A N 1
ATOM 1292 C CA . GLY A 1 171 ? 5.425 9.006 -6.300 1.00 40.88 171 GLY A CA 1
ATOM 1293 C C . GLY A 1 171 ? 3.995 8.648 -5.861 1.00 40.88 171 GLY A C 1
ATOM 1294 O O . GLY A 1 171 ? 3.058 8.947 -6.589 1.00 40.88 171 GLY A O 1
ATOM 1295 N N . GLU A 1 172 ? 3.788 8.080 -4.668 1.00 41.19 172 GLU A N 1
ATOM 1296 C CA . GLU A 1 172 ? 2.482 7.554 -4.216 1.00 41.19 172 GLU A CA 1
ATOM 1297 C C . GLU A 1 172 ? 1.592 8.547 -3.434 1.00 41.19 172 GLU A C 1
ATOM 1299 O O . GLU A 1 172 ? 0.779 8.126 -2.615 1.00 41.19 172 GLU A O 1
ATOM 1304 N N . LYS A 1 173 ? 1.679 9.866 -3.673 1.00 34.44 173 LYS A N 1
ATOM 1305 C CA . LYS A 1 173 ? 0.730 10.814 -3.045 1.00 34.44 173 LYS A CA 1
ATOM 1306 C C . LYS A 1 173 ? -0.631 10.919 -3.734 1.00 34.44 173 LYS A C 1
ATOM 1308 O O . LYS A 1 173 ? -1.492 11.603 -3.210 1.00 34.44 173 LYS A O 1
ATOM 1313 N N . ASN A 1 174 ? -0.842 10.230 -4.854 1.00 37.00 174 ASN A N 1
ATOM 1314 C CA . ASN A 1 174 ? -2.151 9.982 -5.462 1.00 37.00 174 ASN A CA 1
ATOM 1315 C C . ASN A 1 174 ? -2.026 8.789 -6.429 1.00 37.00 174 ASN A C 1
ATOM 1317 O O . ASN A 1 174 ? -1.027 8.681 -7.131 1.00 37.00 174 ASN A O 1
ATOM 1321 N N . ALA A 1 175 ? -3.057 7.944 -6.499 1.00 36.41 175 ALA A N 1
ATOM 1322 C CA . ALA A 1 175 ? -3.252 6.880 -7.495 1.00 36.41 175 ALA A CA 1
ATOM 1323 C C . ALA A 1 175 ? -2.375 5.610 -7.391 1.00 36.41 175 ALA A C 1
ATOM 1325 O O . ALA A 1 175 ? -1.422 5.414 -8.137 1.00 36.41 175 ALA A O 1
ATOM 1326 N N . LEU A 1 176 ? -2.816 4.645 -6.576 1.00 38.03 176 LEU A N 1
ATOM 1327 C CA . LEU A 1 176 ? -2.566 3.223 -6.878 1.00 38.03 176 LEU A CA 1
ATOM 1328 C C . LEU A 1 176 ? -3.822 2.344 -6.898 1.00 38.03 176 LEU A C 1
ATOM 1330 O O . LEU A 1 176 ? -3.791 1.291 -7.527 1.00 38.03 176 LEU A O 1
ATOM 1334 N N . TRP A 1 177 ? -4.939 2.759 -6.291 1.00 36.94 177 TRP A N 1
ATOM 1335 C CA . TRP A 1 177 ? -6.200 2.004 -6.356 1.00 36.94 177 TRP A CA 1
ATOM 1336 C C . TRP A 1 177 ? -7.221 2.580 -7.353 1.00 36.94 177 TRP A C 1
ATOM 1338 O O . TRP A 1 177 ? -7.954 1.802 -7.945 1.00 36.94 177 TRP A O 1
ATOM 1348 N N . GLU A 1 178 ? -7.142 3.863 -7.729 1.00 38.78 178 GLU A N 1
ATOM 1349 C CA . GLU A 1 178 ? -7.808 4.366 -8.955 1.00 38.78 178 GLU A CA 1
ATOM 1350 C C . GLU A 1 178 ? -7.199 3.790 -10.259 1.00 38.78 178 GLU A C 1
ATOM 1352 O O . GLU A 1 178 ? -7.652 4.075 -11.370 1.00 38.78 178 GLU A O 1
ATOM 1357 N N . TYR A 1 179 ? -6.132 2.991 -10.155 1.00 41.28 179 TYR A N 1
ATOM 1358 C CA . TYR A 1 179 ? -5.409 2.450 -11.305 1.00 41.28 179 TYR A CA 1
ATOM 1359 C C . TYR A 1 179 ? -6.076 1.202 -11.908 1.00 41.28 179 TYR A C 1
ATOM 1361 O O . TYR A 1 179 ? -6.018 1.046 -13.126 1.00 41.28 179 TYR A O 1
ATOM 1369 N N . TYR A 1 180 ? -6.773 0.385 -11.104 1.00 41.50 180 TYR A N 1
ATOM 1370 C CA . TYR A 1 180 ? -7.474 -0.820 -11.577 1.00 41.50 180 TYR A CA 1
ATOM 1371 C C . TYR A 1 180 ? -8.995 -0.673 -11.711 1.00 41.50 180 TYR A C 1
ATOM 1373 O O . TYR A 1 180 ? -9.590 -1.428 -12.471 1.00 41.50 180 TYR A O 1
ATOM 1381 N N . ASP A 1 181 ? -9.621 0.317 -11.067 1.00 43.81 181 ASP A N 1
ATOM 1382 C CA . ASP A 1 181 ? -11.088 0.460 -11.072 1.00 43.81 181 ASP A CA 1
ATOM 1383 C C . ASP A 1 181 ? -11.684 0.853 -12.445 1.00 43.81 181 ASP A C 1
ATOM 1385 O O . ASP A 1 181 ? -12.898 0.919 -12.587 1.00 43.81 181 ASP A O 1
ATOM 1389 N N . ASN A 1 182 ? -10.855 1.081 -13.476 1.00 58.91 182 ASN A N 1
ATOM 1390 C CA . ASN A 1 182 ? -11.292 1.470 -14.826 1.00 58.91 182 ASN A CA 1
ATOM 1391 C C . ASN A 1 182 ? -10.428 0.889 -15.968 1.00 58.91 182 ASN A C 1
ATOM 1393 O O . ASN A 1 182 ? -10.366 1.478 -17.051 1.00 58.91 182 ASN A O 1
ATOM 1397 N N . ILE A 1 183 ? -9.719 -0.227 -15.758 1.00 72.75 183 ILE A N 1
ATOM 1398 C CA . ILE A 1 183 ? -8.993 -0.906 -16.846 1.00 72.75 183 ILE A CA 1
ATOM 1399 C C . ILE A 1 183 ? -9.572 -2.306 -17.073 1.00 72.75 183 ILE A C 1
ATOM 1401 O O . ILE A 1 183 ? -9.930 -2.973 -16.107 1.00 72.75 183 ILE A O 1
ATOM 1405 N N . PRO A 1 184 ? -9.699 -2.766 -18.327 1.00 83.38 184 PRO A N 1
ATOM 1406 C CA . PRO A 1 184 ? -10.276 -4.075 -18.608 1.00 83.38 184 PRO A CA 1
ATOM 1407 C C . PRO A 1 184 ? -9.396 -5.210 -18.062 1.00 83.38 184 PRO A C 1
ATOM 1409 O O . PRO A 1 184 ? -8.168 -5.097 -18.062 1.00 83.38 184 PRO A O 1
ATOM 1412 N N . ASP A 1 185 ? -10.025 -6.324 -17.668 1.00 83.12 185 ASP A N 1
ATOM 1413 C CA . ASP A 1 185 ? -9.365 -7.543 -17.159 1.00 83.12 185 ASP A CA 1
ATOM 1414 C C . ASP A 1 185 ? -8.298 -8.100 -18.112 1.00 83.12 185 ASP A C 1
ATOM 1416 O O . ASP A 1 185 ? -7.314 -8.718 -17.698 1.00 83.12 185 ASP A O 1
ATOM 1420 N N . SER A 1 186 ? -8.481 -7.874 -19.410 1.00 89.06 186 SER A N 1
ATOM 1421 C CA . SER A 1 186 ? -7.491 -8.157 -20.433 1.00 89.06 186 SER A CA 1
ATOM 1422 C C . SER A 1 186 ? -7.544 -7.085 -21.506 1.00 89.06 186 SER A C 1
ATOM 1424 O O . SER A 1 186 ? -8.607 -6.576 -21.863 1.00 89.06 186 SER A O 1
ATOM 1426 N N . MET A 1 187 ? -6.380 -6.757 -22.051 1.00 89.81 187 MET A N 1
ATOM 1427 C CA . MET A 1 187 ? -6.272 -5.866 -23.187 1.00 89.81 187 MET A CA 1
ATOM 1428 C C . MET A 1 187 ? -5.173 -6.348 -24.116 1.00 89.81 187 MET A C 1
ATOM 1430 O O . MET A 1 187 ? -4.078 -6.684 -23.674 1.00 89.81 187 MET A O 1
ATOM 1434 N N . HIS A 1 188 ? -5.441 -6.320 -25.415 1.00 89.88 188 HIS A N 1
ATOM 1435 C CA . HIS A 1 188 ? -4.468 -6.678 -26.431 1.00 89.88 188 HIS A CA 1
ATOM 1436 C C . HIS A 1 188 ? -4.541 -5.683 -27.594 1.00 89.88 188 HIS A C 1
ATOM 1438 O O . HIS A 1 188 ? -5.594 -5.507 -28.202 1.00 89.88 188 HIS A O 1
ATOM 1444 N N . ARG A 1 189 ? -3.423 -5.003 -27.882 1.00 86.00 189 ARG A N 1
ATOM 1445 C CA . ARG A 1 189 ? -3.291 -3.996 -28.948 1.00 86.00 189 ARG A CA 1
ATOM 1446 C C . ARG A 1 189 ? -2.218 -4.424 -29.958 1.00 86.00 189 ARG A C 1
ATOM 1448 O O . ARG A 1 189 ? -1.119 -3.865 -29.937 1.00 86.00 189 ARG A O 1
ATOM 1455 N N . PRO A 1 190 ? -2.499 -5.417 -30.819 1.00 79.69 190 PRO A N 1
ATOM 1456 C CA . PRO A 1 190 ? -1.508 -5.926 -31.758 1.00 79.69 190 PRO A CA 1
ATOM 1457 C C . PRO A 1 190 ? -1.005 -4.813 -32.684 1.00 79.69 190 PRO A C 1
ATOM 1459 O O . PRO A 1 190 ? -1.776 -3.970 -33.151 1.00 79.69 190 PRO A O 1
ATOM 1462 N N . ARG A 1 191 ? 0.302 -4.816 -32.957 1.00 88.06 191 ARG A N 1
ATOM 1463 C CA . ARG A 1 191 ? 0.939 -3.918 -33.924 1.00 88.06 191 ARG A CA 1
ATOM 1464 C C . ARG A 1 191 ? 1.372 -4.693 -35.168 1.00 88.06 191 ARG A C 1
ATOM 1466 O O . ARG A 1 191 ? 1.535 -5.913 -35.099 1.00 88.06 191 ARG A O 1
ATOM 1473 N N . PRO A 1 192 ? 1.557 -4.027 -36.319 1.00 89.31 192 PRO A N 1
ATOM 1474 C CA . PRO A 1 192 ? 2.182 -4.658 -37.472 1.00 89.31 192 PRO A CA 1
ATOM 1475 C C . PRO A 1 192 ? 3.558 -5.187 -37.087 1.00 89.31 192 PRO A C 1
ATOM 1477 O O . PRO A 1 192 ? 4.419 -4.427 -36.649 1.00 89.31 192 PRO A O 1
ATOM 1480 N N . HIS A 1 193 ? 3.729 -6.499 -37.214 1.00 91.00 193 HIS A N 1
ATOM 1481 C CA . HIS A 1 193 ? 4.962 -7.166 -36.826 1.00 91.00 193 HIS A CA 1
ATOM 1482 C C . HIS A 1 193 ? 6.083 -6.834 -37.809 1.00 91.00 193 HIS A C 1
ATOM 1484 O O . HIS A 1 193 ? 5.872 -6.858 -39.023 1.00 91.00 193 HIS A O 1
ATOM 1490 N N . TYR A 1 194 ? 7.278 -6.568 -37.288 1.00 90.44 194 TYR A N 1
ATOM 1491 C CA . TYR A 1 194 ? 8.485 -6.386 -38.085 1.00 90.44 194 TYR A CA 1
ATOM 1492 C C . TYR A 1 194 ? 9.599 -7.294 -37.565 1.00 90.44 194 TYR A C 1
ATOM 1494 O O . TYR A 1 194 ? 10.083 -7.126 -36.447 1.00 90.44 194 TYR A O 1
ATOM 1502 N N . GLN A 1 195 ? 9.993 -8.271 -38.378 1.00 90.12 195 GLN A N 1
ATOM 1503 C CA . GLN A 1 195 ? 11.066 -9.190 -38.021 1.00 90.12 195 GLN A CA 1
ATOM 1504 C C . GLN A 1 195 ? 12.425 -8.487 -38.127 1.00 90.12 195 GLN A C 1
ATOM 1506 O O . GLN A 1 195 ? 12.710 -7.831 -39.133 1.00 90.12 195 GLN A O 1
ATOM 1511 N N . GLN A 1 196 ? 13.267 -8.668 -37.110 1.00 89.00 196 GLN A N 1
ATOM 1512 C CA . GLN A 1 196 ? 14.644 -8.181 -37.116 1.00 89.00 196 GLN A CA 1
ATOM 1513 C C . GLN A 1 196 ? 15.438 -8.808 -38.270 1.00 89.00 196 GLN A C 1
ATOM 1515 O O . GLN A 1 196 ? 15.242 -9.978 -38.613 1.00 89.00 196 GLN A O 1
ATOM 1520 N N . LYS A 1 197 ? 16.335 -8.031 -38.881 1.00 86.31 197 LYS A N 1
ATOM 1521 C CA . LYS A 1 197 ? 17.150 -8.455 -40.031 1.00 86.31 197 LYS A CA 1
ATOM 1522 C C . LYS A 1 197 ? 18.595 -8.762 -39.646 1.00 86.31 197 LYS A C 1
ATOM 152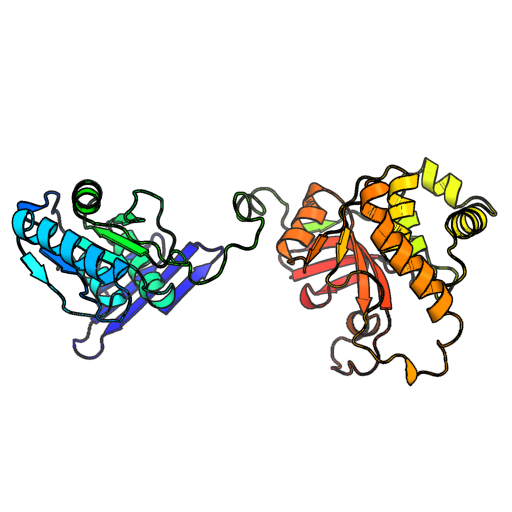4 O O . LYS A 1 197 ? 19.351 -9.266 -40.471 1.00 86.31 197 LYS A O 1
ATOM 1529 N N . SER A 1 198 ? 19.008 -8.429 -38.430 1.00 83.2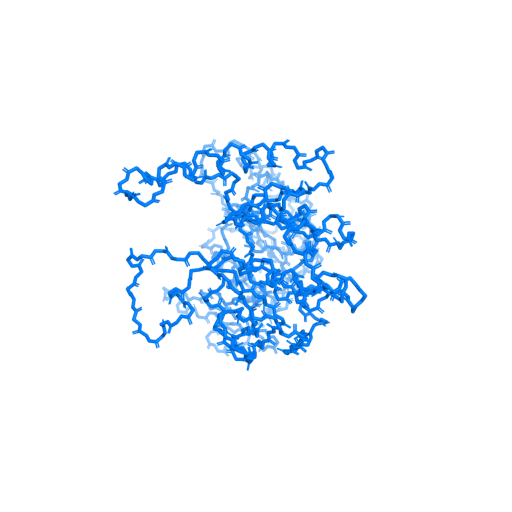5 198 SER A N 1
ATOM 1530 C CA . SER A 1 198 ? 20.358 -8.611 -37.899 1.00 83.25 198 SER A CA 1
ATOM 1531 C C . SER A 1 198 ? 20.304 -9.052 -36.430 1.00 83.25 198 SER A C 1
ATOM 1533 O O . SER A 1 198 ? 19.239 -9.260 -35.853 1.00 83.25 198 SER A O 1
ATOM 1535 N N . PHE A 1 199 ? 21.463 -9.264 -35.807 1.00 77.81 199 PHE A N 1
ATOM 1536 C CA . PHE A 1 199 ? 21.533 -9.661 -34.393 1.00 77.81 199 PHE A CA 1
ATOM 1537 C C . PHE A 1 199 ? 21.335 -8.482 -33.422 1.00 77.81 199 PHE A C 1
ATOM 1539 O O . PHE A 1 199 ? 21.056 -8.704 -32.250 1.00 77.81 199 PHE A O 1
ATOM 1546 N N . TRP A 1 200 ? 21.473 -7.241 -33.896 1.00 81.06 200 TRP A N 1
ATOM 1547 C CA . TRP A 1 200 ? 21.522 -6.030 -33.066 1.00 81.06 200 TRP A CA 1
ATOM 1548 C C . TRP A 1 200 ? 20.328 -5.080 -33.257 1.00 81.06 200 TRP A C 1
ATOM 1550 O O . TRP A 1 200 ? 20.188 -4.098 -32.523 1.00 81.06 200 TRP A O 1
ATOM 1560 N N . ASP A 1 201 ? 19.470 -5.336 -34.246 1.00 85.88 201 ASP A N 1
ATOM 1561 C CA . ASP A 1 201 ? 18.378 -4.447 -34.655 1.00 85.88 201 ASP A CA 1
ATOM 1562 C C . ASP A 1 201 ? 17.020 -4.835 -34.046 1.00 85.88 201 ASP A C 1
ATOM 1564 O O . ASP A 1 201 ? 15.985 -4.321 -34.473 1.00 85.88 201 ASP A O 1
ATOM 1568 N N . CYS A 1 202 ? 16.986 -5.696 -33.021 1.00 88.69 202 CYS A N 1
ATOM 1569 C CA . CYS A 1 202 ? 15.743 -6.042 -32.321 1.00 88.69 202 CYS A CA 1
ATOM 1570 C C . CYS A 1 202 ? 15.078 -4.806 -31.684 1.00 88.69 202 CYS A C 1
ATOM 1572 O O . CYS A 1 202 ? 13.868 -4.631 -31.808 1.00 88.69 202 CYS A O 1
ATOM 1574 N N . GLY A 1 203 ? 15.858 -3.877 -31.115 1.00 90.12 203 GLY A N 1
ATOM 1575 C CA . GLY A 1 203 ? 15.338 -2.606 -30.589 1.00 90.12 203 GLY A CA 1
ATOM 1576 C C . GLY A 1 203 ? 14.745 -1.700 -31.675 1.00 90.12 203 GLY A C 1
ATOM 1577 O O . GLY A 1 203 ? 13.647 -1.167 -31.514 1.00 90.12 203 GLY A O 1
ATOM 1578 N N . ILE A 1 204 ? 15.431 -1.578 -32.819 1.00 91.38 204 ILE A N 1
ATOM 1579 C CA . ILE A 1 204 ? 14.939 -0.830 -33.990 1.00 91.38 204 ILE A CA 1
ATOM 1580 C C . ILE A 1 204 ? 13.672 -1.475 -34.553 1.00 91.38 204 ILE A C 1
ATOM 1582 O O . ILE A 1 204 ? 12.743 -0.782 -34.957 1.00 91.38 204 ILE A O 1
ATOM 1586 N N . SER A 1 205 ? 13.600 -2.801 -34.536 1.00 92.44 205 SER A N 1
ATOM 1587 C CA . SER A 1 205 ? 12.424 -3.544 -34.975 1.00 92.44 205 SER A CA 1
ATOM 1588 C C . SER A 1 205 ? 11.216 -3.246 -34.087 1.00 92.44 205 SER A C 1
ATOM 1590 O O . SER A 1 205 ? 10.156 -2.905 -34.610 1.00 92.44 205 SER A O 1
ATOM 1592 N N . CYS A 1 206 ? 11.383 -3.256 -32.759 1.00 93.44 206 CYS A N 1
ATOM 1593 C CA . CYS A 1 206 ? 10.346 -2.815 -31.820 1.00 93.44 206 CYS A CA 1
ATOM 1594 C C . CYS A 1 206 ? 9.930 -1.355 -32.060 1.00 93.44 206 CYS A C 1
ATOM 1596 O O . CYS A 1 206 ? 8.741 -1.040 -32.035 1.00 93.44 206 CYS A O 1
ATOM 1598 N N . PHE A 1 207 ? 10.891 -0.469 -32.342 1.00 94.38 207 PHE A N 1
ATOM 1599 C CA . PHE A 1 207 ? 10.614 0.920 -32.706 1.00 94.38 207 PHE A CA 1
ATOM 1600 C C . PHE A 1 207 ? 9.778 1.026 -33.996 1.00 94.38 207 PHE A C 1
ATOM 1602 O O . PHE A 1 207 ? 8.789 1.749 -34.034 1.00 94.38 207 PHE A O 1
ATOM 1609 N N . ILE A 1 208 ? 10.092 0.259 -35.040 1.00 93.25 208 ILE A N 1
ATOM 1610 C CA . ILE A 1 208 ? 9.321 0.250 -36.295 1.00 93.25 208 ILE A CA 1
ATOM 1611 C C . ILE A 1 208 ? 7.872 -0.215 -36.067 1.00 93.25 208 ILE A C 1
ATOM 1613 O O . ILE A 1 208 ? 6.948 0.320 -36.685 1.00 93.25 208 ILE A O 1
ATOM 1617 N N . MET A 1 209 ? 7.652 -1.184 -35.173 1.00 93.38 209 MET A N 1
ATOM 1618 C CA . MET A 1 209 ? 6.314 -1.701 -34.856 1.00 93.38 209 MET A CA 1
ATOM 1619 C C . MET A 1 209 ? 5.402 -0.653 -34.190 1.00 93.38 209 MET A C 1
ATOM 1621 O O . MET A 1 209 ? 4.180 -0.728 -34.339 1.00 93.38 209 MET A O 1
ATOM 1625 N N . ILE A 1 210 ? 5.955 0.333 -33.473 1.00 93.69 210 ILE A N 1
ATOM 1626 C CA . ILE A 1 210 ? 5.160 1.373 -32.791 1.00 93.69 210 ILE A CA 1
ATOM 1627 C C . ILE A 1 210 ? 4.869 2.604 -33.654 1.00 93.69 210 ILE A C 1
ATOM 1629 O O . ILE A 1 210 ? 3.982 3.380 -33.298 1.00 93.69 210 ILE A O 1
ATOM 1633 N N . LEU A 1 211 ? 5.586 2.782 -34.768 1.00 92.56 211 LEU A N 1
ATOM 1634 C CA . LEU A 1 211 ? 5.388 3.913 -35.674 1.00 92.56 211 LEU A CA 1
ATOM 1635 C C . LEU A 1 211 ? 3.978 3.917 -36.277 1.00 92.56 211 LEU A C 1
ATOM 1637 O O . LEU A 1 211 ? 3.376 2.865 -36.542 1.00 92.56 211 LEU A O 1
ATOM 1641 N N . ASP A 1 212 ? 3.480 5.123 -36.553 1.00 90.44 212 ASP A N 1
ATOM 1642 C CA . ASP A 1 212 ? 2.295 5.287 -37.384 1.00 90.44 212 ASP A CA 1
ATOM 1643 C C . ASP A 1 212 ? 2.552 4.787 -38.816 1.00 90.44 212 ASP A C 1
ATOM 1645 O O . ASP A 1 212 ? 3.673 4.459 -39.209 1.00 90.44 212 ASP A O 1
ATOM 1649 N N . GLU A 1 213 ? 1.499 4.670 -39.621 1.00 89.69 213 GLU A N 1
ATOM 1650 C CA . GLU A 1 213 ? 1.633 4.088 -40.955 1.00 89.69 213 GLU A CA 1
ATOM 1651 C C . GLU A 1 213 ? 2.555 4.896 -41.881 1.00 89.69 213 GLU A C 1
ATOM 1653 O O . GLU A 1 213 ? 3.280 4.308 -42.688 1.00 89.69 213 GLU A O 1
ATOM 1658 N N . LYS A 1 214 ? 2.542 6.226 -41.763 1.00 91.44 214 LYS A N 1
ATOM 1659 C CA . LYS A 1 214 ? 3.306 7.128 -42.623 1.00 91.44 214 LYS A CA 1
ATOM 1660 C C . LYS A 1 214 ? 4.793 7.038 -42.297 1.00 91.44 214 LYS A C 1
ATOM 1662 O O . LYS A 1 214 ? 5.596 6.795 -43.199 1.00 91.44 214 LYS A O 1
ATOM 1667 N N . ASP A 1 215 ? 5.141 7.181 -41.025 1.00 92.31 215 ASP A N 1
ATOM 1668 C CA . ASP A 1 215 ? 6.518 7.133 -40.544 1.00 92.31 215 ASP A CA 1
ATOM 1669 C C . ASP A 1 215 ? 7.095 5.726 -40.673 1.00 92.31 215 ASP A C 1
ATOM 1671 O O . ASP A 1 215 ? 8.257 5.568 -41.046 1.00 92.31 215 ASP A O 1
ATOM 1675 N N . ARG A 1 216 ? 6.273 4.686 -40.477 1.00 93.00 216 ARG A N 1
ATOM 1676 C CA . ARG A 1 216 ? 6.676 3.302 -40.740 1.00 93.00 216 ARG A CA 1
ATOM 1677 C C . ARG A 1 216 ? 6.998 3.082 -42.213 1.00 93.00 216 ARG A C 1
ATOM 1679 O O . ARG A 1 216 ? 8.055 2.540 -42.516 1.00 93.00 216 ARG A O 1
ATOM 1686 N N . LYS A 1 217 ? 6.123 3.495 -43.138 1.00 91.50 217 LYS A N 1
ATOM 1687 C CA . LYS A 1 217 ? 6.391 3.388 -44.585 1.00 91.50 217 LYS A CA 1
ATOM 1688 C C . LYS A 1 217 ? 7.657 4.149 -44.967 1.00 91.50 217 LYS A C 1
ATOM 1690 O O . LYS A 1 217 ? 8.470 3.626 -45.719 1.00 91.50 217 LYS A O 1
ATOM 1695 N N . TRP A 1 218 ? 7.850 5.344 -44.411 1.00 92.00 218 TRP A N 1
ATOM 1696 C CA . TRP A 1 218 ? 9.072 6.111 -44.623 1.00 92.00 218 TRP A CA 1
ATOM 1697 C C . TRP A 1 218 ? 10.307 5.365 -44.105 1.00 92.00 218 TRP A C 1
ATOM 1699 O O . TRP A 1 218 ? 11.268 5.219 -44.853 1.00 92.00 218 TRP A O 1
ATOM 1709 N N . MET A 1 219 ? 10.276 4.836 -42.880 1.00 89.62 219 MET A N 1
ATOM 1710 C CA . MET A 1 219 ? 11.386 4.062 -42.310 1.00 89.62 219 MET A CA 1
ATOM 1711 C C . MET A 1 219 ? 11.715 2.820 -43.136 1.00 89.62 219 MET A C 1
ATOM 1713 O O . MET A 1 219 ? 12.884 2.494 -43.297 1.00 89.62 219 MET A O 1
ATOM 1717 N N . LEU A 1 220 ? 10.700 2.140 -43.670 1.00 88.88 220 LEU A N 1
ATOM 1718 C CA . LEU A 1 220 ? 10.862 0.902 -44.432 1.00 88.88 220 LEU A CA 1
ATOM 1719 C C . LEU A 1 220 ? 11.308 1.102 -45.886 1.00 88.88 220 LEU A C 1
ATOM 1721 O O . LEU A 1 220 ? 11.633 0.113 -46.540 1.00 88.88 220 LEU A O 1
ATOM 1725 N N . ASN A 1 221 ? 11.344 2.338 -46.388 1.00 89.62 221 ASN A N 1
ATOM 1726 C CA . ASN A 1 221 ? 11.916 2.622 -47.701 1.00 89.62 221 ASN A CA 1
ATOM 1727 C C . ASN A 1 221 ? 13.431 2.373 -47.708 1.00 89.62 221 ASN A C 1
ATOM 1729 O O . ASN A 1 221 ? 14.121 2.584 -46.704 1.00 89.62 221 ASN A O 1
ATOM 1733 N N . ASP A 1 222 ? 13.945 1.963 -48.869 1.00 75.94 222 ASP A N 1
ATOM 1734 C CA . ASP A 1 222 ? 15.352 1.608 -49.044 1.00 75.94 222 ASP A CA 1
ATOM 1735 C C . ASP A 1 222 ? 16.291 2.707 -48.520 1.00 75.94 222 ASP A C 1
ATOM 1737 O O . ASP A 1 222 ? 16.122 3.896 -48.792 1.00 75.94 222 ASP A O 1
ATOM 1741 N N . ASN A 1 223 ? 17.304 2.279 -47.763 1.00 80.81 223 ASN A N 1
ATOM 1742 C CA . ASN A 1 223 ? 18.360 3.090 -47.142 1.00 80.81 223 ASN A CA 1
ATOM 1743 C C . ASN A 1 223 ? 17.963 3.986 -45.956 1.00 80.81 223 ASN A C 1
ATOM 1745 O O . ASN A 1 223 ? 18.866 4.464 -45.268 1.00 80.81 223 ASN A O 1
ATOM 1749 N N . ASN A 1 224 ? 16.678 4.182 -45.638 1.00 86.31 224 ASN A N 1
ATOM 1750 C CA . ASN A 1 224 ? 16.301 5.084 -44.541 1.00 86.31 224 ASN A CA 1
ATOM 1751 C C . ASN A 1 224 ? 16.701 4.552 -43.160 1.00 86.31 224 ASN A C 1
ATOM 1753 O O . ASN A 1 224 ? 17.224 5.321 -42.360 1.00 86.31 224 ASN A O 1
ATOM 1757 N N . ILE A 1 225 ? 16.559 3.247 -42.896 1.00 85.19 225 ILE A N 1
ATOM 1758 C CA . ILE A 1 225 ? 17.051 2.639 -41.643 1.00 85.19 225 ILE A CA 1
ATOM 1759 C C . ILE A 1 225 ? 18.557 2.870 -41.499 1.00 85.19 225 ILE A C 1
ATOM 1761 O O . ILE A 1 225 ? 19.004 3.384 -40.480 1.00 85.19 225 ILE A O 1
ATOM 1765 N N . ALA A 1 226 ? 19.333 2.545 -42.537 1.00 83.12 226 ALA A N 1
ATOM 1766 C CA . ALA A 1 226 ? 20.786 2.696 -42.518 1.00 83.12 226 ALA A CA 1
ATOM 1767 C C . ALA A 1 226 ? 21.205 4.159 -42.315 1.00 83.12 226 ALA A C 1
ATOM 1769 O O . ALA A 1 226 ? 22.105 4.438 -41.527 1.00 83.12 226 ALA A O 1
ATOM 1770 N N . LYS A 1 227 ? 20.512 5.095 -42.973 1.00 85.38 227 LYS A N 1
ATOM 1771 C CA . LYS A 1 227 ? 20.732 6.532 -42.808 1.00 85.38 227 LYS A CA 1
ATOM 1772 C C . LYS A 1 227 ? 20.411 7.001 -41.390 1.00 85.38 227 LYS A C 1
ATOM 1774 O O . LYS A 1 227 ? 21.224 7.689 -40.794 1.00 85.38 227 LYS A O 1
ATOM 1779 N N . VAL A 1 228 ? 19.263 6.612 -40.836 1.00 85.81 228 VAL A N 1
ATOM 1780 C CA . VAL A 1 228 ? 18.870 6.969 -39.464 1.00 85.81 228 VAL A CA 1
ATOM 1781 C C . VAL A 1 228 ? 19.867 6.409 -38.455 1.00 85.81 228 VAL A C 1
ATOM 1783 O O . VAL A 1 228 ? 20.288 7.133 -37.560 1.00 85.81 228 VAL A O 1
ATOM 1786 N N . CYS A 1 229 ? 20.290 5.157 -38.625 1.00 83.19 229 CYS A N 1
ATOM 1787 C CA . CYS A 1 229 ? 21.327 4.556 -37.800 1.00 83.19 229 CYS A CA 1
ATOM 1788 C C . CYS A 1 229 ? 22.648 5.333 -37.908 1.00 83.19 229 CYS A C 1
ATOM 1790 O O . CYS A 1 229 ? 23.226 5.672 -36.882 1.00 83.19 229 CYS A O 1
ATOM 1792 N N . ALA A 1 230 ? 23.085 5.703 -39.114 1.00 83.88 230 ALA A N 1
ATOM 1793 C CA . ALA A 1 230 ? 24.299 6.494 -39.309 1.00 83.88 230 ALA A CA 1
ATOM 1794 C C . ALA A 1 230 ? 24.207 7.898 -38.680 1.00 83.88 230 ALA A C 1
ATOM 1796 O O . ALA A 1 230 ? 25.113 8.288 -37.946 1.00 83.88 230 ALA A O 1
ATOM 1797 N N . ASP A 1 231 ? 23.107 8.623 -38.913 1.00 83.50 231 ASP A N 1
ATOM 1798 C CA . ASP A 1 231 ? 22.865 9.976 -38.391 1.00 83.50 231 ASP A CA 1
ATOM 1799 C C . ASP A 1 231 ? 22.851 10.000 -36.855 1.00 83.50 231 ASP A C 1
ATOM 1801 O O . ASP A 1 231 ? 23.329 10.942 -36.228 1.00 83.50 231 ASP A O 1
ATOM 1805 N N . GLU A 1 232 ? 22.304 8.954 -36.238 1.00 82.75 232 GLU A N 1
ATOM 1806 C CA . GLU A 1 232 ? 22.243 8.816 -34.784 1.00 82.75 232 GLU A CA 1
ATOM 1807 C C . GLU A 1 232 ? 23.513 8.186 -34.179 1.00 82.75 232 GLU A C 1
ATOM 1809 O O . GLU A 1 232 ? 23.682 8.155 -32.956 1.00 82.75 232 GLU A O 1
ATOM 1814 N N . GLY A 1 233 ? 24.432 7.692 -35.009 1.00 75.44 233 GLY A N 1
ATOM 1815 C CA . GLY A 1 233 ? 25.648 7.014 -34.562 1.00 75.44 233 GLY A CA 1
ATOM 1816 C C . GLY A 1 233 ? 25.420 5.585 -34.055 1.00 75.44 233 GLY A C 1
ATOM 1817 O O . GLY A 1 233 ? 26.213 5.085 -33.255 1.00 75.44 233 GLY A O 1
ATOM 1818 N N . PHE A 1 234 ? 24.349 4.917 -34.493 1.00 70.25 234 PHE A N 1
ATOM 1819 C CA . PHE A 1 234 ? 24.101 3.486 -34.295 1.00 70.25 234 PHE A CA 1
ATOM 1820 C C . PHE A 1 234 ? 24.811 2.685 -35.393 1.00 70.25 234 PHE A C 1
ATOM 1822 O O . PHE A 1 234 ? 24.438 2.765 -36.558 1.00 70.25 234 PHE A O 1
ATOM 1829 N N . ALA A 1 235 ? 25.855 1.927 -35.043 1.00 67.06 235 ALA A N 1
ATOM 1830 C CA . ALA A 1 235 ? 26.561 1.074 -36.003 1.00 67.06 235 ALA A CA 1
ATOM 1831 C C . ALA A 1 235 ? 25.991 -0.354 -36.025 1.00 67.06 235 ALA A C 1
ATOM 1833 O O . ALA A 1 235 ? 25.265 -0.718 -36.943 1.00 67.06 235 ALA A O 1
ATOM 1834 N N . GLN A 1 236 ? 26.328 -1.165 -35.018 1.00 72.06 236 GLN A N 1
ATOM 1835 C CA . GLN A 1 236 ? 25.928 -2.578 -34.905 1.00 72.06 236 GLN A CA 1
ATOM 1836 C C . GLN A 1 236 ? 25.441 -2.923 -33.487 1.00 72.06 236 GLN A C 1
ATOM 1838 O O . GLN A 1 236 ? 25.577 -4.052 -33.028 1.00 72.06 236 GLN A O 1
ATOM 1843 N N . SER A 1 237 ? 24.945 -1.924 -32.755 1.00 79.38 237 SER A N 1
ATOM 1844 C CA . SER A 1 237 ? 24.624 -2.028 -31.330 1.00 79.38 237 SER A CA 1
ATOM 1845 C C . SER A 1 237 ? 23.628 -0.937 -30.955 1.00 79.38 237 SER A C 1
ATOM 1847 O O . SER A 1 237 ? 23.911 0.255 -31.140 1.00 79.38 237 SER A O 1
ATOM 1849 N N . THR A 1 238 ? 22.460 -1.366 -30.473 1.00 84.06 238 THR A N 1
ATOM 1850 C CA . THR A 1 238 ? 21.334 -0.505 -30.094 1.00 84.06 238 THR A CA 1
ATOM 1851 C C . THR A 1 238 ? 21.121 -0.591 -28.589 1.00 84.06 238 THR A C 1
ATOM 1853 O O . THR A 1 238 ? 20.869 -1.679 -28.075 1.00 84.06 238 THR A O 1
ATOM 1856 N N . TRP A 1 239 ? 21.166 0.548 -27.900 1.00 88.31 239 TRP A N 1
ATOM 1857 C CA . TRP A 1 239 ? 20.880 0.657 -26.468 1.00 88.31 239 TRP A CA 1
ATOM 1858 C C . TRP A 1 239 ? 19.524 1.319 -26.210 1.00 88.31 239 TRP A C 1
ATOM 1860 O O . TRP A 1 239 ? 18.952 1.987 -27.065 1.00 88.31 239 TRP A O 1
ATOM 1870 N N . THR A 1 240 ? 18.979 1.195 -25.000 1.00 91.06 240 THR A N 1
ATOM 1871 C CA . THR A 1 240 ? 17.638 1.740 -24.716 1.00 91.06 240 THR A CA 1
ATOM 1872 C C . THR A 1 240 ? 17.621 3.268 -24.831 1.00 91.06 240 THR A C 1
ATOM 1874 O O . THR A 1 240 ? 16.647 3.847 -25.313 1.00 91.06 240 THR A O 1
ATOM 1877 N N . ILE A 1 241 ? 18.727 3.930 -24.465 1.00 91.69 241 ILE A N 1
ATOM 1878 C CA . ILE A 1 241 ? 18.876 5.381 -24.626 1.00 91.69 241 ILE A CA 1
ATOM 1879 C C . ILE A 1 241 ? 18.893 5.794 -26.105 1.00 91.69 241 ILE A C 1
ATOM 1881 O O . ILE A 1 241 ? 18.359 6.841 -26.457 1.00 91.69 241 ILE A O 1
ATOM 1885 N N . ASP A 1 242 ? 19.417 4.952 -26.993 1.00 91.75 242 ASP A N 1
ATOM 1886 C CA . ASP A 1 242 ? 19.426 5.185 -28.438 1.00 91.75 242 ASP A CA 1
ATOM 1887 C C . ASP A 1 242 ? 17.997 5.257 -28.989 1.00 91.75 242 ASP A C 1
ATOM 1889 O O . ASP A 1 242 ? 17.629 6.198 -29.700 1.00 91.75 242 ASP A O 1
ATOM 1893 N N . LEU A 1 243 ? 17.152 4.319 -28.553 1.00 92.81 243 LEU A N 1
ATOM 1894 C CA . LEU A 1 243 ? 15.728 4.293 -28.887 1.00 92.81 243 LEU A CA 1
ATOM 1895 C C . LEU A 1 243 ? 14.990 5.539 -28.381 1.00 92.81 243 LEU A C 1
ATOM 1897 O O . LEU A 1 243 ? 14.093 6.027 -29.063 1.00 92.81 243 LEU A O 1
ATOM 1901 N N . CYS A 1 244 ? 15.376 6.103 -27.233 1.00 93.62 244 CYS A N 1
ATOM 1902 C CA . CYS A 1 244 ? 14.753 7.317 -26.693 1.00 93.62 244 CYS A CA 1
ATOM 1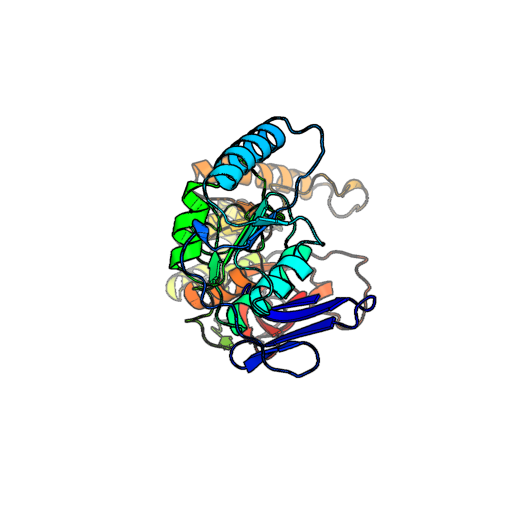903 C C . CYS A 1 244 ? 14.953 8.534 -27.607 1.00 93.62 244 CYS A C 1
ATOM 1905 O O . CYS A 1 244 ? 14.027 9.316 -27.826 1.00 93.62 244 CYS A O 1
ATOM 1907 N N . TYR A 1 245 ? 16.141 8.683 -28.192 1.00 92.62 245 TYR A N 1
ATOM 1908 C CA . TYR A 1 245 ? 16.399 9.749 -29.163 1.00 92.62 245 TYR A CA 1
ATOM 1909 C C . TYR A 1 245 ? 15.643 9.519 -30.477 1.00 92.62 245 TYR A C 1
ATOM 1911 O O . TYR A 1 245 ? 15.136 10.480 -31.056 1.00 92.62 245 TYR A O 1
ATOM 1919 N N . LEU A 1 246 ? 15.481 8.265 -30.917 1.00 92.31 246 LEU A N 1
ATOM 1920 C CA . LEU A 1 246 ? 14.613 7.949 -32.058 1.00 92.31 246 LEU A CA 1
ATOM 1921 C C . LEU A 1 246 ? 13.157 8.318 -31.770 1.00 92.31 246 LEU A C 1
ATOM 1923 O O . LEU A 1 246 ? 12.545 9.051 -32.543 1.00 92.31 246 LEU A O 1
ATOM 1927 N N . LEU A 1 247 ? 12.615 7.894 -30.629 1.00 92.56 247 LEU A N 1
ATOM 1928 C CA . LEU A 1 247 ? 11.266 8.263 -30.194 1.00 92.56 247 LEU A CA 1
ATOM 1929 C C . LEU A 1 247 ? 11.085 9.787 -30.181 1.00 92.56 247 LEU A C 1
ATOM 1931 O O . LEU A 1 247 ? 10.094 10.301 -30.702 1.00 92.56 247 LEU A O 1
ATOM 1935 N N . LYS A 1 248 ? 12.083 10.524 -29.680 1.00 91.44 248 LYS A N 1
ATOM 1936 C CA . LYS A 1 248 ? 12.096 11.991 -29.683 1.00 91.44 248 LYS A CA 1
ATOM 1937 C C . LYS A 1 248 ? 12.093 12.579 -31.097 1.00 91.44 248 LYS A C 1
ATOM 1939 O O . LYS A 1 248 ? 11.304 13.486 -31.367 1.00 91.44 248 LYS A O 1
ATOM 1944 N N . LYS A 1 249 ? 12.943 12.073 -31.995 1.00 88.94 249 LYS A N 1
ATOM 1945 C CA . LYS A 1 249 ? 13.067 12.522 -33.394 1.00 88.94 249 LYS A CA 1
ATOM 1946 C C . LYS A 1 249 ? 11.758 12.369 -34.165 1.00 88.94 249 LYS A C 1
ATOM 1948 O O . LYS A 1 249 ? 11.376 13.270 -34.907 1.00 88.94 249 LYS A O 1
ATOM 1953 N N . PHE A 1 250 ? 11.043 11.276 -33.914 1.00 88.69 250 PHE A N 1
ATOM 1954 C CA . PHE A 1 250 ? 9.724 10.994 -34.486 1.00 88.69 250 PHE A CA 1
ATOM 1955 C C . PHE A 1 250 ? 8.567 11.576 -33.657 1.00 88.69 250 PHE A C 1
ATOM 1957 O O . PHE A 1 250 ? 7.404 11.333 -33.955 1.00 88.69 250 PHE A O 1
ATOM 1964 N N . ARG A 1 251 ? 8.868 12.391 -32.634 1.00 87.69 251 ARG A N 1
ATOM 1965 C CA . ARG A 1 251 ? 7.890 13.084 -31.775 1.00 87.69 251 ARG A CA 1
ATOM 1966 C C . ARG A 1 251 ? 6.878 12.148 -31.106 1.00 87.69 251 ARG A C 1
ATOM 1968 O O . ARG A 1 251 ? 5.751 12.551 -30.829 1.00 87.69 251 ARG A O 1
ATOM 1975 N N . ILE A 1 252 ? 7.290 10.921 -30.811 1.00 88.69 252 ILE A N 1
ATOM 1976 C CA . ILE A 1 252 ? 6.485 9.961 -30.062 1.00 88.69 252 ILE A CA 1
ATOM 1977 C C . ILE A 1 252 ? 6.605 10.313 -28.578 1.00 88.69 252 ILE A C 1
ATOM 1979 O O . ILE A 1 252 ? 7.726 10.400 -28.082 1.00 88.69 252 ILE A O 1
ATOM 1983 N N . PRO A 1 253 ? 5.501 10.538 -27.845 1.00 87.25 253 PRO A N 1
ATOM 1984 C CA . PRO A 1 253 ? 5.554 10.707 -26.398 1.00 87.25 253 PRO A CA 1
ATOM 1985 C C . PRO A 1 253 ? 5.981 9.400 -25.727 1.00 87.25 253 PRO A C 1
ATOM 1987 O O . PRO A 1 253 ? 5.413 8.346 -26.011 1.00 87.25 253 PRO A O 1
ATOM 1990 N N . PHE A 1 254 ? 6.957 9.459 -24.825 1.00 90.75 254 PHE A N 1
ATOM 1991 C CA . PHE A 1 254 ? 7.442 8.278 -24.117 1.00 90.75 254 PHE A CA 1
ATOM 1992 C C . PHE A 1 254 ? 7.863 8.601 -22.685 1.00 90.75 254 PHE A C 1
ATOM 1994 O O . PHE A 1 254 ? 8.144 9.748 -22.337 1.00 90.75 254 PHE A O 1
ATOM 2001 N N . LEU A 1 255 ? 7.930 7.547 -21.874 1.00 90.00 255 LEU A N 1
ATOM 2002 C CA . LEU A 1 255 ? 8.537 7.535 -20.551 1.00 90.00 255 LEU A CA 1
ATOM 2003 C C . LEU A 1 255 ? 9.702 6.545 -20.584 1.00 90.00 255 LEU A C 1
ATOM 2005 O O . LEU A 1 255 ? 9.510 5.402 -20.996 1.00 90.00 255 LEU A O 1
ATOM 2009 N N . PHE A 1 256 ? 10.887 6.964 -20.138 1.00 92.69 256 PHE A N 1
ATOM 2010 C CA . PHE A 1 256 ? 12.043 6.080 -20.023 1.00 92.69 256 PHE A CA 1
ATOM 2011 C C . PHE A 1 256 ? 12.397 5.834 -18.556 1.00 92.69 256 PHE A C 1
ATOM 2013 O O . PHE A 1 256 ? 12.643 6.764 -17.785 1.00 92.69 256 PHE A O 1
ATOM 2020 N N . THR A 1 257 ? 12.418 4.556 -18.188 1.00 89.94 257 THR A N 1
ATOM 2021 C CA . THR A 1 257 ? 12.798 4.057 -16.867 1.00 89.94 257 THR A CA 1
ATOM 2022 C C . THR A 1 257 ? 13.937 3.052 -17.018 1.00 89.94 257 THR A C 1
ATOM 2024 O O . THR A 1 257 ? 13.971 2.274 -17.972 1.00 89.94 257 THR A O 1
ATOM 2027 N N . THR A 1 258 ? 14.896 3.085 -16.101 1.00 88.06 258 THR A N 1
ATOM 2028 C CA . THR A 1 258 ? 16.019 2.140 -16.052 1.00 88.06 258 THR A CA 1
ATOM 2029 C C . THR A 1 258 ? 16.488 1.971 -14.611 1.00 88.06 258 THR A C 1
ATOM 2031 O O . THR A 1 258 ? 16.347 2.891 -13.820 1.00 88.06 258 THR A O 1
ATOM 2034 N N . ILE A 1 259 ? 17.055 0.824 -14.244 1.00 82.38 259 ILE A N 1
ATOM 2035 C CA . ILE A 1 259 ? 17.702 0.635 -12.929 1.00 82.38 259 ILE A CA 1
ATOM 2036 C C . ILE A 1 259 ? 19.178 1.052 -12.928 1.00 82.38 259 ILE A C 1
ATOM 2038 O O . ILE A 1 259 ? 19.782 1.162 -11.869 1.00 82.38 259 ILE A O 1
ATOM 2042 N N . THR A 1 260 ? 19.750 1.281 -14.111 1.00 78.75 260 THR A N 1
ATOM 2043 C CA . THR A 1 260 ? 21.155 1.655 -14.292 1.00 78.75 260 THR A CA 1
ATOM 2044 C C . THR A 1 260 ? 21.245 2.725 -15.371 1.00 78.75 260 THR A C 1
ATOM 2046 O O . THR A 1 260 ? 20.705 2.557 -16.471 1.00 78.75 260 THR A O 1
ATOM 2049 N N . LYS A 1 261 ? 21.911 3.841 -15.070 1.00 78.06 261 LYS A N 1
ATOM 2050 C CA . LYS A 1 261 ? 22.283 4.849 -16.071 1.00 78.06 261 LYS A CA 1
ATOM 2051 C C . LYS A 1 261 ? 23.657 4.515 -16.645 1.00 78.06 261 LYS A C 1
ATOM 2053 O O . LYS A 1 261 ? 24.588 4.247 -15.895 1.00 78.06 261 LYS A O 1
ATOM 2058 N N . GLY A 1 262 ? 23.787 4.573 -17.967 1.00 74.62 262 GLY A N 1
ATOM 2059 C CA . GLY A 1 262 ? 25.028 4.224 -18.656 1.00 74.62 262 GLY A CA 1
ATOM 2060 C C . GLY A 1 262 ? 25.207 2.718 -18.858 1.00 74.62 262 GLY A C 1
ATOM 2061 O O . GLY A 1 262 ? 24.235 1.974 -18.991 1.00 74.62 262 GLY A O 1
ATOM 2062 N N . VAL A 1 263 ? 26.466 2.292 -18.925 1.00 69.56 263 VAL A N 1
ATOM 2063 C CA . VAL A 1 263 ? 26.866 0.881 -19.009 1.00 69.56 263 VAL A CA 1
ATOM 2064 C C . VAL A 1 263 ? 27.150 0.395 -17.587 1.00 69.56 263 VAL A C 1
ATOM 2066 O O . VAL A 1 263 ? 27.832 1.095 -16.844 1.00 69.56 263 VAL A O 1
ATOM 2069 N N . ASP A 1 264 ? 26.603 -0.758 -17.194 1.00 60.41 264 ASP A N 1
ATOM 2070 C CA . ASP A 1 264 ? 26.736 -1.300 -15.832 1.00 60.41 264 ASP A CA 1
ATOM 2071 C C . ASP A 1 264 ? 28.219 -1.442 -15.416 1.00 60.41 264 ASP A C 1
ATOM 2073 O O . ASP A 1 264 ? 28.938 -2.239 -16.025 1.00 60.41 264 ASP A O 1
ATOM 2077 N N . PRO A 1 265 ? 28.686 -0.696 -14.392 1.00 47.12 265 PRO A N 1
ATOM 2078 C CA . PRO A 1 265 ? 30.079 -0.721 -13.957 1.00 47.12 265 PRO A CA 1
ATOM 2079 C C . PRO A 1 265 ? 30.445 -1.951 -13.106 1.00 47.12 265 PRO A C 1
ATOM 2081 O O . PRO A 1 265 ? 31.624 -2.143 -12.819 1.00 47.12 265 PRO A O 1
ATOM 2084 N N . TRP A 1 266 ? 29.476 -2.779 -12.686 1.00 41.47 266 TRP A N 1
ATOM 2085 C CA . TRP A 1 266 ? 29.699 -3.917 -11.776 1.00 41.47 266 TRP A CA 1
ATOM 2086 C C . TRP A 1 266 ? 29.854 -5.274 -12.468 1.00 41.47 266 TRP A C 1
ATOM 2088 O O . TRP A 1 266 ? 30.197 -6.261 -11.815 1.00 41.47 266 TRP A O 1
ATOM 2098 N N . LYS A 1 267 ? 29.665 -5.344 -13.788 1.00 46.50 267 LYS A N 1
ATOM 2099 C CA . LYS A 1 267 ? 30.088 -6.498 -14.585 1.00 46.50 267 LYS A CA 1
ATOM 2100 C C . LYS A 1 267 ? 31.450 -6.203 -15.197 1.00 46.50 267 LYS A C 1
ATOM 2102 O O . LYS A 1 267 ? 31.557 -5.416 -16.134 1.00 46.50 267 LYS A O 1
ATOM 2107 N N . ASN A 1 268 ? 32.483 -6.878 -14.700 1.00 37.81 268 ASN A N 1
ATOM 2108 C CA . ASN A 1 268 ? 33.753 -7.020 -15.407 1.00 37.81 268 ASN A CA 1
ATOM 2109 C C . ASN A 1 268 ? 33.499 -7.763 -16.733 1.00 37.81 268 ASN A C 1
ATOM 2111 O O . ASN A 1 268 ? 33.681 -8.971 -16.827 1.00 37.81 268 ASN A O 1
ATOM 2115 N N . TYR A 1 269 ? 33.086 -7.045 -17.780 1.00 47.81 269 TYR A N 1
ATOM 2116 C CA . TYR A 1 269 ? 33.044 -7.562 -19.155 1.00 47.81 269 TYR A CA 1
ATOM 2117 C C . TYR A 1 269 ? 34.456 -7.851 -19.713 1.00 47.81 269 TYR A C 1
ATOM 2119 O O . TYR A 1 269 ? 34.586 -8.314 -20.840 1.00 47.81 269 TYR A O 1
ATOM 2127 N N . SER A 1 270 ? 35.509 -7.618 -18.919 1.00 40.66 270 SER A N 1
ATOM 2128 C CA . SER A 1 270 ? 36.922 -7.845 -19.239 1.00 40.66 270 SER A CA 1
ATOM 2129 C C . SER A 1 270 ? 37.318 -9.313 -19.436 1.00 40.66 270 SER A C 1
ATOM 2131 O O . SER A 1 270 ? 38.456 -9.573 -19.815 1.00 40.66 270 SER A O 1
ATOM 2133 N N . GLU A 1 271 ? 36.435 -10.276 -19.155 1.00 42.34 271 GLU A N 1
ATOM 2134 C CA . GLU A 1 271 ? 36.723 -11.708 -19.345 1.00 42.34 271 GLU A CA 1
ATOM 2135 C C . GLU A 1 271 ? 36.122 -12.294 -20.638 1.00 42.34 271 GLU A C 1
ATOM 2137 O O . GLU A 1 271 ? 36.501 -13.392 -21.047 1.00 42.34 271 GLU A O 1
ATOM 2142 N N . GLU A 1 272 ? 35.258 -11.561 -21.352 1.00 43.81 272 GLU A N 1
ATOM 2143 C CA . GLU A 1 272 ? 34.672 -12.026 -22.614 1.00 43.81 272 GLU A CA 1
ATOM 2144 C C . GLU A 1 272 ? 35.333 -11.357 -23.828 1.00 43.81 272 GLU A C 1
ATOM 2146 O O . GLU A 1 272 ? 34.950 -10.275 -24.275 1.00 43.81 272 GLU A O 1
ATOM 2151 N N . THR A 1 273 ? 36.303 -12.065 -24.417 1.00 39.69 273 THR A N 1
ATOM 2152 C CA . THR A 1 273 ? 37.122 -11.692 -25.600 1.00 39.69 273 THR A CA 1
ATOM 2153 C C . THR A 1 273 ? 36.354 -11.269 -26.868 1.00 39.69 273 THR A C 1
ATOM 2155 O O . THR A 1 273 ? 36.965 -10.902 -27.873 1.00 39.69 273 THR A O 1
ATOM 2158 N N . TYR A 1 274 ? 35.020 -11.283 -26.852 1.00 41.06 274 TYR A N 1
ATOM 2159 C CA . TYR A 1 274 ? 34.165 -10.838 -27.951 1.00 41.06 274 TYR A CA 1
ATOM 2160 C C . TYR A 1 274 ? 33.944 -9.307 -27.976 1.00 41.06 274 TYR A C 1
ATOM 2162 O O . TYR A 1 274 ? 33.595 -8.759 -29.022 1.00 41.06 274 TYR A O 1
ATOM 2170 N N . TYR A 1 275 ? 34.173 -8.587 -26.866 1.00 48.06 275 TYR A N 1
ATOM 2171 C CA . TYR A 1 275 ? 33.621 -7.235 -26.673 1.00 48.06 275 TYR A CA 1
ATOM 2172 C C . TYR A 1 275 ? 34.607 -6.043 -26.706 1.00 48.06 275 TYR A C 1
ATOM 2174 O O . TYR A 1 275 ? 34.168 -4.899 -26.842 1.00 48.06 275 TYR A O 1
ATOM 2182 N N . ASP A 1 276 ? 35.923 -6.255 -26.672 1.00 44.44 276 ASP A N 1
ATOM 2183 C CA . ASP A 1 276 ? 36.886 -5.219 -26.241 1.00 44.44 276 ASP A CA 1
ATOM 2184 C C . ASP A 1 276 ? 36.990 -3.935 -27.090 1.00 44.44 276 ASP A C 1
ATOM 2186 O O . ASP A 1 276 ? 37.287 -2.869 -26.557 1.00 44.44 276 ASP A O 1
ATOM 2190 N N . LYS A 1 277 ? 36.743 -3.973 -28.407 1.00 43.16 277 LYS A N 1
ATOM 2191 C CA . 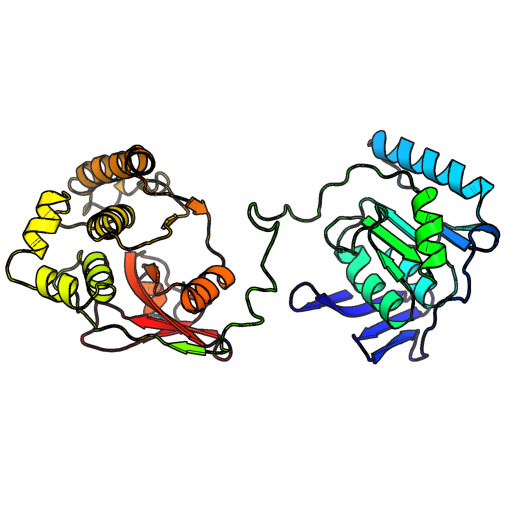LYS A 1 277 ? 36.854 -2.763 -29.261 1.00 43.16 277 LYS A CA 1
ATOM 2192 C C . LYS A 1 277 ? 35.522 -2.088 -29.577 1.00 43.16 277 LYS A C 1
ATOM 2194 O O . LYS A 1 277 ? 35.500 -0.894 -29.874 1.00 43.16 277 LYS A O 1
ATOM 2199 N N . VAL A 1 278 ? 34.425 -2.843 -29.543 1.00 48.81 278 VAL A N 1
ATOM 2200 C CA . VAL A 1 278 ? 33.076 -2.334 -29.837 1.00 48.81 278 VAL A CA 1
ATOM 2201 C C . VAL A 1 278 ? 32.478 -1.690 -28.587 1.00 48.81 278 VAL A C 1
ATOM 2203 O O . VAL A 1 278 ? 31.893 -0.611 -28.692 1.00 48.81 278 VAL A O 1
ATOM 2206 N N . LEU A 1 279 ? 32.729 -2.259 -27.397 1.00 54.28 279 LEU A N 1
ATOM 2207 C CA . LEU A 1 279 ? 32.196 -1.707 -26.154 1.00 54.28 279 LEU A CA 1
ATOM 2208 C C . LEU A 1 279 ? 32.772 -0.331 -25.818 1.00 54.28 279 LEU A C 1
ATOM 2210 O O . LEU A 1 279 ? 32.027 0.495 -25.315 1.00 54.28 279 LEU A O 1
ATOM 2214 N N . GLN A 1 280 ? 34.045 -0.038 -26.105 1.00 57.03 280 GLN A N 1
ATOM 2215 C CA . GLN A 1 280 ? 34.641 1.249 -25.712 1.00 57.03 280 GLN A CA 1
ATOM 2216 C C . GLN A 1 280 ? 33.971 2.440 -26.422 1.00 57.03 280 GLN A C 1
ATOM 2218 O O . GLN A 1 280 ? 33.563 3.401 -25.772 1.00 57.03 280 GLN A O 1
ATOM 2223 N N . LYS A 1 281 ? 33.763 2.340 -27.744 1.00 61.75 281 LYS A N 1
ATOM 2224 C CA . LYS A 1 281 ? 33.060 3.374 -28.527 1.00 61.75 281 LYS A CA 1
ATOM 2225 C C . LYS A 1 281 ? 31.569 3.452 -28.200 1.00 61.75 281 LYS A C 1
ATOM 2227 O O . LYS A 1 281 ? 31.011 4.547 -28.155 1.00 61.75 281 LYS A O 1
ATOM 2232 N N . ASP A 1 282 ? 30.924 2.308 -27.965 1.00 74.19 282 ASP A N 1
ATOM 2233 C CA . ASP A 1 282 ? 29.526 2.272 -27.531 1.00 74.19 282 ASP A CA 1
ATOM 2234 C C . ASP A 1 282 ? 29.355 2.883 -26.137 1.00 74.19 282 ASP A C 1
ATOM 2236 O O . ASP A 1 282 ? 28.412 3.635 -25.919 1.00 74.19 282 ASP A O 1
ATOM 2240 N N . THR A 1 283 ? 30.291 2.627 -25.223 1.00 76.19 283 THR A N 1
ATOM 2241 C CA . THR A 1 283 ? 30.272 3.134 -23.846 1.00 76.19 283 THR A CA 1
ATOM 2242 C C . THR A 1 283 ? 30.375 4.650 -23.824 1.00 76.19 283 THR A C 1
ATOM 2244 O O . THR A 1 283 ? 29.517 5.301 -23.234 1.00 76.19 283 THR A O 1
ATOM 2247 N N . GLU A 1 284 ? 31.353 5.230 -24.525 1.00 80.31 284 GLU A N 1
ATOM 2248 C CA . GLU A 1 284 ? 31.491 6.689 -24.635 1.00 80.31 284 GLU A CA 1
ATOM 2249 C C . GLU A 1 284 ? 30.220 7.336 -25.204 1.00 80.31 284 GLU A C 1
ATOM 2251 O O . GLU A 1 284 ? 29.709 8.317 -24.661 1.00 80.31 284 GLU A O 1
ATOM 2256 N N . ARG A 1 285 ? 29.660 6.753 -26.273 1.00 85.75 285 ARG A N 1
ATOM 2257 C CA . ARG A 1 285 ? 28.412 7.221 -26.888 1.00 85.75 285 ARG A CA 1
ATOM 2258 C C . ARG A 1 285 ? 27.236 7.151 -25.914 1.00 85.75 285 ARG A C 1
ATOM 2260 O O . ARG A 1 285 ? 26.484 8.120 -25.814 1.00 85.75 285 ARG A O 1
ATOM 2267 N N . VAL A 1 286 ? 27.050 6.011 -25.249 1.00 86.69 286 VAL A N 1
ATOM 2268 C CA . VAL A 1 286 ? 25.923 5.751 -24.344 1.00 86.69 286 VAL A CA 1
ATOM 2269 C C . VAL A 1 286 ? 26.002 6.673 -23.134 1.00 86.69 286 VAL A C 1
ATOM 2271 O O . VAL A 1 286 ? 25.017 7.345 -22.836 1.00 86.69 286 VAL A O 1
ATOM 2274 N N . ILE A 1 287 ? 27.169 6.771 -22.489 1.00 86.38 287 ILE A N 1
ATOM 2275 C CA . ILE A 1 287 ? 27.397 7.680 -21.356 1.00 86.38 287 ILE A CA 1
ATOM 2276 C C . ILE A 1 287 ? 27.072 9.116 -21.766 1.00 86.38 287 ILE A C 1
ATOM 2278 O O . ILE A 1 287 ? 26.224 9.747 -21.135 1.00 86.38 287 ILE A O 1
ATOM 2282 N N . ARG A 1 288 ? 27.633 9.594 -22.885 1.00 87.88 288 ARG A N 1
ATOM 2283 C CA . ARG A 1 288 ? 27.358 10.945 -23.387 1.00 87.88 288 ARG A CA 1
ATOM 2284 C C . ARG A 1 288 ? 25.865 11.177 -23.641 1.00 87.88 288 ARG A C 1
ATOM 2286 O O . ARG A 1 288 ? 25.340 12.224 -23.281 1.00 87.88 288 ARG A O 1
ATOM 2293 N N . ARG A 1 289 ? 25.153 10.206 -24.228 1.00 90.94 289 ARG A N 1
ATOM 2294 C CA . ARG A 1 289 ? 23.698 10.301 -24.460 1.00 90.94 289 ARG A CA 1
ATOM 2295 C C . ARG A 1 289 ? 22.903 10.381 -23.155 1.00 90.94 289 ARG A C 1
ATOM 2297 O O . ARG A 1 289 ? 21.915 11.105 -23.109 1.00 90.94 289 ARG A O 1
ATOM 2304 N N . PHE A 1 290 ? 23.316 9.682 -22.098 1.00 90.88 290 PHE A N 1
ATOM 2305 C CA . PHE A 1 290 ? 22.695 9.825 -20.777 1.00 90.88 290 PHE A CA 1
ATOM 2306 C C . PHE A 1 290 ? 22.969 11.204 -20.155 1.00 90.88 290 PHE A C 1
ATOM 2308 O O . PHE A 1 290 ? 22.040 11.818 -19.636 1.00 90.88 290 PHE A O 1
ATOM 2315 N N . GLU A 1 291 ? 24.198 11.718 -20.250 1.00 89.94 291 GLU A N 1
ATOM 2316 C CA . GLU A 1 291 ? 24.573 13.058 -19.759 1.00 89.94 291 GLU A CA 1
ATOM 2317 C C . GLU A 1 291 ? 23.860 14.191 -20.518 1.00 89.94 291 GLU A C 1
ATOM 2319 O O . GLU A 1 291 ? 23.530 15.241 -19.964 1.00 89.94 291 GLU A O 1
ATOM 2324 N N . GLU A 1 292 ? 23.611 13.995 -21.811 1.00 92.00 292 GLU A N 1
ATOM 2325 C CA . GLU A 1 292 ? 22.936 14.956 -22.679 1.00 92.00 292 GLU A CA 1
ATOM 2326 C C . GLU A 1 292 ? 21.407 14.816 -22.685 1.00 92.00 292 GLU A C 1
ATOM 2328 O O . GLU A 1 292 ? 20.731 15.701 -23.218 1.00 92.00 292 GLU A O 1
ATOM 2333 N N . ALA A 1 293 ? 20.847 13.751 -22.103 1.00 91.56 293 ALA A N 1
ATOM 2334 C CA . ALA A 1 293 ? 19.426 13.417 -22.209 1.00 91.56 293 ALA A CA 1
ATOM 2335 C C . ALA A 1 293 ? 18.516 14.560 -21.735 1.00 91.56 293 ALA A C 1
ATOM 2337 O O . ALA A 1 293 ? 17.629 14.996 -22.472 1.00 91.56 293 ALA A O 1
ATOM 2338 N N . GLU A 1 294 ? 18.775 15.108 -20.545 1.00 88.69 294 GLU A N 1
ATOM 2339 C CA . GLU A 1 294 ? 17.955 16.175 -19.963 1.00 88.69 294 GLU A CA 1
ATOM 2340 C C . GLU A 1 294 ? 18.008 17.457 -20.809 1.00 88.69 294 GLU A C 1
ATOM 2342 O O . GLU A 1 294 ? 16.968 18.044 -21.115 1.00 88.69 294 GLU A O 1
ATOM 2347 N N . ARG A 1 295 ? 19.201 17.823 -21.305 1.00 91.38 295 ARG A N 1
ATOM 2348 C CA . ARG A 1 295 ? 19.389 18.957 -22.231 1.00 91.38 295 ARG A CA 1
ATOM 2349 C C . ARG A 1 295 ? 18.660 18.762 -23.564 1.00 91.38 295 ARG A C 1
ATOM 2351 O O . ARG A 1 295 ? 18.277 19.742 -24.193 1.00 91.38 295 ARG A O 1
ATOM 2358 N N . ASN A 1 296 ? 18.439 17.515 -23.979 1.00 87.75 296 ASN A N 1
ATOM 2359 C CA . ASN A 1 296 ? 17.672 17.153 -25.175 1.00 87.75 296 ASN A CA 1
ATOM 2360 C C . ASN A 1 296 ? 16.180 16.887 -24.886 1.00 87.75 296 ASN A C 1
ATOM 2362 O O . ASN A 1 296 ? 15.454 16.364 -25.741 1.00 87.75 296 ASN A O 1
ATOM 2366 N N . CYS A 1 297 ? 15.693 17.267 -23.699 1.00 87.31 297 CYS A N 1
ATOM 2367 C CA . CYS A 1 297 ? 14.318 17.055 -23.249 1.00 87.31 297 CYS A CA 1
ATOM 2368 C C . CYS A 1 297 ? 13.901 15.572 -23.262 1.00 87.31 297 CYS A C 1
ATOM 2370 O O . CYS A 1 297 ? 12.775 15.246 -23.655 1.00 87.31 297 CYS A O 1
ATOM 2372 N N . ILE A 1 298 ? 14.818 14.685 -22.871 1.00 90.56 298 ILE A N 1
ATOM 2373 C CA . ILE A 1 298 ? 14.589 13.261 -22.626 1.00 90.56 298 ILE A CA 1
ATOM 2374 C C . ILE A 1 298 ? 14.684 13.040 -21.115 1.00 90.56 298 ILE A C 1
ATOM 2376 O O . ILE A 1 298 ? 15.750 13.179 -20.520 1.00 90.56 298 ILE A O 1
ATOM 2380 N N . SER A 1 299 ? 13.555 12.711 -20.484 1.00 88.25 299 SER A N 1
ATOM 2381 C CA . SER A 1 299 ? 13.508 12.422 -19.049 1.00 88.25 299 SER A CA 1
ATOM 2382 C C . SER A 1 299 ? 13.899 10.967 -18.791 1.00 88.25 299 SER A C 1
ATOM 2384 O O . SER A 1 299 ? 13.286 10.054 -19.346 1.00 88.25 299 SER A O 1
ATOM 2386 N N . VAL A 1 300 ? 14.912 10.762 -17.947 1.00 89.38 300 VAL A N 1
ATOM 2387 C CA . VAL A 1 300 ? 15.408 9.440 -17.543 1.00 89.38 300 VAL A CA 1
ATOM 2388 C C . VAL A 1 300 ? 15.078 9.213 -16.071 1.00 89.38 300 VAL A C 1
ATOM 2390 O O . VAL A 1 300 ? 15.605 9.908 -15.203 1.00 89.38 300 VAL A O 1
ATOM 2393 N N . GLN A 1 301 ? 14.236 8.224 -15.774 1.00 88.69 301 GLN A N 1
ATOM 2394 C CA . GLN A 1 301 ? 13.907 7.847 -14.399 1.00 88.69 301 GLN A CA 1
ATOM 2395 C C . GLN A 1 301 ? 14.716 6.625 -13.969 1.00 88.69 301 GLN A C 1
ATOM 2397 O O . GLN A 1 301 ? 14.556 5.541 -14.524 1.00 88.69 301 GLN A O 1
ATOM 2402 N N . GLU A 1 302 ? 15.571 6.793 -12.962 1.00 89.44 302 GLU A N 1
ATOM 2403 C CA . GLU A 1 302 ? 16.371 5.692 -12.426 1.00 89.44 302 GLU A CA 1
ATOM 2404 C C . GLU A 1 302 ? 15.627 4.972 -11.301 1.00 89.44 302 GLU A C 1
ATOM 2406 O O . GLU A 1 302 ? 15.660 5.397 -10.147 1.00 89.44 302 GLU A O 1
ATOM 2411 N N . ARG A 1 303 ? 14.869 3.935 -11.658 1.00 87.62 303 ARG A N 1
ATOM 2412 C CA . ARG A 1 303 ? 14.057 3.137 -10.736 1.00 87.62 303 ARG A CA 1
ATOM 2413 C C . ARG A 1 303 ? 13.584 1.845 -11.392 1.00 87.62 303 ARG A C 1
ATOM 2415 O O . ARG A 1 303 ? 13.431 1.771 -12.610 1.00 87.62 303 ARG A O 1
ATOM 2422 N N . SER A 1 304 ? 13.245 0.857 -10.569 1.00 83.19 304 SER A N 1
ATOM 2423 C CA . SER A 1 304 ? 12.450 -0.288 -11.016 1.00 83.19 304 SER A CA 1
ATOM 2424 C C . SER A 1 304 ? 11.002 0.128 -11.295 1.00 83.19 304 SER A C 1
ATOM 2426 O O . SER A 1 304 ? 10.448 1.007 -10.625 1.00 83.19 304 SER A O 1
ATOM 2428 N N . VAL A 1 305 ? 10.370 -0.540 -12.260 1.00 82.62 305 VAL A N 1
ATOM 2429 C CA . VAL A 1 305 ? 8.957 -0.337 -12.591 1.00 82.62 305 VAL A CA 1
ATOM 2430 C C . VAL A 1 305 ? 8.142 -1.501 -12.030 1.00 82.62 305 VAL A C 1
ATOM 2432 O O . VAL A 1 305 ? 8.414 -2.650 -12.374 1.00 82.62 305 VAL A O 1
ATOM 2435 N N . PRO A 1 306 ? 7.152 -1.256 -11.155 1.00 83.31 306 PRO A N 1
ATOM 2436 C CA . PRO A 1 306 ? 6.284 -2.321 -10.677 1.00 83.31 306 PRO A CA 1
ATOM 2437 C C . PRO A 1 306 ? 5.332 -2.784 -11.787 1.00 83.31 306 PRO A C 1
ATOM 2439 O O . PRO A 1 306 ? 4.866 -1.984 -12.599 1.00 83.31 306 PRO A O 1
ATOM 2442 N N . LEU A 1 307 ? 4.942 -4.061 -11.748 1.00 82.00 307 LEU A N 1
ATOM 2443 C CA . LEU A 1 307 ? 3.982 -4.648 -12.690 1.00 82.00 307 LEU A CA 1
ATOM 2444 C C . LEU A 1 307 ? 2.691 -3.822 -12.826 1.00 82.00 307 LEU A C 1
ATOM 2446 O O . LEU A 1 307 ? 2.165 -3.673 -13.920 1.00 82.00 307 LEU A O 1
ATOM 2450 N N . SER A 1 308 ? 2.192 -3.231 -11.739 1.00 77.88 308 SER A N 1
ATOM 2451 C CA . SER A 1 308 ? 0.988 -2.391 -11.773 1.00 77.88 308 SER A CA 1
ATOM 2452 C C . SER A 1 308 ? 1.108 -1.176 -12.694 1.00 77.88 308 SER A C 1
ATOM 2454 O O . SER A 1 308 ? 0.136 -0.787 -13.345 1.00 77.88 308 SER A O 1
ATOM 2456 N N . GLU A 1 309 ? 2.297 -0.581 -12.761 1.00 84.00 309 GLU A N 1
ATOM 2457 C CA . GLU A 1 309 ? 2.574 0.544 -13.647 1.00 84.00 309 GLU A CA 1
ATOM 2458 C C . GLU A 1 309 ? 2.700 0.074 -15.098 1.00 84.00 309 GLU A C 1
ATOM 2460 O O . GLU A 1 309 ? 2.120 0.700 -15.980 1.00 84.00 309 GLU A O 1
ATOM 2465 N N . ILE A 1 310 ? 3.344 -1.077 -15.333 1.00 89.19 310 ILE A N 1
ATOM 2466 C CA . ILE A 1 310 ? 3.406 -1.731 -16.652 1.00 89.19 310 ILE A CA 1
ATOM 2467 C C . ILE A 1 310 ? 1.992 -1.979 -17.188 1.00 89.19 310 ILE A C 1
ATOM 2469 O O . ILE A 1 310 ? 1.649 -1.525 -18.278 1.00 89.19 310 ILE A O 1
ATOM 2473 N N . ILE A 1 311 ? 1.145 -2.653 -16.406 1.00 89.44 311 ILE A N 1
ATOM 2474 C CA . ILE A 1 311 ? -0.228 -3.001 -16.790 1.00 89.44 311 ILE A CA 1
ATOM 2475 C C . ILE A 1 311 ? -1.046 -1.755 -17.113 1.00 89.44 311 ILE A C 1
ATOM 2477 O O . ILE A 1 311 ? -1.761 -1.708 -18.114 1.00 89.44 311 ILE A O 1
ATOM 2481 N N . THR A 1 312 ? -0.925 -0.714 -16.299 1.00 84.94 312 THR A N 1
ATOM 2482 C CA . THR A 1 312 ? -1.740 0.480 -16.508 1.00 84.94 312 THR A CA 1
ATOM 2483 C C . THR A 1 312 ? -1.218 1.349 -17.638 1.00 84.94 312 THR A C 1
ATOM 2485 O O . THR A 1 312 ? -2.014 1.938 -18.369 1.00 84.94 312 THR A O 1
ATOM 2488 N N . HIS A 1 313 ? 0.100 1.403 -17.833 1.00 89.44 313 HIS A N 1
ATOM 2489 C CA . HIS A 1 313 ? 0.680 2.031 -19.010 1.00 89.44 313 HIS A CA 1
ATOM 2490 C C . HIS A 1 313 ? 0.190 1.334 -20.280 1.00 89.44 313 HIS A C 1
ATOM 2492 O O . HIS A 1 313 ? -0.271 2.011 -21.199 1.00 89.44 313 HIS A O 1
ATOM 2498 N N . LEU A 1 314 ? 0.186 -0.004 -20.296 1.00 91.19 314 LEU A N 1
ATOM 2499 C CA . LEU A 1 314 ? -0.405 -0.776 -21.387 1.00 91.19 314 LEU A CA 1
ATOM 2500 C C . LEU A 1 314 ? -1.869 -0.376 -21.587 1.00 91.19 314 LEU A C 1
ATOM 2502 O O . LEU A 1 314 ? -2.243 0.009 -22.693 1.00 91.19 314 LEU A O 1
ATOM 2506 N N . ALA A 1 315 ? -2.680 -0.390 -20.525 1.00 89.12 315 ALA A N 1
ATOM 2507 C CA . ALA A 1 315 ? -4.107 -0.068 -20.581 1.00 89.12 315 ALA A CA 1
ATOM 2508 C C . ALA A 1 315 ? -4.405 1.347 -21.112 1.00 89.12 315 ALA A C 1
ATOM 2510 O O . ALA A 1 315 ? -5.303 1.532 -21.939 1.00 89.12 315 ALA A O 1
ATOM 2511 N N . LYS A 1 316 ? -3.662 2.358 -20.652 1.00 85.19 316 LYS A N 1
ATOM 2512 C CA . LYS A 1 316 ? -4.014 3.774 -20.848 1.00 85.19 316 LYS A CA 1
ATOM 2513 C C . LYS A 1 316 ? -3.182 4.474 -21.919 1.00 85.19 316 LYS A C 1
ATOM 2515 O O . LYS A 1 316 ? -3.727 5.288 -22.655 1.00 85.19 316 LYS A O 1
ATOM 2520 N N . ALA A 1 317 ? -1.894 4.161 -22.027 1.00 87.25 317 ALA A N 1
ATOM 2521 C CA . ALA A 1 317 ? -0.953 4.916 -22.851 1.00 87.25 317 ALA A CA 1
ATOM 2522 C C . ALA A 1 317 ? -0.575 4.175 -24.137 1.00 87.25 317 ALA A C 1
ATOM 2524 O O . ALA A 1 317 ? -0.752 4.710 -25.231 1.00 87.25 317 ALA A O 1
ATOM 2525 N N . GLY A 1 318 ? -0.101 2.931 -24.046 1.00 89.75 318 GLY A N 1
ATOM 2526 C CA . GLY A 1 318 ? 0.403 2.245 -25.229 1.00 89.75 318 GLY A CA 1
ATOM 2527 C C . GLY A 1 318 ? 1.369 1.097 -24.953 1.00 89.75 318 GLY A C 1
ATOM 2528 O O . GLY A 1 318 ? 1.489 0.642 -23.820 1.00 89.75 318 GLY A O 1
ATOM 2529 N N . PRO A 1 319 ? 2.012 0.578 -26.013 1.00 94.12 319 PRO A N 1
ATOM 2530 C CA . PRO A 1 319 ? 2.927 -0.549 -25.913 1.00 94.12 319 PRO A CA 1
ATOM 2531 C C . PRO A 1 319 ? 4.242 -0.158 -25.227 1.00 94.12 319 PRO A C 1
ATOM 2533 O O . PRO A 1 319 ? 4.618 1.012 -25.208 1.00 94.12 319 PRO A O 1
ATOM 2536 N N . ILE A 1 320 ? 4.962 -1.155 -24.716 1.00 94.94 320 ILE A N 1
ATOM 2537 C CA . ILE A 1 320 ? 6.231 -0.974 -24.000 1.00 94.94 320 ILE A CA 1
ATOM 2538 C C . ILE A 1 320 ? 7.340 -1.684 -24.769 1.00 94.94 320 ILE A C 1
ATOM 2540 O O . ILE A 1 320 ? 7.214 -2.865 -25.085 1.00 94.94 320 ILE A O 1
ATOM 2544 N N . ILE A 1 321 ? 8.440 -0.985 -25.045 1.00 94.88 321 ILE A N 1
ATOM 2545 C CA . ILE A 1 321 ? 9.675 -1.621 -25.511 1.00 94.88 321 ILE A CA 1
ATOM 2546 C C . ILE A 1 321 ? 10.455 -2.051 -24.269 1.00 94.88 321 ILE A C 1
ATOM 2548 O O . ILE A 1 321 ? 10.885 -1.201 -23.492 1.00 94.88 321 ILE A O 1
ATOM 2552 N N . ALA A 1 322 ? 10.619 -3.357 -24.077 1.00 93.06 322 ALA A N 1
ATOM 2553 C CA . ALA A 1 322 ? 11.301 -3.923 -22.917 1.00 93.06 322 ALA A CA 1
ATOM 2554 C C . ALA A 1 322 ? 12.591 -4.625 -23.348 1.00 93.06 322 ALA A C 1
ATOM 2556 O O . ALA A 1 322 ? 12.582 -5.400 -24.305 1.00 93.06 322 ALA A O 1
ATOM 2557 N N . LEU A 1 323 ? 13.688 -4.360 -22.634 1.00 89.19 323 LEU A N 1
ATOM 2558 C CA . LEU A 1 323 ? 14.918 -5.144 -22.725 1.00 89.19 323 LEU A CA 1
ATOM 2559 C C . LEU A 1 323 ? 14.833 -6.277 -21.706 1.00 89.19 323 LEU A C 1
ATOM 2561 O O . LEU A 1 323 ? 14.752 -6.021 -20.507 1.00 89.19 323 LEU A O 1
ATOM 2565 N N . VAL A 1 324 ? 14.866 -7.515 -22.177 1.00 86.19 324 VAL A N 1
ATOM 2566 C CA . VAL A 1 324 ? 14.722 -8.707 -21.339 1.00 86.19 324 VAL A CA 1
ATOM 2567 C C . VAL A 1 324 ? 15.872 -9.678 -21.574 1.00 86.19 324 VAL A C 1
ATOM 2569 O O . VAL A 1 324 ? 16.628 -9.551 -22.536 1.00 86.19 324 VAL A O 1
ATOM 2572 N N . ASN A 1 325 ? 16.013 -10.665 -20.690 1.00 80.19 325 ASN A N 1
ATOM 2573 C CA . ASN A 1 325 ? 16.914 -11.786 -20.931 1.00 80.19 325 ASN A CA 1
ATOM 2574 C C . ASN A 1 325 ? 16.227 -12.793 -21.870 1.00 80.19 325 ASN A C 1
ATOM 2576 O O . ASN A 1 325 ? 15.236 -13.417 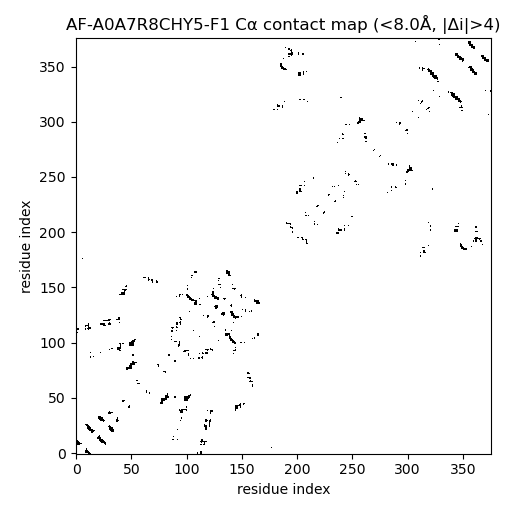-21.489 1.00 80.19 325 ASN A O 1
ATOM 2580 N N . ALA A 1 326 ? 16.762 -12.980 -23.079 1.00 72.00 326 ALA A N 1
ATOM 2581 C CA . ALA A 1 326 ? 16.220 -13.888 -24.091 1.00 72.00 326 ALA A CA 1
ATOM 2582 C C . ALA A 1 326 ? 16.056 -15.326 -23.578 1.00 72.00 326 ALA A C 1
ATOM 2584 O O . ALA A 1 326 ? 15.119 -16.020 -23.971 1.00 72.00 326 ALA A O 1
ATOM 2585 N N . ASN A 1 327 ? 16.931 -15.769 -22.671 1.00 68.62 327 ASN A N 1
ATOM 2586 C CA . ASN A 1 327 ? 16.851 -17.107 -22.089 1.00 68.62 327 ASN A CA 1
ATOM 2587 C C . ASN A 1 327 ? 15.641 -17.244 -21.155 1.00 68.62 327 ASN A C 1
ATOM 2589 O O . ASN A 1 327 ? 14.909 -18.225 -21.250 1.00 68.62 327 ASN A O 1
ATOM 2593 N N . ALA A 1 328 ? 15.331 -16.209 -20.368 1.00 65.56 328 ALA A N 1
ATOM 2594 C CA . ALA A 1 328 ? 14.154 -16.193 -19.496 1.00 65.56 328 ALA A CA 1
ATOM 2595 C C . ALA A 1 328 ? 12.821 -16.215 -20.273 1.00 65.56 328 ALA A C 1
ATOM 2597 O O . ALA A 1 328 ? 11.812 -16.679 -19.748 1.00 65.56 328 ALA A O 1
ATOM 2598 N N . LEU A 1 329 ? 12.816 -15.753 -21.531 1.00 64.75 329 LEU A N 1
ATOM 2599 C CA . LEU A 1 329 ? 11.658 -15.860 -22.427 1.00 64.75 329 LEU A CA 1
ATOM 2600 C C . LEU A 1 329 ? 11.479 -17.264 -23.026 1.00 64.75 329 LEU A C 1
ATOM 2602 O O . LEU A 1 329 ? 10.356 -17.645 -23.351 1.00 64.75 329 LEU A O 1
ATOM 2606 N N . ARG A 1 330 ? 12.572 -18.012 -23.229 1.00 59.47 330 ARG A N 1
ATOM 2607 C CA . ARG A 1 330 ? 12.576 -19.289 -23.968 1.00 59.47 330 ARG A CA 1
ATOM 2608 C C . ARG A 1 330 ? 12.373 -20.512 -23.077 1.00 59.47 330 ARG A C 1
ATOM 2610 O O . ARG A 1 330 ? 11.867 -21.520 -23.562 1.00 59.47 330 ARG A O 1
ATOM 2617 N N . THR A 1 331 ? 12.756 -20.450 -21.803 1.00 46.34 331 THR A N 1
ATOM 2618 C CA . THR A 1 331 ? 12.768 -21.620 -20.915 1.00 46.34 331 THR A CA 1
ATOM 2619 C C . THR A 1 331 ? 11.769 -21.503 -19.768 1.00 46.34 331 THR A C 1
ATOM 2621 O O . THR A 1 331 ? 12.079 -20.989 -18.698 1.00 46.34 331 THR A O 1
ATOM 2624 N N . PHE A 1 332 ? 10.592 -22.097 -19.948 1.00 38.31 332 PHE A N 1
ATOM 2625 C CA . PHE A 1 332 ? 9.895 -22.778 -18.854 1.00 38.31 332 PHE A CA 1
ATOM 2626 C C . PHE A 1 332 ? 9.979 -24.290 -19.149 1.00 38.31 332 PHE A C 1
ATOM 2628 O O . PHE A 1 332 ? 9.484 -24.674 -20.210 1.00 38.31 332 PHE A O 1
ATOM 2635 N N . PRO A 1 333 ? 10.586 -25.158 -18.299 1.00 42.34 333 PRO A N 1
ATOM 2636 C CA . PRO A 1 333 ? 11.033 -24.976 -16.913 1.00 42.34 333 PRO A CA 1
ATOM 2637 C C . PRO A 1 333 ? 12.511 -25.394 -16.694 1.00 42.34 333 PRO A C 1
ATOM 2639 O O . PRO A 1 333 ? 12.782 -26.475 -16.174 1.00 42.34 333 PRO A O 1
ATOM 2642 N N . SER A 1 334 ? 13.491 -24.562 -17.054 1.00 37.06 334 SER A N 1
ATOM 2643 C CA . SER A 1 334 ? 14.896 -24.817 -16.685 1.00 37.06 334 SER A CA 1
ATOM 2644 C C . SER A 1 334 ? 15.562 -23.550 -16.154 1.00 37.06 334 SER A C 1
ATOM 2646 O O . SER A 1 334 ? 15.672 -22.554 -16.861 1.00 37.06 334 SER A O 1
ATOM 2648 N N . LEU A 1 335 ? 15.989 -23.620 -14.891 1.00 38.53 335 LEU A N 1
ATOM 2649 C CA . LEU A 1 335 ? 16.650 -22.592 -14.074 1.00 38.53 335 LEU A CA 1
ATOM 2650 C C . LEU A 1 335 ? 18.124 -22.352 -14.466 1.00 38.53 335 LEU A C 1
ATOM 2652 O O . LEU A 1 335 ? 18.953 -22.085 -13.600 1.00 38.53 335 LEU A O 1
ATOM 2656 N N . ASP A 1 336 ? 18.481 -22.462 -15.747 1.00 38.69 336 ASP A N 1
ATOM 2657 C CA . ASP A 1 336 ? 19.855 -22.188 -16.181 1.00 38.69 336 ASP A CA 1
ATOM 2658 C C . ASP A 1 336 ? 19.986 -20.719 -16.611 1.00 38.69 336 ASP A C 1
ATOM 2660 O O . ASP A 1 336 ? 19.757 -20.340 -17.759 1.00 38.69 336 ASP A O 1
ATOM 2664 N N . PHE A 1 337 ? 20.283 -19.862 -15.632 1.00 47.97 337 PHE A N 1
ATOM 2665 C CA . PHE A 1 337 ? 20.478 -18.415 -15.796 1.00 47.97 337 PHE A CA 1
ATOM 2666 C C . PHE A 1 337 ? 21.916 -18.040 -16.192 1.00 47.97 337 PHE A C 1
ATOM 2668 O O . PHE A 1 337 ? 22.276 -16.864 -16.133 1.00 47.97 337 PHE A O 1
ATOM 2675 N N . SER A 1 338 ? 22.750 -19.018 -16.555 1.00 44.19 338 SER A N 1
ATOM 2676 C CA . SER A 1 338 ? 24.208 -18.857 -16.603 1.00 44.19 338 SER A CA 1
ATOM 2677 C C . SER A 1 338 ? 24.709 -17.846 -17.640 1.00 44.19 338 SER A C 1
ATOM 2679 O O . SER A 1 338 ? 25.716 -17.201 -17.375 1.00 44.19 338 SER A O 1
ATOM 2681 N N . ASN A 1 339 ? 23.977 -17.596 -18.735 1.00 56.38 339 ASN A N 1
ATOM 2682 C CA . ASN A 1 339 ? 24.350 -16.585 -19.733 1.00 56.38 339 ASN A CA 1
ATOM 2683 C C . ASN A 1 339 ? 23.219 -15.570 -19.969 1.00 56.38 339 ASN A C 1
ATOM 2685 O O . ASN A 1 339 ? 22.122 -15.919 -20.407 1.00 56.38 339 ASN A O 1
ATOM 2689 N N . TYR A 1 340 ? 23.476 -14.291 -19.689 1.00 57.09 340 TYR A N 1
ATOM 2690 C CA . TYR A 1 340 ? 22.555 -13.194 -20.003 1.00 57.09 340 TYR A CA 1
ATOM 2691 C C . TYR A 1 340 ? 22.640 -12.851 -21.492 1.00 57.09 340 TYR A C 1
ATOM 2693 O O . TYR A 1 340 ? 23.703 -12.471 -21.975 1.00 57.09 340 TYR A O 1
ATOM 2701 N N . GLN A 1 341 ? 21.516 -12.921 -22.206 1.00 68.56 341 GLN A N 1
ATOM 2702 C CA . GLN A 1 341 ? 21.421 -12.442 -23.583 1.00 68.56 341 GLN A CA 1
ATOM 2703 C C . GLN A 1 341 ? 20.353 -11.350 -23.658 1.00 68.56 341 GLN A C 1
ATOM 2705 O O . GLN A 1 341 ? 19.160 -11.646 -23.646 1.00 68.56 341 GLN A O 1
ATOM 2710 N N . GLY A 1 342 ? 20.778 -10.087 -23.707 1.00 76.19 342 GLY A N 1
ATOM 2711 C CA . GLY A 1 342 ? 19.863 -8.952 -23.833 1.00 76.19 342 GLY A CA 1
ATOM 2712 C C . GLY A 1 342 ? 19.096 -9.001 -25.155 1.00 76.19 342 GLY A C 1
ATOM 2713 O O . GLY A 1 342 ? 19.693 -9.155 -26.219 1.00 76.19 342 GLY A O 1
ATOM 2714 N N . HIS A 1 343 ? 17.772 -8.880 -25.091 1.00 87.25 343 HIS A N 1
ATOM 2715 C CA . HIS A 1 343 ? 16.899 -8.902 -26.261 1.00 87.25 343 HIS A CA 1
ATOM 2716 C C . HIS A 1 343 ? 15.709 -7.965 -26.081 1.00 87.25 343 HIS A C 1
ATOM 2718 O O . HIS A 1 343 ? 15.082 -7.954 -25.022 1.00 87.25 343 HIS A O 1
ATOM 2724 N N . TYR A 1 344 ? 15.398 -7.171 -27.105 1.00 91.62 344 TYR A N 1
ATOM 2725 C CA . TYR A 1 344 ? 14.257 -6.262 -27.069 1.00 91.62 344 TYR A CA 1
ATOM 2726 C C . TYR A 1 344 ? 12.990 -6.947 -27.566 1.00 91.62 344 TYR A C 1
ATOM 2728 O O . TYR A 1 344 ? 12.973 -7.545 -28.641 1.00 91.62 344 TYR A O 1
ATOM 2736 N N . ILE A 1 345 ? 11.909 -6.763 -26.817 1.00 92.69 345 ILE A N 1
ATOM 2737 C CA . ILE A 1 345 ? 10.558 -7.179 -27.194 1.00 92.69 345 ILE A CA 1
ATOM 2738 C C . ILE A 1 345 ? 9.588 -6.005 -27.095 1.00 92.69 345 ILE A C 1
ATOM 2740 O O . ILE A 1 345 ? 9.837 -5.030 -26.380 1.00 92.69 345 ILE A O 1
ATOM 2744 N N . LEU A 1 346 ? 8.467 -6.105 -27.807 1.00 94.06 346 LEU A N 1
ATOM 2745 C CA . LEU A 1 346 ? 7.383 -5.137 -27.722 1.00 94.06 346 LEU A CA 1
ATOM 2746 C C . LEU A 1 3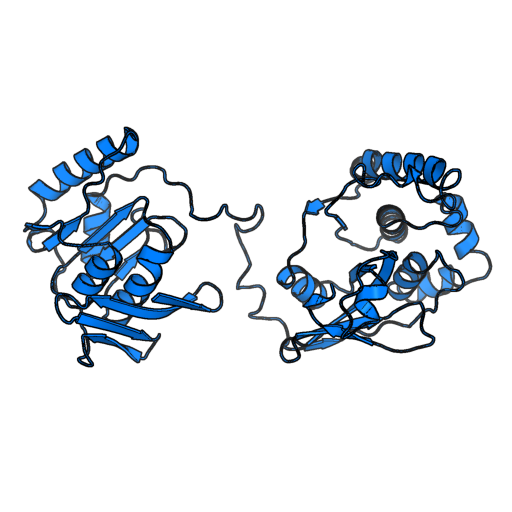46 ? 6.208 -5.734 -26.951 1.00 94.06 346 LEU A C 1
ATOM 2748 O O . LEU A 1 346 ? 5.496 -6.590 -27.465 1.00 94.06 346 LEU A O 1
ATOM 2752 N N . VAL A 1 347 ? 5.961 -5.265 -25.734 1.00 94.44 347 VAL A N 1
ATOM 2753 C CA . VAL A 1 347 ? 4.788 -5.658 -24.949 1.00 94.44 347 VAL A CA 1
ATOM 2754 C C . VAL A 1 347 ? 3.578 -4.875 -25.452 1.00 94.44 347 VAL A C 1
ATOM 2756 O O . VAL A 1 347 ? 3.583 -3.645 -25.480 1.00 94.44 347 VAL A O 1
ATOM 2759 N N . VAL A 1 348 ? 2.537 -5.592 -25.868 1.00 94.31 348 VAL A N 1
ATOM 2760 C CA . VAL A 1 348 ? 1.355 -5.050 -26.560 1.00 94.31 348 VAL A CA 1
ATOM 2761 C C . VAL A 1 348 ? 0.045 -5.305 -25.811 1.00 94.31 348 VAL A C 1
ATOM 2763 O O . VAL A 1 348 ? -1.026 -4.909 -26.278 1.00 94.31 348 VAL A O 1
ATOM 2766 N N . GLY A 1 349 ? 0.093 -5.964 -24.654 1.00 93.50 349 GLY A N 1
ATOM 2767 C CA . GLY A 1 349 ? -1.104 -6.237 -23.872 1.00 93.50 349 GLY A CA 1
ATOM 2768 C C . GLY A 1 349 ? -0.875 -7.088 -22.630 1.00 93.50 349 GLY A C 1
ATOM 2769 O O . GLY A 1 349 ? 0.251 -7.469 -22.318 1.00 93.50 349 GLY A O 1
ATOM 2770 N N . TYR A 1 350 ? -1.971 -7.400 -21.945 1.00 93.19 350 TYR A N 1
ATOM 2771 C CA . TYR A 1 350 ? -2.003 -8.215 -20.737 1.00 93.19 350 TYR A CA 1
ATOM 2772 C C . TYR A 1 350 ? -3.325 -8.980 -20.567 1.00 93.19 350 TYR A C 1
ATOM 2774 O O . TYR A 1 350 ? -4.346 -8.669 -21.185 1.00 93.19 350 TYR A O 1
ATOM 2782 N N . ASP A 1 351 ? -3.302 -9.973 -19.686 1.00 89.00 351 ASP A N 1
ATOM 2783 C CA . ASP A 1 351 ? -4.441 -10.752 -19.206 1.00 89.00 351 ASP A CA 1
ATOM 2784 C C . ASP A 1 351 ? -4.246 -10.991 -17.699 1.00 89.00 351 ASP A C 1
ATOM 2786 O O . ASP A 1 351 ? -3.342 -11.723 -17.282 1.00 89.00 351 ASP A O 1
ATOM 2790 N N . LEU A 1 352 ? -5.051 -10.310 -16.875 1.00 83.12 352 LEU A N 1
ATOM 2791 C CA . LEU A 1 352 ? -4.940 -10.357 -15.414 1.00 83.12 352 LEU A CA 1
ATOM 2792 C C . LEU A 1 352 ? -5.352 -11.718 -14.853 1.00 83.12 352 LEU A C 1
ATOM 2794 O O . LEU A 1 352 ? -4.749 -12.185 -13.885 1.00 83.12 352 LEU A O 1
ATOM 2798 N N . GLN A 1 353 ? -6.336 -12.374 -15.476 1.00 80.25 353 GLN A N 1
ATOM 2799 C CA . GLN A 1 353 ? -6.826 -13.680 -15.036 1.00 80.25 353 GLN A CA 1
ATOM 2800 C C . GLN A 1 353 ? -5.772 -14.763 -15.277 1.00 80.25 353 GLN A C 1
ATOM 2802 O O . GLN A 1 353 ? -5.506 -15.580 -14.396 1.00 80.25 353 GLN A O 1
ATOM 2807 N N . LYS A 1 354 ? -5.112 -14.728 -16.440 1.00 80.38 354 LYS A N 1
ATOM 2808 C CA . LYS A 1 354 ? -4.024 -15.657 -16.786 1.00 80.38 354 LYS A CA 1
ATOM 2809 C C . LYS A 1 354 ? -2.667 -15.266 -16.211 1.00 80.38 354 LYS A C 1
ATOM 2811 O O . LYS A 1 354 ? -1.712 -16.026 -16.349 1.00 80.38 354 LYS A O 1
ATOM 2816 N N . LYS A 1 355 ? -2.576 -14.099 -15.571 1.00 80.88 355 LYS A N 1
ATOM 2817 C CA . LYS A 1 355 ? -1.330 -13.516 -15.062 1.00 80.88 355 LYS A CA 1
ATOM 2818 C C . LYS A 1 355 ? -0.236 -13.440 -16.133 1.00 80.88 355 LYS A C 1
ATOM 2820 O O . LYS A 1 355 ? 0.914 -13.818 -15.896 1.00 80.88 355 LYS A O 1
ATOM 2825 N N . SER A 1 356 ? -0.614 -12.993 -17.327 1.00 85.75 356 SER A N 1
ATOM 2826 C CA . SER A 1 356 ? 0.247 -13.033 -18.508 1.00 85.75 356 SER A CA 1
ATOM 2827 C C . SER A 1 356 ? 0.235 -11.734 -19.301 1.00 85.75 356 SER A C 1
ATOM 2829 O O . SER A 1 356 ? -0.743 -10.991 -19.295 1.00 85.75 356 SER A O 1
ATOM 2831 N N . ILE A 1 357 ? 1.305 -11.496 -20.044 1.00 90.38 357 ILE A N 1
ATOM 2832 C CA . ILE A 1 357 ? 1.456 -10.403 -21.004 1.00 90.38 357 ILE A CA 1
ATOM 2833 C C . ILE A 1 357 ? 1.428 -10.923 -22.438 1.00 90.38 357 ILE A C 1
ATOM 2835 O O . ILE A 1 357 ? 1.890 -12.027 -22.725 1.00 90.38 357 ILE A O 1
ATOM 2839 N N . TYR A 1 358 ? 0.940 -10.080 -23.342 1.00 91.50 358 TYR A N 1
ATOM 2840 C CA . TYR A 1 358 ? 1.054 -10.271 -24.783 1.00 91.50 358 TYR A CA 1
ATOM 2841 C C . TYR A 1 358 ? 2.235 -9.451 -25.292 1.00 91.50 358 TYR A C 1
ATOM 2843 O O . TYR A 1 358 ? 2.303 -8.248 -25.032 1.00 91.50 358 TYR A O 1
ATOM 2851 N N . PHE A 1 359 ? 3.148 -10.071 -26.032 1.00 92.31 359 PHE A N 1
ATOM 2852 C CA . PHE A 1 359 ? 4.308 -9.385 -26.599 1.00 92.31 359 PHE A CA 1
ATOM 2853 C C . PHE A 1 359 ? 4.610 -9.847 -28.025 1.00 92.31 359 PHE A C 1
ATOM 2855 O O . PHE A 1 359 ? 4.253 -10.949 -28.431 1.00 92.31 359 PHE A O 1
ATOM 2862 N N . GLN A 1 360 ? 5.273 -8.996 -28.797 1.00 91.62 360 GLN A N 1
ATOM 2863 C CA . GLN A 1 360 ? 5.799 -9.301 -30.119 1.00 91.62 360 GLN A CA 1
ATOM 2864 C C . GLN A 1 360 ? 7.314 -9.364 -30.030 1.00 91.62 360 GLN A C 1
ATOM 2866 O O . GLN A 1 360 ? 7.965 -8.441 -29.537 1.00 91.62 360 GLN A O 1
ATOM 2871 N N . ASP A 1 361 ? 7.859 -10.481 -30.491 1.00 90.44 361 ASP A N 1
ATOM 2872 C CA . ASP A 1 361 ? 9.289 -10.737 -30.463 1.00 90.44 361 ASP A CA 1
ATOM 2873 C C . ASP A 1 361 ? 9.853 -10.623 -31.890 1.00 90.44 361 ASP A C 1
ATOM 2875 O O . ASP A 1 361 ? 9.503 -11.446 -32.749 1.00 90.44 361 ASP A O 1
ATOM 2879 N N . PRO A 1 362 ? 10.718 -9.624 -32.160 1.00 89.69 362 PRO A N 1
ATOM 2880 C CA . PRO A 1 362 ? 11.318 -9.405 -33.473 1.00 89.69 362 PRO A CA 1
ATOM 2881 C C . PRO A 1 362 ? 12.088 -10.599 -34.046 1.00 89.69 362 PRO A C 1
ATOM 2883 O O . PRO A 1 362 ? 12.292 -10.646 -35.256 1.00 89.69 362 PRO A O 1
ATOM 2886 N N . SER A 1 363 ? 12.517 -11.566 -33.231 1.00 86.31 363 SER A N 1
ATOM 2887 C CA . SER A 1 363 ? 13.233 -12.756 -33.707 1.00 86.31 363 SER A CA 1
ATOM 2888 C C . SER A 1 363 ? 12.337 -13.731 -34.482 1.00 86.31 363 SER A C 1
ATOM 2890 O O . SER A 1 363 ? 12.837 -14.518 -35.289 1.00 86.31 363 SER A O 1
ATOM 2892 N N . PHE A 1 364 ? 11.015 -13.676 -34.294 1.00 82.50 364 PHE A N 1
ATOM 2893 C CA . PHE A 1 364 ? 10.063 -14.587 -34.937 1.00 82.50 364 PHE A CA 1
ATOM 2894 C C . PHE A 1 364 ? 9.392 -13.960 -36.169 1.00 82.50 364 PHE A C 1
ATOM 2896 O O . PHE A 1 364 ? 9.294 -12.743 -36.293 1.00 82.50 364 PHE A O 1
ATOM 2903 N N . LYS A 1 365 ? 8.913 -14.797 -37.102 1.00 73.50 365 LYS A N 1
ATOM 2904 C CA . LYS A 1 365 ? 8.349 -14.347 -38.393 1.00 73.50 365 LYS A CA 1
ATOM 2905 C C . LYS A 1 365 ? 6.968 -13.692 -38.287 1.00 73.50 365 LYS A C 1
ATOM 2907 O O . LYS A 1 365 ? 6.715 -12.742 -39.016 1.00 73.50 365 LYS A O 1
ATOM 2912 N N . SER A 1 366 ? 6.096 -14.167 -37.397 1.00 64.06 366 SER A N 1
ATOM 2913 C CA . SER A 1 366 ? 4.834 -13.496 -37.048 1.00 64.06 366 SER A CA 1
ATOM 2914 C C . SER A 1 366 ? 4.095 -14.267 -35.951 1.00 64.06 366 SER A C 1
ATOM 2916 O O . SER A 1 366 ? 3.389 -15.236 -36.237 1.00 64.06 366 SER A O 1
ATOM 2918 N N . SER A 1 367 ? 4.213 -13.837 -34.700 1.00 67.50 367 SER A N 1
ATOM 2919 C CA . SER A 1 367 ? 3.294 -14.257 -33.640 1.00 67.50 367 SER A CA 1
ATOM 2920 C C . SER A 1 367 ? 3.271 -13.226 -32.519 1.00 67.50 367 SER A C 1
ATOM 2922 O O . SER A 1 367 ? 4.304 -12.682 -32.129 1.00 67.50 367 SER A O 1
ATOM 2924 N N . VAL A 1 368 ? 2.072 -12.958 -32.001 1.00 76.50 368 VAL A N 1
ATOM 2925 C CA . VAL A 1 368 ? 1.938 -12.443 -30.639 1.00 76.50 368 VAL A CA 1
ATOM 2926 C C . VAL A 1 368 ? 2.208 -13.625 -29.720 1.00 76.50 368 VAL A C 1
ATOM 2928 O O . VAL A 1 368 ? 1.531 -14.649 -29.809 1.00 76.50 368 VAL A O 1
ATOM 2931 N N . ASN A 1 369 ? 3.211 -13.483 -28.870 1.00 81.69 369 ASN A N 1
ATOM 2932 C CA . ASN A 1 369 ? 3.611 -14.468 -27.882 1.00 81.69 369 ASN A CA 1
ATOM 2933 C C . ASN A 1 369 ? 3.013 -14.108 -26.518 1.00 81.69 369 ASN A C 1
ATOM 2935 O O . ASN A 1 369 ? 2.635 -12.960 -26.264 1.00 81.69 369 ASN A O 1
ATOM 2939 N N . VAL A 1 370 ? 2.924 -15.106 -25.643 1.00 82.50 370 VAL A N 1
ATOM 2940 C CA . VAL A 1 370 ? 2.404 -14.958 -24.282 1.00 82.50 370 VAL A CA 1
ATOM 2941 C C . VAL A 1 370 ? 3.506 -15.329 -23.303 1.00 82.50 370 VAL A C 1
ATOM 2943 O O . VAL A 1 370 ? 4.114 -16.388 -23.438 1.00 82.50 370 VAL A O 1
ATOM 2946 N N . ALA A 1 371 ? 3.761 -14.465 -22.325 1.00 79.56 371 ALA A N 1
ATOM 2947 C CA . ALA A 1 371 ? 4.684 -14.737 -21.225 1.00 79.56 371 ALA A CA 1
ATOM 2948 C C . ALA A 1 371 ? 4.005 -14.471 -19.880 1.00 79.56 371 ALA A C 1
ATOM 2950 O O . ALA A 1 371 ? 3.052 -13.696 -19.794 1.00 79.56 371 ALA A O 1
ATOM 2951 N N . SER A 1 372 ? 4.491 -15.125 -18.827 1.00 75.50 372 SER A N 1
ATOM 2952 C CA . SER A 1 372 ? 4.037 -14.886 -17.455 1.00 75.50 372 SER A CA 1
ATOM 2953 C C . SER A 1 372 ? 4.471 -13.499 -16.972 1.00 75.50 372 SER A C 1
ATOM 2955 O O . SER A 1 372 ? 5.509 -12.986 -17.387 1.00 75.50 372 SER A O 1
ATOM 2957 N N . PHE A 1 373 ? 3.727 -12.914 -16.032 1.00 74.31 373 PHE A N 1
ATOM 2958 C CA . PHE A 1 373 ? 4.130 -11.685 -15.338 1.00 74.31 373 PHE A CA 1
ATOM 2959 C C . PHE A 1 373 ? 5.487 -11.776 -14.634 1.00 74.31 373 PHE A C 1
ATOM 2961 O O . PHE A 1 373 ? 6.096 -10.748 -14.383 1.00 74.31 373 PHE A O 1
ATOM 2968 N N . CYS A 1 374 ? 5.975 -12.979 -14.323 1.00 63.81 374 CYS A N 1
ATOM 2969 C CA . CYS A 1 374 ? 7.292 -13.161 -13.708 1.00 63.81 374 CYS A CA 1
ATOM 2970 C C . CYS A 1 374 ? 8.465 -13.010 -14.695 1.00 63.81 374 CYS A C 1
ATOM 2972 O O . CYS A 1 374 ? 9.613 -13.078 -14.267 1.00 63.81 374 CYS A O 1
ATOM 2974 N N . THR A 1 375 ? 8.196 -12.877 -15.997 1.00 62.75 375 THR A N 1
ATOM 2975 C CA . THR A 1 375 ? 9.226 -12.868 -17.048 1.00 62.75 375 THR A CA 1
ATOM 2976 C C . THR A 1 375 ? 9.697 -11.456 -17.434 1.00 62.75 375 THR A C 1
ATOM 2978 O O . THR A 1 375 ? 10.746 -11.340 -18.066 1.00 62.75 375 THR A O 1
ATOM 2981 N N . ILE A 1 376 ? 8.953 -10.399 -17.074 1.00 57.88 376 ILE A N 1
ATOM 2982 C CA . ILE A 1 376 ? 9.265 -8.990 -17.393 1.00 57.88 376 ILE A CA 1
ATOM 2983 C C . ILE A 1 376 ? 9.488 -8.163 -16.137 1.00 57.88 376 ILE A C 1
ATOM 2985 O O . ILE A 1 376 ? 8.692 -8.322 -15.185 1.00 57.88 376 ILE A O 1
#

Radius of gyration: 28.97 Å; Cα contacts (8 Å, |Δi|>4): 664; chains: 1; bounding box: 60×44×83 Å